Protein 7ZN3 (pdb70)

Solvent-accessible surface area: 27377 Å² total

Sequence (657 aa):
ISILHYGYSFIMLLGALYFYLLSKDPKGVPASEYLIAMMVIPLWSGAAYLSIALGQGLFQYDDTTIYYARYIDWVISTPLLLLAALALTAMFGGKKNLTLLFSSLVALDVFMIITGFVADLSIGTTKYIWYSLGVIALLIIILVITFGPLRRIALSNGTRLARHYTRVAIYLSALWWVCYPTAWLLGPSGLGLAQELTEEVLVFIILPIFFSSVVGGFFSIVDLHGLRKLHISILHYGYSFIMLLGALYFYLLSKDPKGVPASEYLIAMMVIPLWSGAAYLSIALGQGLFQTTIYYARYIDWVISTPLLLLAALALTAMFGGKKNLTLLLFSSLVALDVFMIITGFVADLSIGTTKYIWYSLGVIALLIIILVITFGPLRRIALSNGTRLARHYTRVAIYLSALWWVCYPTAWLLGPSGLGLAQELTEEVLVFIILPIFFSSVVGGFFSIVDLHGLRKLHISILHYGYSFIMLLGALYFYLLSKDPKGVPASEYLIAMMVIPLWSGAAYLSIALGQGLFQYTTIYYARYIDWVISTPLLLLAALALTAMFGGKKNLTLLLFSSLVALDVFMIITGFVADLSIGTTKYIWYSLGVIALLIIILVITFGPLRRIALSNGTRLARHYTRVVAIYLSALWWVCYPTAWLLGPSGLGLAQELTEEVLVFIILPIFFSSVVGGFFSIVDLHGLRKLHQS

InterPro domains:
  IPR001425 Archaeal/bacterial/fungal rhodopsins [PF01036] (3-220)
  IPR001425 Archaeal/bacterial/fungal rhodopsins [PR00251] (34-54)
  IPR001425 Archaeal/bacterial/fungal rhodopsins [PR00251] (68-89)
  IPR001425 Archaeal/bacterial/fungal rhodopsins [PR00251] (124-145)
  IPR001425 Archaeal/bacterial/fungal rhodopsins [PR00251] (165-183)
  IPR001425 Archaeal/bacterial/fungal rhodopsins [PR00251] (197-215)
  IPR001425 Archaeal/bacterial/fungal rhodopsins [PTHR28286] (12-212)
  IPR001425 Archaeal/bacterial/fungal rhodopsins [SM01021] (2-229)
  IPR018229 Rhodopsin, retinal binding site [PS00950] (70-82)

Secondary structure (DSSP, 8-state):
-HHHHHHHHHHHHHHHHHHHHHHTS-TT--HHHHHHHHHHHHHHHHHHHHHHTT-S-EEETTEEE-THHHHHHHHHHHHHHHHHHHHHTTTS---HHHHHHHHHHHHHHHHHHHHHHH--THHHHHHHHHHHHHHHHHHHHHHTHHHHHHHTT-HHHHHHHHHHHHHHHHHHHHHHHHHHHSTTTT--S-HHHHHHHHHHHHHH--HHHHHHHHHHHHT-/-HHHHHHHHHHHHHHHHHHHHHHTS-TT--HHHHHHHHHHHHHHHHHHHHHHTT-S-B---B-THHHHHHHHHHHHHHHHHHHHHHTTS---HHHHHHHHHHHHHHHHHHHHHHH--THHHHHHHHHHHHHHHHHHHHHHTHHHHHHHHT-HHHHHHHHHHHHHHHHHHHHHHHHHHHSTTTT--S-HHHHHHHHHHHHHH--HHHHHHHHHHHHT-/-HHHHHHHHHHHHHHHHHHHHHHTS-TT--HHHHHHHHHHHHHHHHHHHHHHTT-S-EE--EE-THHHHHHHHHHHHHHHHHHHHHHTTS---HHHHHHHHHHHHHHHHHHHHHHH--THHHHHHHHHHHHHHHHHHHHHHTHHHHHHHHT-HHHHHHHHHHHHHHHHHHHHHHHHHHHSTTTT--S-HHHHHHHHHHHHHH--HHHHHHHHHHHTT---

B-factor: mean 32.28, std 10.67, range [16.7, 94.41]

Organism: NCBI:txid408580

Structure (mmCIF, N/CA/C/O backbone):
data_7ZN3
#
_entry.id   7ZN3
#
_cell.length_a   68.390
_cell.length_b   109.490
_cell.length_c   119.390
_cell.angle_alpha   90.000
_cell.angle_beta   90.000
_cell.angle_gamma   90.000
#
_symmetry.space_group_name_H-M   'P 21 21 21'
#
loop_
_entity.id
_entity.type
_entity.pdbx_description
1 polymer xenorhodopsin
2 non-polymer EICOSANE
3 non-polymer 'OLEIC ACID'
4 non-polymer 'SODIUM ION'
5 non-polymer 'PHOSPHATE ION'
6 water water
#
loop_
_atom_site.group_PDB
_atom_site.id
_atom_site.type_symbol
_atom_site.label_atom_id
_atom_site.label_alt_id
_atom_site.label_comp_id
_atom_site.label_asym_id
_atom_site.label_entity_id
_atom_site.label_seq_id
_atom_site.pdbx_PDB_ins_code
_atom_site.Cartn_x
_atom_site.Cartn_y
_atom_site.Cartn_z
_atom_site.occupancy
_atom_site.B_iso_or_equiv
_atom_site.auth_seq_id
_atom_site.auth_comp_id
_atom_site.auth_asym_id
_atom_site.auth_atom_id
_atom_site.pdbx_PDB_model_num
ATOM 9 N N . ILE A 1 2 ? 9.388 24.802 -45.525 1.00 36.45 2 ILE A N 1
ATOM 10 C CA . ILE A 1 2 ? 8.182 24.795 -44.721 1.00 38.10 2 ILE A CA 1
ATOM 11 C C . ILE A 1 2 ? 8.058 23.416 -44.043 1.00 37.81 2 ILE A C 1
ATOM 12 O O . ILE A 1 2 ? 7.908 23.369 -42.796 1.00 33.04 2 ILE A O 1
ATOM 17 N N . SER A 1 3 ? 8.227 22.333 -44.800 1.00 30.35 3 SER A N 1
ATOM 18 C CA . SER A 1 3 ? 8.187 20.956 -44.272 1.00 30.62 3 SER A CA 1
ATOM 19 C C . SER A 1 3 ? 9.209 20.770 -43.139 1.00 34.84 3 SER A C 1
ATOM 20 O O . SER A 1 3 ? 8.816 20.300 -42.040 1.00 32.92 3 SER A O 1
ATOM 23 N N . ILE A 1 4 ? 10.469 21.131 -43.368 1.00 32.07 4 ILE A N 1
ATOM 24 C CA . ILE A 1 4 ? 11.581 20.953 -42.384 1.00 35.32 4 ILE A CA 1
ATOM 25 C C . ILE A 1 4 ? 11.323 21.758 -41.108 1.00 26.97 4 ILE A C 1
ATOM 26 O O . ILE A 1 4 ? 11.691 21.244 -40.026 1.00 30.35 4 ILE A O 1
ATOM 31 N N . LEU A 1 5 ? 10.792 22.982 -41.234 1.00 29.97 5 LEU A N 1
ATOM 32 C CA . LEU A 1 5 ? 10.422 23.848 -40.088 1.00 25.79 5 LEU A CA 1
ATOM 33 C C . LEU A 1 5 ? 9.410 23.116 -39.189 1.00 24.83 5 LEU A C 1
ATOM 34 O O . LEU A 1 5 ? 9.569 23.148 -37.951 1.00 29.33 5 LEU A O 1
ATOM 39 N N . HIS A 1 6 ? 8.443 22.442 -39.797 1.00 29.25 6 HIS A N 1
ATOM 40 C CA . HIS A 1 6 ? 7.380 21.695 -39.080 1.00 27.89 6 HIS A CA 1
ATOM 41 C C . HIS A 1 6 ? 7.982 20.470 -38.392 1.00 25.88 6 HIS A C 1
ATOM 42 O O . HIS A 1 6 ? 7.619 20.254 -37.194 1.00 30.31 6 HIS A O 1
ATOM 49 N N . TYR A 1 7 ? 8.897 19.739 -39.046 1.00 26.32 7 TYR A N 1
ATOM 50 C CA . TYR A 1 7 ? 9.605 18.589 -38.423 1.00 34.10 7 TYR A CA 1
ATOM 51 C C . TYR A 1 7 ? 10.366 19.081 -37.195 1.00 31.63 7 TYR A C 1
ATOM 52 O O . TYR A 1 7 ? 10.244 18.442 -36.124 1.00 30.12 7 TYR A O 1
ATOM 61 N N . GLY A 1 8 ? 11.081 20.207 -37.329 1.00 30.51 8 GLY A N 1
ATOM 62 C CA . GLY A 1 8 ? 11.874 20.771 -36.232 1.00 28.02 8 GLY A CA 1
ATOM 63 C C . GLY A 1 8 ? 10.966 21.163 -35.072 1.00 31.19 8 GLY A C 1
ATOM 64 O O . GLY A 1 8 ? 11.367 20.938 -33.916 1.00 29.86 8 GLY A O 1
ATOM 65 N N . TYR A 1 9 ? 9.801 21.762 -35.365 1.00 26.71 9 TYR A N 1
ATOM 66 C CA . TYR A 1 9 ? 8.794 22.157 -34.347 1.00 24.63 9 TYR A CA 1
ATOM 67 C C . TYR A 1 9 ? 8.323 20.926 -33.547 1.00 21.94 9 TYR A C 1
ATOM 68 O O . TYR A 1 9 ? 8.355 20.923 -32.300 1.00 26.04 9 TYR A O 1
ATOM 77 N N . SER A 1 10 ? 7.901 19.892 -34.249 1.00 26.79 10 SER A N 1
ATOM 78 C CA . SER A 1 10 ? 7.410 18.619 -33.646 1.00 27.59 10 SER A CA 1
ATOM 79 C C . SER A 1 10 ? 8.461 18.024 -32.695 1.00 30.90 10 SER A C 1
ATOM 80 O O . SER A 1 10 ? 8.101 17.579 -31.558 1.00 28.41 10 SER A O 1
ATOM 83 N N . PHE A 1 11 ? 9.730 18.078 -33.105 1.00 28.97 11 PHE A N 1
ATOM 84 C CA . PHE A 1 11 ? 10.885 17.582 -32.316 1.00 34.49 11 PHE A CA 1
ATOM 85 C C . PHE A 1 11 ? 11.004 18.391 -31.025 1.00 30.19 11 PHE A C 1
ATOM 86 O O . PHE A 1 11 ? 11.246 17.820 -29.950 1.00 28.57 11 PHE A O 1
ATOM 94 N N . ILE A 1 12 ? 10.822 19.699 -31.131 1.00 27.58 12 ILE A N 1
ATOM 95 C CA . ILE A 1 12 ? 10.935 20.612 -29.968 1.00 28.14 12 ILE A CA 1
ATOM 96 C C . ILE A 1 12 ? 9.762 20.330 -29.024 1.00 27.77 12 ILE A C 1
ATOM 97 O O . ILE A 1 12 ? 9.994 20.301 -27.792 1.00 29.50 12 ILE A O 1
ATOM 102 N N . MET A 1 13 ? 8.565 20.126 -29.558 1.00 25.07 13 MET A N 1
ATOM 103 C CA . MET A 1 13 ? 7.378 19.743 -28.737 1.00 26.27 13 MET A CA 1
ATOM 104 C C . MET A 1 13 ? 7.639 18.436 -27.964 1.00 32.60 13 MET A C 1
ATOM 105 O O . MET A 1 13 ? 7.331 18.354 -26.746 1.00 26.85 13 MET A O 1
ATOM 110 N N . LEU A 1 14 ? 8.223 17.438 -28.622 1.00 32.42 14 LEU A N 1
ATOM 111 C CA . LEU A 1 14 ? 8.538 16.128 -27.999 1.00 28.24 14 LEU A CA 1
ATOM 112 C C . LEU A 1 14 ? 9.571 16.296 -26.871 1.00 29.78 14 LEU A C 1
ATOM 113 O O . LEU A 1 14 ? 9.317 15.725 -25.759 1.00 30.03 14 LEU A O 1
ATOM 118 N N . LEU A 1 15 ? 10.646 17.083 -27.094 1.00 25.88 15 LEU A N 1
ATOM 119 C CA . LEU A 1 15 ? 11.644 17.427 -26.041 1.00 30.26 15 LEU A CA 1
ATOM 120 C C . LEU A 1 15 ? 10.956 18.148 -24.876 1.00 28.56 15 LEU A C 1
ATOM 121 O O . LEU A 1 15 ? 11.232 17.818 -23.705 1.00 28.14 15 LEU A O 1
ATOM 126 N N . GLY A 1 16 ? 10.088 19.113 -25.162 1.00 28.78 16 GLY A N 1
ATOM 127 C CA . GLY A 1 16 ? 9.362 19.807 -24.085 1.00 24.98 16 GLY A CA 1
ATOM 128 C C . GLY A 1 16 ? 8.534 18.812 -23.272 1.00 27.63 16 GLY A C 1
ATOM 129 O O . GLY A 1 16 ? 8.658 18.809 -22.033 1.00 28.57 16 GLY A O 1
ATOM 130 N N . ALA A 1 17 ? 7.738 17.974 -23.947 1.00 27.87 17 ALA A N 1
ATOM 131 C CA . ALA A 1 17 ? 6.877 16.948 -23.310 1.00 30.08 17 ALA A CA 1
ATOM 132 C C . ALA A 1 17 ? 7.737 16.083 -22.376 1.00 28.00 17 ALA A C 1
ATOM 133 O O . ALA A 1 17 ? 7.307 15.833 -21.227 1.00 24.91 17 ALA A O 1
ATOM 135 N N . LEU A 1 18 ? 8.895 15.629 -22.863 1.00 26.83 18 LEU A N 1
ATOM 136 C CA . LEU A 1 18 ? 9.815 14.755 -22.067 1.00 29.74 18 LEU A CA 1
ATOM 137 C C . LEU A 1 18 ? 10.328 15.503 -20.832 1.00 26.55 18 LEU A C 1
ATOM 138 O O . LEU A 1 18 ? 10.360 14.897 -19.754 1.00 32.12 18 LEU A O 1
ATOM 143 N N . TYR A 1 19 ? 10.664 16.793 -20.961 1.00 26.01 19 TYR A N 1
ATOM 144 C CA . TYR A 1 19 ? 11.117 17.631 -19.823 1.00 30.05 19 TYR A CA 1
ATOM 145 C C . TYR A 1 19 ? 10.001 17.699 -18.763 1.00 33.76 19 TYR A C 1
ATOM 146 O O . TYR A 1 19 ? 10.276 17.467 -17.584 1.00 26.57 19 TYR A O 1
ATOM 155 N N . PHE A 1 20 ? 8.747 17.936 -19.166 1.00 25.04 20 PHE A N 1
ATOM 156 C CA . PHE A 1 20 ? 7.616 18.055 -18.212 1.00 31.61 20 PHE A CA 1
ATOM 157 C C . PHE A 1 20 ? 7.368 16.689 -17.573 1.00 28.24 20 PHE A C 1
ATOM 158 O O . PHE A 1 20 ? 7.045 16.674 -16.385 1.00 27.49 20 PHE A O 1
ATOM 166 N N . TYR A 1 21 ? 7.508 15.604 -18.325 1.00 26.28 21 TYR A N 1
ATOM 167 C CA . TYR A 1 21 ? 7.384 14.231 -17.768 1.00 28.12 21 TYR A CA 1
ATOM 168 C C . TYR A 1 21 ? 8.449 14.033 -16.677 1.00 27.87 21 TYR A C 1
ATOM 169 O O . TYR A 1 21 ? 8.137 13.522 -15.601 1.00 29.92 21 TYR A O 1
ATOM 178 N N . LEU A 1 22 ? 9.687 14.424 -16.962 1.00 31.68 22 LEU A N 1
ATOM 179 C CA . LEU A 1 22 ? 10.797 14.279 -15.992 1.00 30.99 22 LEU A CA 1
ATOM 180 C C . LEU A 1 22 ? 10.496 15.142 -14.759 1.00 34.95 22 LEU A C 1
ATOM 181 O O . LEU A 1 22 ? 10.612 14.618 -13.665 1.00 29.99 22 LEU A O 1
ATOM 186 N N . LEU A 1 23 ? 10.024 16.384 -14.911 1.00 28.66 23 LEU A N 1
ATOM 187 C CA . LEU A 1 23 ? 9.668 17.232 -13.751 1.00 30.16 23 LEU A CA 1
ATOM 188 C C . LEU A 1 23 ? 8.567 16.536 -12.944 1.00 32.59 23 LEU A C 1
ATOM 189 O O . LEU A 1 23 ? 8.591 16.616 -11.692 1.00 31.45 23 LEU A O 1
ATOM 194 N N . SER A 1 24 ? 7.608 15.903 -13.620 1.00 25.36 24 SER A N 1
ATOM 195 C CA . SER A 1 24 ? 6.431 15.274 -12.962 1.00 29.20 24 SER A CA 1
ATOM 196 C C . SER A 1 24 ? 6.894 14.190 -11.978 1.00 30.26 24 SER A C 1
ATOM 197 O O . SER A 1 24 ? 6.149 13.901 -11.042 1.00 31.81 24 SER A O 1
ATOM 200 N N . LYS A 1 25 ? 8.042 13.564 -12.237 1.00 31.18 25 LYS A N 1
ATOM 201 C CA . LYS A 1 25 ? 8.584 12.447 -11.413 1.00 37.95 25 LYS A CA 1
ATOM 202 C C . LYS A 1 25 ? 9.069 12.984 -10.056 1.00 38.05 25 LYS A C 1
ATOM 203 O O . LYS A 1 25 ? 9.141 12.189 -9.108 1.00 45.71 25 LYS A O 1
ATOM 207 N N . ASP A 1 26 ? 9.351 14.278 -9.941 1.00 37.86 26 ASP A N 1
ATOM 208 C CA . ASP A 1 26 ? 9.708 14.911 -8.646 1.00 35.33 26 ASP A CA 1
ATOM 209 C C . ASP A 1 26 ? 8.893 16.195 -8.480 1.00 34.56 26 ASP A C 1
ATOM 210 O O . ASP A 1 26 ? 9.429 17.254 -8.713 1.00 33.13 26 ASP A O 1
ATOM 215 N N . PRO A 1 27 ? 7.579 16.142 -8.145 1.00 30.38 27 PRO A N 1
ATOM 216 C CA . PRO A 1 27 ? 6.651 17.208 -8.532 1.00 34.37 27 PRO A CA 1
ATOM 217 C C . PRO A 1 27 ? 6.671 18.497 -7.699 1.00 36.14 27 PRO A C 1
ATOM 218 O O . PRO A 1 27 ? 6.131 19.479 -8.199 1.00 28.14 27 PRO A O 1
ATOM 222 N N . LYS A 1 28 ? 7.266 18.470 -6.494 1.00 31.21 28 LYS A N 1
ATOM 223 C CA . LYS A 1 28 ? 7.440 19.661 -5.611 1.00 27.20 28 LYS A CA 1
ATOM 224 C C . LYS A 1 28 ? 6.109 20.404 -5.392 1.00 27.04 28 LYS A C 1
ATOM 225 O O . LYS A 1 28 ? 6.086 21.645 -5.567 1.00 28.76 28 LYS A O 1
ATOM 231 N N . GLY A 1 29 ? 5.044 19.686 -5.010 1.00 28.07 29 GLY A N 1
ATOM 232 C CA . GLY A 1 29 ? 3.796 20.299 -4.513 1.00 32.51 29 GLY A CA 1
ATOM 233 C C . GLY A 1 29 ? 2.810 20.614 -5.633 1.00 30.78 29 GLY A C 1
ATOM 234 O O . GLY A 1 29 ? 1.667 21.047 -5.323 1.00 29.81 29 GLY A O 1
ATOM 235 N N . VAL A 1 30 ? 3.244 20.520 -6.893 1.00 24.74 30 VAL A N 1
ATOM 236 C CA . VAL A 1 30 ? 2.367 20.833 -8.067 1.00 27.08 30 VAL A CA 1
ATOM 237 C C . VAL A 1 30 ? 1.548 19.577 -8.366 1.00 25.52 30 VAL A C 1
ATOM 238 O O . VAL A 1 30 ? 2.121 18.505 -8.545 1.00 27.47 30 VAL A O 1
ATOM 242 N N . PRO A 1 31 ? 0.211 19.655 -8.472 1.00 24.00 31 PRO A N 1
ATOM 243 C CA . PRO A 1 31 ? -0.584 18.451 -8.700 1.00 25.55 31 PRO A CA 1
ATOM 244 C C . PRO 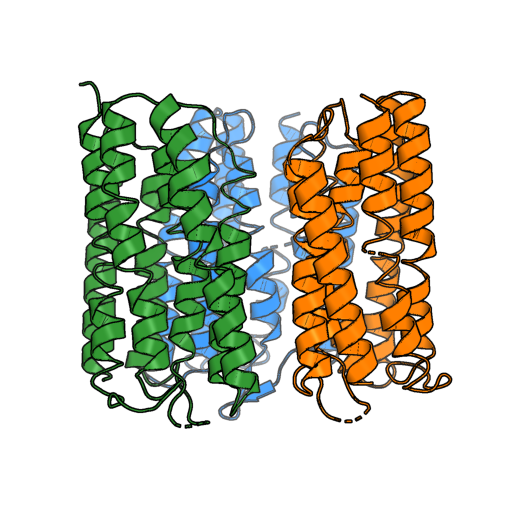A 1 31 ? -0.313 17.840 -10.088 1.00 28.75 31 PRO A C 1
ATOM 245 O O . PRO A 1 31 ? 0.148 18.506 -11.022 1.00 24.38 31 PRO A O 1
ATOM 249 N N . ALA A 1 32 ? -0.521 16.530 -10.191 1.00 26.50 32 ALA A N 1
ATOM 250 C CA . ALA A 1 32 ? -0.262 15.739 -11.400 1.00 28.11 32 ALA A CA 1
ATOM 251 C C . ALA A 1 32 ? -1.043 16.330 -12.594 1.00 22.85 32 ALA A C 1
ATOM 252 O O . ALA A 1 32 ? -0.565 16.232 -13.741 1.00 25.56 32 ALA A O 1
ATOM 254 N N . SER A 1 33 ? -2.214 16.909 -12.364 1.00 24.69 33 SER A N 1
ATOM 255 C CA . SER A 1 33 ? -3.050 17.498 -13.445 1.00 29.49 33 SER A CA 1
ATOM 256 C C . SER A 1 33 ? -2.255 18.571 -14.207 1.00 24.13 33 SER A C 1
ATOM 257 O O . SER A 1 33 ? -2.400 18.656 -15.441 1.00 24.66 33 SER A O 1
ATOM 260 N N . GLU A 1 34 ? -1.465 19.393 -13.507 1.00 23.50 34 GLU A N 1
ATOM 261 C CA . GLU A 1 34 ? -0.674 20.454 -14.171 1.00 24.46 34 GLU A CA 1
ATOM 262 C C . GLU A 1 34 ? 0.376 19.813 -15.077 1.00 24.97 34 GLU A C 1
ATOM 263 O O . GLU A 1 34 ? 0.576 20.293 -16.228 1.00 24.24 34 GLU A O 1
ATOM 269 N N . TYR A 1 35 ? 1.047 18.758 -14.611 1.00 22.56 35 TYR A N 1
ATOM 270 C CA . TYR A 1 35 ? 2.043 18.060 -15.447 1.00 23.96 35 TYR A CA 1
ATOM 271 C C . TYR A 1 35 ? 1.346 17.415 -16.642 1.00 26.34 35 TYR A C 1
ATOM 272 O O . TYR A 1 35 ? 1.916 17.475 -17.735 1.00 24.80 35 TYR A O 1
ATOM 281 N N . LEU A 1 36 ? 0.178 16.802 -16.456 1.00 22.91 36 LEU A N 1
ATOM 282 C CA . LEU A 1 36 ? -0.543 16.163 -17.579 1.00 22.50 36 LEU A CA 1
ATOM 283 C C . LEU A 1 36 ? -0.874 17.224 -18.629 1.00 23.46 36 LEU A C 1
ATOM 284 O O . LEU A 1 36 ? -0.619 17.002 -19.814 1.00 23.76 36 LEU A O 1
ATOM 289 N N . ILE A 1 37 ? -1.477 18.328 -18.219 1.00 22.25 37 ILE A N 1
ATOM 290 C CA . ILE A 1 37 ? -1.853 19.409 -19.179 1.00 22.11 37 ILE A CA 1
ATOM 291 C C . ILE A 1 37 ? -0.583 19.862 -19.909 1.00 23.61 37 ILE A C 1
ATOM 292 O O . ILE A 1 37 ? -0.614 19.974 -21.149 1.00 20.02 37 ILE A O 1
ATOM 297 N N . ALA A 1 38 ? 0.534 20.023 -19.196 1.00 21.20 38 ALA A N 1
ATOM 298 C CA . ALA A 1 38 ? 1.781 20.549 -19.787 1.00 25.13 38 ALA A CA 1
ATOM 299 C C . ALA A 1 38 ? 2.345 19.570 -20.811 1.00 26.52 38 ALA A C 1
ATOM 300 O O . ALA A 1 38 ? 3.051 19.996 -21.697 1.00 25.60 38 ALA A O 1
ATOM 302 N N A MET A 1 39 ? 2.054 18.276 -20.685 0.50 24.11 39 MET A N 1
ATOM 303 N N B MET A 1 39 ? 2.050 18.277 -20.692 0.50 24.12 39 MET A N 1
ATOM 304 C CA A MET A 1 39 ? 2.528 17.248 -21.646 0.50 23.39 39 MET A CA 1
ATOM 305 C CA B MET A 1 39 ? 2.534 17.258 -21.656 0.50 23.38 39 MET A CA 1
ATOM 306 C C A MET A 1 39 ? 1.570 17.171 -22.832 0.50 24.80 39 MET A C 1
ATOM 307 C C B MET A 1 39 ? 1.570 17.165 -22.835 0.50 24.80 39 MET A C 1
ATOM 308 O O A MET A 1 39 ? 2.065 17.031 -23.953 0.50 25.58 39 MET A O 1
ATOM 309 O O B MET A 1 39 ? 2.060 17.013 -23.956 0.50 25.58 39 MET A O 1
ATOM 318 N N . VAL A 1 40 ? 0.258 17.254 -22.596 1.00 23.65 40 VAL A N 1
ATOM 319 C CA . VAL A 1 40 ? -0.754 17.058 -23.669 1.00 22.12 40 VAL A CA 1
ATOM 320 C C . VAL A 1 40 ? -0.602 18.177 -24.707 1.00 22.37 40 VAL A C 1
ATOM 321 O O . VAL A 1 40 ? -0.647 17.877 -25.897 1.00 27.22 40 VAL A O 1
ATOM 325 N N . ILE A 1 41 ? -0.428 19.408 -24.248 1.00 22.21 41 ILE A N 1
ATOM 326 C CA . ILE A 1 41 ? -0.361 20.616 -25.106 1.00 23.37 41 ILE A CA 1
ATOM 327 C C . ILE A 1 41 ? 0.695 20.386 -26.192 1.00 24.35 41 ILE A C 1
ATOM 328 O O . ILE A 1 41 ? 0.360 20.414 -27.378 1.00 25.31 41 ILE A O 1
ATOM 333 N N . PRO A 1 42 ? 1.984 20.150 -25.862 1.00 23.12 42 PRO A N 1
ATOM 334 C CA . PRO A 1 42 ? 3.017 19.962 -26.887 1.00 26.93 42 PRO A CA 1
ATOM 335 C C . PRO A 1 42 ? 2.897 18.650 -27.675 1.00 25.33 42 PRO A C 1
ATOM 336 O O . PRO A 1 42 ? 3.185 18.679 -28.891 1.00 27.09 42 PRO A O 1
ATOM 340 N N . LEU A 1 43 ? 2.455 17.550 -27.053 1.00 22.48 43 LEU A N 1
ATOM 341 C CA . LEU A 1 43 ? 2.329 16.304 -27.830 1.00 25.27 43 LEU A CA 1
ATOM 342 C C . LEU A 1 43 ? 1.277 16.507 -28.913 1.00 21.74 43 LEU A C 1
ATOM 343 O O . LEU A 1 43 ? 1.503 16.067 -30.070 1.00 27.47 43 LEU A O 1
ATOM 348 N N . TRP A 1 44 ? 0.167 17.146 -28.563 1.00 20.13 44 TRP A N 1
ATOM 349 C CA . TRP A 1 44 ? -0.966 17.298 -29.489 1.00 27.62 44 TRP A CA 1
ATOM 350 C C . TRP A 1 44 ? -0.494 18.231 -30.603 1.00 22.76 44 TRP A C 1
ATOM 351 O O . TRP A 1 44 ? -0.703 17.956 -31.816 1.00 22.80 44 TRP A O 1
ATOM 362 N N . SER A 1 45 ? 0.123 19.322 -30.207 1.00 21.60 45 SER A N 1
ATOM 363 C CA . SER A 1 45 ? 0.579 20.340 -31.169 1.00 20.39 45 SER A CA 1
ATOM 364 C C . SER A 1 45 ? 1.628 19.701 -32.087 1.00 20.13 45 SER A C 1
ATOM 365 O O . SER A 1 45 ? 1.573 19.908 -33.310 1.00 23.33 45 SER A O 1
ATOM 368 N N . GLY A 1 46 ? 2.584 18.989 -31.506 1.00 23.05 46 GLY A N 1
ATOM 369 C CA . GLY A 1 46 ? 3.627 18.253 -32.244 1.00 23.63 46 GLY A CA 1
ATOM 370 C C . GLY A 1 46 ? 3.036 17.308 -33.283 1.00 27.98 46 GLY A C 1
ATOM 371 O O . GLY A 1 46 ? 3.507 17.301 -34.454 1.00 24.93 46 GLY A O 1
ATOM 372 N N . ALA A 1 47 ? 1.994 16.565 -32.916 1.00 25.65 47 ALA A N 1
ATOM 373 C CA . ALA A 1 47 ? 1.288 15.681 -33.865 1.00 22.89 47 ALA A CA 1
ATOM 374 C C . ALA A 1 47 ? 0.655 16.494 -34.994 1.00 24.51 47 ALA A C 1
ATOM 375 O O . ALA A 1 47 ? 0.804 16.093 -36.165 1.00 24.68 47 ALA A O 1
ATOM 377 N N . ALA A 1 48 ? -0.121 17.533 -34.665 1.00 25.02 48 ALA A N 1
ATOM 378 C CA . ALA A 1 48 ? -0.798 18.372 -35.675 1.00 24.38 48 ALA A CA 1
ATOM 379 C C . ALA A 1 48 ? 0.247 18.959 -36.648 1.00 22.18 48 ALA A C 1
ATOM 380 O O . ALA A 1 48 ? 0.060 18.931 -37.878 1.00 24.22 48 ALA A O 1
ATOM 382 N N . TYR A 1 49 ? 1.340 19.489 -36.131 1.00 24.52 49 TYR A N 1
ATOM 383 C CA . TYR A 1 49 ? 2.409 20.084 -36.976 1.00 22.22 49 TYR A CA 1
ATOM 384 C C . TYR A 1 49 ? 3.184 18.995 -37.726 1.00 26.79 49 TYR A C 1
ATOM 385 O O . TYR A 1 49 ? 3.624 19.290 -38.862 1.00 29.61 49 TYR A O 1
ATOM 394 N N . LEU A 1 50 ? 3.291 17.774 -37.186 1.00 25.87 50 LEU A N 1
ATOM 395 C CA . LEU A 1 50 ? 3.841 16.630 -37.957 1.00 28.41 50 LEU A CA 1
ATOM 396 C C . LEU A 1 50 ? 2.999 16.420 -39.220 1.00 25.06 50 LEU A C 1
ATOM 397 O O . LEU A 1 50 ? 3.616 16.212 -40.273 1.00 30.62 50 LEU A O 1
ATOM 402 N N . SER A 1 51 ? 1.668 16.456 -39.119 1.00 25.84 51 SER A N 1
ATOM 403 C CA . SER A 1 51 ? 0.763 16.308 -40.282 1.00 24.29 51 SER A CA 1
ATOM 404 C C . SER A 1 51 ? 1.078 17.387 -41.334 1.00 31.98 51 SER A C 1
ATOM 405 O O . SER A 1 51 ? 0.990 17.071 -42.527 1.00 28.90 51 SER A O 1
ATOM 408 N N . ILE A 1 52 ? 1.488 18.607 -40.936 1.00 26.20 52 ILE A N 1
ATOM 409 C CA . ILE A 1 52 ? 1.848 19.657 -41.938 1.00 28.70 52 ILE A CA 1
ATOM 410 C C . ILE A 1 52 ? 3.199 19.305 -42.587 1.00 30.95 52 ILE A C 1
ATOM 411 O O . ILE A 1 52 ? 3.325 19.390 -43.848 1.00 31.78 52 ILE A O 1
ATOM 416 N N . ALA A 1 53 ? 4.169 18.909 -41.785 1.00 25.89 53 ALA A N 1
ATOM 417 C CA . ALA A 1 53 ? 5.500 18.480 -42.240 1.00 28.57 53 ALA A CA 1
ATOM 418 C C . ALA A 1 53 ? 5.402 17.357 -43.283 1.00 39.33 53 ALA A C 1
ATOM 419 O O . ALA A 1 53 ? 6.231 17.388 -44.212 1.00 33.81 53 ALA A O 1
ATOM 421 N N . LEU A 1 54 ? 4.459 16.412 -43.105 1.00 32.37 54 LEU A N 1
ATOM 422 C CA . LEU A 1 54 ? 4.193 15.258 -44.012 1.00 31.25 54 LEU A CA 1
ATOM 423 C C . LEU A 1 54 ? 3.349 15.669 -45.210 1.00 34.85 54 LEU A C 1
ATOM 424 O O . LEU A 1 54 ? 3.109 14.804 -46.047 1.00 33.20 54 LEU A O 1
ATOM 429 N N . GLY A 1 55 ? 2.871 16.916 -45.272 1.00 34.75 55 GLY A N 1
ATOM 430 C CA . GLY A 1 55 ? 2.144 17.438 -46.437 1.00 34.98 55 GLY A CA 1
ATOM 431 C C . GLY A 1 55 ? 0.668 17.152 -46.358 1.00 42.04 55 GLY A C 1
ATOM 432 O O . GLY A 1 55 ? 0.000 17.374 -47.349 1.00 37.50 55 GLY A O 1
ATOM 433 N N . GLN A 1 56 ? 0.136 16.765 -45.196 1.00 27.42 56 GLN A N 1
ATOM 434 C CA . GLN A 1 56 ? -1.276 16.325 -45.097 1.00 34.76 56 GLN A CA 1
ATOM 435 C C . GLN A 1 56 ? -2.188 17.408 -44.487 1.00 33.40 56 GLN A C 1
ATOM 436 O O . GLN A 1 56 ? -3.387 17.465 -44.855 1.00 37.33 56 GLN A O 1
ATOM 442 N N . GLY A 1 57 ? -1.712 18.171 -43.514 1.00 33.81 57 GLY A N 1
ATOM 443 C CA . GLY A 1 57 ? -2.631 18.967 -42.667 1.00 31.13 57 GLY A CA 1
ATOM 444 C C . GLY A 1 57 ? -2.882 20.349 -43.253 1.00 37.36 57 GLY A C 1
ATOM 445 O O . GLY A 1 57 ? -3.058 21.317 -42.443 1.00 30.91 57 GLY A O 1
ATOM 446 N N . LEU A 1 58 ? -2.917 20.440 -44.594 1.00 29.05 58 LEU A N 1
ATOM 447 C CA . LEU A 1 58 ? -3.131 21.696 -45.370 1.00 31.94 58 LEU A CA 1
ATOM 448 C C . LEU A 1 58 ? -3.834 21.376 -46.690 1.00 43.21 58 LEU A C 1
ATOM 449 O O . LEU A 1 58 ? -3.706 20.250 -47.137 1.00 37.28 58 LEU A O 1
ATOM 454 N N . PHE A 1 59 ? -4.601 22.310 -47.254 1.00 40.65 59 PHE A N 1
ATOM 455 C CA . PHE A 1 59 ? -5.175 22.181 -48.619 1.00 55.35 59 PHE A CA 1
ATOM 456 C C . PHE A 1 59 ? -5.191 23.569 -49.264 1.00 64.21 59 PHE A C 1
ATOM 457 O O . PHE A 1 59 ? -4.975 24.557 -48.534 1.00 43.55 59 PHE A O 1
ATOM 465 N N . GLN A 1 60 ? -5.352 23.604 -50.592 1.00 69.88 60 GLN A N 1
ATOM 466 C CA . GLN A 1 60 ? -5.505 24.831 -51.426 1.00 74.76 60 GLN A CA 1
ATOM 467 C C . GLN A 1 60 ? -6.992 25.210 -51.452 1.00 78.25 60 GLN A C 1
ATOM 468 O O . GLN A 1 60 ? -7.815 24.284 -51.533 1.00 80.70 60 GLN A O 1
ATOM 474 N N . TYR A 1 61 ? -7.316 26.510 -51.363 1.00 83.64 61 TYR A N 1
ATOM 475 C CA . TYR A 1 61 ? -8.692 27.045 -51.153 1.00 76.84 61 TYR A CA 1
ATOM 476 C C . TYR A 1 61 ? -8.714 28.571 -51.359 1.00 91.19 61 TYR A C 1
ATOM 477 O O . TYR A 1 61 ? -8.212 29.307 -50.476 1.00 91.02 61 TYR A O 1
ATOM 486 N N . ASP A 1 62 ? -9.303 29.040 -52.467 1.00 94.41 62 ASP A N 1
ATOM 487 C CA . ASP A 1 62 ? -9.260 30.464 -52.909 1.00 92.68 62 ASP A CA 1
ATOM 488 C C . ASP A 1 62 ? -7.869 30.778 -53.490 1.00 93.77 62 ASP A C 1
ATOM 489 O O . ASP A 1 62 ? -7.443 31.948 -53.413 1.00 94.19 62 ASP A O 1
ATOM 491 N N . ASP A 1 63 ? -7.183 29.764 -54.037 1.00 92.11 63 ASP A N 1
ATOM 492 C CA . ASP A 1 63 ? -5.816 29.858 -54.620 1.00 90.39 63 ASP A CA 1
ATOM 493 C C . ASP A 1 63 ? -4.772 30.074 -53.505 1.00 90.12 63 ASP A C 1
ATOM 494 O O . ASP A 1 63 ? -3.589 30.251 -53.857 1.00 91.68 63 ASP A O 1
ATOM 496 N N . THR A 1 64 ? -5.179 30.044 -52.224 1.00 82.94 64 THR A N 1
ATOM 497 C CA . THR A 1 64 ? -4.308 30.174 -51.012 1.00 78.21 64 THR A CA 1
ATOM 498 C C . THR A 1 64 ? -4.284 28.825 -50.269 1.00 69.25 64 THR A C 1
ATOM 499 O O . THR A 1 64 ? -5.235 28.052 -50.438 1.00 68.32 64 THR A O 1
ATOM 503 N N . THR A 1 65 ? -3.265 28.553 -49.447 1.00 53.82 65 THR A N 1
ATOM 504 C CA . THR A 1 65 ? -3.183 27.290 -48.661 1.00 50.42 65 THR A CA 1
ATOM 505 C C . THR A 1 65 ? -3.7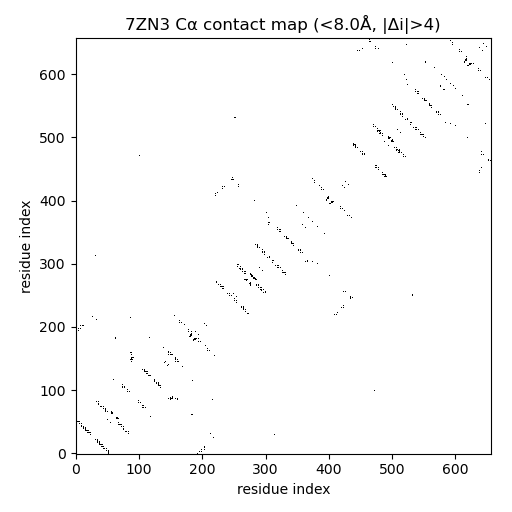00 27.529 -47.228 1.00 46.79 65 THR A C 1
ATOM 506 O O . THR A 1 65 ? -3.162 28.430 -46.521 1.00 45.87 65 THR A O 1
ATOM 510 N N . ILE A 1 66 ? -4.726 26.762 -46.830 1.00 36.99 66 ILE A N 1
ATOM 511 C CA . ILE A 1 66 ? -5.312 26.757 -45.461 1.00 31.77 66 ILE A CA 1
ATOM 512 C C . ILE A 1 66 ? -4.547 25.696 -44.680 1.00 36.92 66 ILE A C 1
ATOM 513 O O . ILE A 1 66 ? -4.623 24.518 -45.059 1.00 30.25 66 ILE A O 1
ATOM 518 N N . TYR A 1 67 ? -3.819 26.098 -43.644 1.00 28.00 67 TYR A N 1
ATOM 519 C CA . TYR A 1 67 ? -3.083 25.162 -42.765 1.00 30.87 67 TYR A CA 1
ATOM 520 C C . TYR A 1 67 ? -4.083 24.668 -41.728 1.00 27.04 67 TYR A C 1
ATOM 521 O O . TYR A 1 67 ? -3.963 25.054 -40.579 1.00 23.39 67 TYR A O 1
ATOM 530 N N . TYR A 1 68 ? -5.077 23.864 -42.147 1.00 29.11 68 TYR A N 1
ATOM 531 C CA . TYR A 1 68 ? -6.216 23.472 -41.278 1.00 31.70 68 TYR A CA 1
ATOM 532 C C . TYR A 1 68 ? -5.708 22.765 -40.015 1.00 25.95 68 TYR A C 1
ATOM 533 O O . TYR A 1 68 ? -6.344 22.895 -38.953 1.00 29.50 68 TYR A O 1
ATOM 542 N N . ALA A 1 69 ? -4.583 22.067 -40.070 1.00 20.45 69 ALA A N 1
ATOM 543 C CA . ALA A 1 69 ? -4.071 21.334 -38.887 1.00 26.73 69 ALA A CA 1
ATOM 544 C C . ALA A 1 69 ? -3.707 22.309 -37.750 1.00 22.46 69 ALA A C 1
ATOM 545 O O . ALA A 1 69 ? -3.697 21.874 -36.594 1.00 26.77 69 ALA A O 1
ATOM 547 N N . ARG A 1 70 ? -3.463 23.587 -38.042 1.00 24.62 70 ARG A N 1
ATOM 548 C CA . ARG A 1 70 ? -3.285 24.605 -36.969 1.00 23.43 70 ARG A CA 1
ATOM 549 C C . ARG A 1 70 ? -4.541 24.688 -36.096 1.00 26.27 70 ARG A C 1
ATOM 550 O O . ARG A 1 70 ? -4.402 24.832 -34.887 1.00 23.47 70 ARG A O 1
ATOM 558 N N . TYR A 1 71 ? -5.730 24.630 -36.689 1.00 22.90 71 TYR A N 1
ATOM 559 C CA . TYR A 1 71 ? -6.998 24.792 -35.945 1.00 25.22 71 TYR A CA 1
ATOM 560 C C . TYR A 1 71 ? -7.302 23.513 -35.168 1.00 24.33 71 TYR A C 1
ATOM 561 O O . TYR A 1 71 ? -7.801 23.571 -34.012 1.00 25.59 71 TYR A O 1
ATOM 570 N N . ILE A 1 72 ? -6.945 22.378 -35.752 1.00 22.28 72 ILE A N 1
ATOM 571 C CA . ILE A 1 72 ? -6.998 21.085 -35.025 1.00 23.02 72 ILE A CA 1
ATOM 572 C C . ILE A 1 72 ? -6.084 21.132 -33.798 1.00 22.43 72 ILE A C 1
ATOM 573 O O . ILE A 1 72 ? -6.512 20.712 -32.694 1.00 25.66 72 ILE A O 1
ATOM 578 N N . ASP A 1 73 ? -4.854 21.593 -33.966 1.00 22.57 73 ASP A N 1
ATOM 579 C CA . ASP A 1 73 ? -3.942 21.873 -32.835 1.00 25.75 73 ASP A CA 1
ATOM 580 C C . ASP A 1 73 ? -4.669 22.768 -31.814 1.00 25.83 73 ASP A C 1
ATOM 581 O O . ASP A 1 73 ? -4.943 22.336 -30.679 1.00 23.18 73 ASP A O 1
ATOM 586 N N . TRP A 1 74 ? -4.950 24.008 -32.203 1.00 24.96 74 TRP A N 1
ATOM 587 C CA . TRP A 1 74 ? -5.358 25.084 -31.267 1.00 25.70 74 TRP A CA 1
ATOM 588 C C . TRP A 1 74 ? -6.671 24.794 -30.554 1.00 22.14 74 TRP A C 1
ATOM 589 O O . TRP A 1 74 ? -6.839 25.229 -29.397 1.00 23.45 74 TRP A O 1
ATOM 600 N N . VAL A 1 75 ? -7.581 24.059 -31.168 1.00 21.52 75 VAL A N 1
ATOM 601 C CA . VAL A 1 75 ? -8.900 23.839 -30.526 1.00 24.41 75 VAL A CA 1
ATOM 602 C C . VAL A 1 75 ? -8.755 22.975 -29.262 1.00 22.74 75 VAL A C 1
ATOM 603 O O . VAL A 1 75 ? -9.635 23.084 -28.411 1.00 24.97 75 VAL A O 1
ATOM 607 N N . ILE A 1 76 ? -7.672 22.209 -29.123 1.00 23.12 76 ILE A N 1
ATOM 608 C CA . ILE A 1 76 ? -7.328 21.407 -27.923 1.00 23.12 76 ILE A CA 1
ATOM 609 C C . ILE A 1 76 ? -6.240 22.095 -27.099 1.00 23.69 76 ILE A C 1
ATOM 610 O O . ILE A 1 76 ? -6.419 22.216 -25.863 1.00 21.12 76 ILE A O 1
ATOM 615 N N . SER A 1 77 ? -5.138 22.532 -27.704 1.00 21.44 77 SER A N 1
ATOM 616 C CA . SER A 1 77 ? -3.988 23.086 -26.946 1.00 20.44 77 SER A CA 1
ATOM 617 C C . SER A 1 77 ? -4.341 24.427 -26.282 1.00 24.96 77 SER A C 1
ATOM 618 O O . SER A 1 77 ? -3.871 24.657 -25.126 1.00 20.95 77 SER A O 1
ATOM 621 N N . THR A 1 78 ? -5.138 25.296 -26.925 1.00 16.70 78 THR A N 1
ATOM 622 C CA . THR A 1 78 ? -5.429 26.636 -26.350 1.00 21.76 78 THR A CA 1
ATOM 623 C C . THR A 1 78 ? -6.364 26.568 -25.148 1.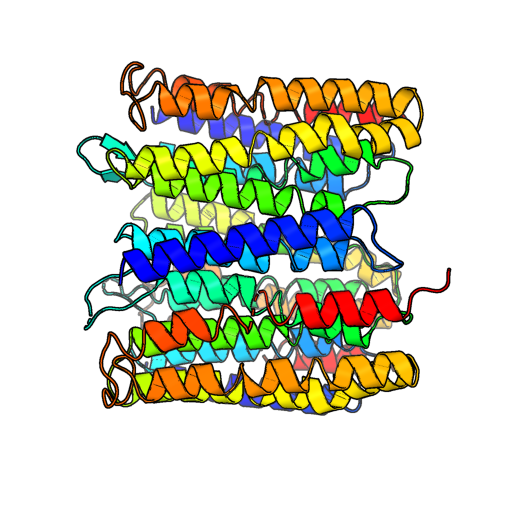00 21.87 78 THR A C 1
ATOM 624 O O . THR A 1 78 ? -6.081 27.215 -24.133 1.00 19.51 78 THR A O 1
ATOM 628 N N . PRO A 1 79 ? -7.453 25.778 -25.137 1.00 24.46 79 PRO A N 1
ATOM 629 C CA . PRO A 1 79 ? -8.241 25.692 -23.908 1.00 20.72 79 PRO A CA 1
ATOM 630 C C . PRO A 1 79 ? -7.435 25.056 -22.772 1.00 23.08 79 PRO A C 1
ATOM 631 O O . PRO A 1 79 ? -7.631 25.454 -21.631 1.00 21.57 79 PRO A O 1
ATOM 635 N N . LEU A 1 80 ? -6.558 24.092 -23.083 1.00 21.08 80 LEU A N 1
ATOM 636 C CA . LEU A 1 80 ? -5.686 23.484 -22.050 1.00 24.87 80 LEU A CA 1
ATOM 637 C C . LEU A 1 80 ? -4.741 24.551 -21.479 1.00 21.73 80 LEU A C 1
ATOM 638 O O . LEU A 1 80 ? -4.519 24.571 -20.272 1.00 20.04 80 LEU A O 1
ATOM 643 N N A LEU A 1 81 ? -4.226 25.428 -22.323 0.65 19.70 81 LEU A N 1
ATOM 644 N N C LEU A 1 81 ? -4.235 25.431 -22.340 0.35 20.01 81 LEU A N 1
ATOM 645 C CA A LEU A 1 81 ? -3.341 26.532 -21.835 0.65 21.76 81 LEU A CA 1
ATOM 646 C CA C LEU A 1 81 ? -3.364 26.532 -21.857 0.35 21.77 81 LEU A CA 1
ATOM 647 C C A LEU A 1 81 ? -4.117 27.440 -20.877 0.65 20.64 81 LEU A C 1
ATOM 648 C C C LEU A 1 81 ? -4.143 27.369 -20.831 0.35 20.61 81 LEU A C 1
ATOM 649 O O A LEU A 1 81 ? -3.587 27.795 -19.806 0.65 21.34 81 LEU A O 1
ATOM 650 O O C LEU A 1 81 ? -3.525 27.784 -19.842 0.35 21.50 81 LEU A O 1
ATOM 659 N N . LEU A 1 82 ? -5.336 27.834 -21.213 1.00 23.45 82 LEU A N 1
ATOM 660 C CA . LEU A 1 82 ? -6.151 28.659 -20.281 1.00 22.99 82 LEU A CA 1
ATOM 661 C C . LEU A 1 82 ? -6.495 27.885 -19.001 1.00 22.37 82 LEU A C 1
ATOM 662 O O . LEU A 1 82 ? -6.510 28.525 -17.948 1.00 22.22 82 LEU A O 1
ATOM 667 N N . ALA A 1 83 ? -6.763 26.572 -19.084 1.00 21.25 83 ALA A N 1
ATOM 668 C CA . ALA A 1 83 ? -6.978 25.743 -17.883 1.00 23.88 83 ALA A CA 1
ATOM 669 C C . ALA A 1 83 ? -5.712 25.820 -17.009 1.00 20.33 83 ALA A C 1
ATOM 670 O O . ALA A 1 83 ? -5.838 25.989 -15.801 1.00 23.06 83 ALA A O 1
ATOM 672 N N . ALA A 1 84 ? -4.533 25.683 -17.596 1.00 20.93 84 ALA A N 1
ATOM 673 C CA . ALA A 1 84 ? -3.242 25.764 -16.861 1.00 25.35 84 ALA A CA 1
ATOM 674 C C . ALA A 1 84 ? -3.129 27.127 -16.182 1.00 22.46 84 ALA A C 1
ATOM 675 O O . ALA A 1 84 ? -2.740 27.188 -14.990 1.00 26.85 84 ALA A O 1
ATOM 677 N N . LEU A 1 85 ? -3.491 28.194 -16.886 1.00 22.87 85 LEU A N 1
ATOM 678 C CA . LEU A 1 85 ? -3.423 29.574 -16.313 1.00 23.24 85 LEU A CA 1
ATOM 679 C C . LEU A 1 85 ? -4.399 29.688 -15.124 1.00 26.95 85 LEU A C 1
ATOM 680 O O . LEU A 1 85 ? -4.022 30.253 -14.055 1.00 21.91 85 LEU A O 1
ATOM 685 N N . ALA A 1 86 ? -5.638 29.194 -15.301 1.00 21.29 86 ALA A N 1
ATOM 686 C CA . ALA A 1 86 ? -6.690 29.249 -14.274 1.00 24.34 86 ALA A CA 1
ATOM 687 C C . ALA A 1 86 ? -6.246 28.452 -13.041 1.00 21.12 86 ALA A C 1
ATOM 688 O O . ALA A 1 86 ? -6.445 28.966 -11.930 1.00 23.43 86 ALA A O 1
ATOM 690 N N . LEU A 1 87 ? -5.682 27.247 -13.237 1.00 22.06 87 LEU A N 1
ATOM 691 C CA . LEU A 1 87 ? -5.232 26.391 -12.126 1.00 23.54 87 LEU A CA 1
ATOM 692 C C . LEU A 1 87 ? -4.105 27.108 -11.373 1.00 20.37 87 LEU A C 1
ATOM 693 O O . LEU A 1 87 ? -4.083 27.023 -10.103 1.00 26.02 87 LEU A O 1
ATOM 698 N N . THR A 1 88 ? -3.275 27.882 -12.065 1.00 19.49 88 THR A N 1
ATOM 699 C CA . THR A 1 88 ? -2.216 28.685 -11.375 1.00 22.73 88 THR A CA 1
ATOM 700 C C . THR A 1 88 ? -2.857 29.728 -10.457 1.00 22.37 88 THR A C 1
ATOM 701 O O . THR A 1 88 ? -2.488 29.795 -9.282 1.00 23.78 88 THR A O 1
ATOM 705 N N . ALA A 1 89 ? -3.828 30.487 -10.945 1.00 22.64 89 ALA A N 1
ATOM 706 C CA . ALA A 1 89 ? -4.552 31.491 -10.156 1.00 21.43 89 ALA A CA 1
ATOM 707 C C . ALA A 1 89 ? -5.169 30.835 -8.917 1.00 22.68 89 ALA A C 1
ATOM 708 O O . ALA A 1 89 ? -5.172 31.490 -7.875 1.00 24.90 89 ALA A O 1
ATOM 710 N N . MET A 1 90 ? -5.647 29.581 -9.017 1.00 17.73 90 MET A N 1
ATOM 711 C CA . MET A 1 90 ? -6.404 28.899 -7.941 1.00 24.07 90 MET A CA 1
ATOM 712 C C . MET A 1 90 ? -5.484 28.092 -7.003 1.00 23.66 90 MET A C 1
ATOM 713 O O . MET A 1 90 ? -6.006 27.451 -6.055 1.00 26.94 90 MET A O 1
ATOM 718 N N . PHE A 1 91 ? -4.196 28.083 -7.294 1.00 22.67 91 PHE A N 1
ATOM 719 C CA . PHE A 1 91 ? -3.191 27.262 -6.565 1.00 26.46 91 PHE A CA 1
ATOM 720 C C . PHE A 1 91 ? -3.165 27.681 -5.077 1.00 19.48 91 PHE A C 1
ATOM 721 O O . PHE A 1 91 ? -2.897 28.839 -4.725 1.00 24.59 91 PHE A O 1
ATOM 729 N N . GLY A 1 92 ? -3.474 26.740 -4.208 1.00 25.93 92 GLY A N 1
ATOM 730 C CA . GLY A 1 92 ? -3.511 26.944 -2.745 1.00 36.16 92 GLY A CA 1
ATOM 731 C C . GLY A 1 92 ? -4.884 27.374 -2.288 1.00 38.39 92 GLY A C 1
ATOM 732 O O . GLY A 1 92 ? -5.044 27.647 -1.092 1.00 31.70 92 GLY A O 1
ATOM 733 N N . GLY A 1 93 ? -5.857 27.444 -3.194 1.00 27.12 93 GLY A N 1
ATOM 734 C CA . GLY A 1 93 ? -7.223 27.841 -2.819 1.00 28.76 93 GLY A CA 1
ATOM 735 C C . GLY A 1 93 ? -8.292 26.926 -3.421 1.00 27.92 93 GLY A C 1
ATOM 736 O O . GLY A 1 93 ? -7.950 25.976 -4.113 1.00 29.22 93 GLY A O 1
ATOM 737 N N . LYS A 1 94 ? -9.546 27.226 -3.119 1.00 29.08 94 LYS A N 1
ATOM 738 C CA . LYS A 1 94 ? -10.756 26.629 -3.741 1.00 34.06 94 LYS A CA 1
ATOM 739 C C . LYS A 1 94 ? -10.699 26.882 -5.252 1.00 34.15 94 LYS A C 1
ATOM 740 O O . LYS A 1 94 ? -10.439 28.022 -5.663 1.00 35.36 94 LYS A O 1
ATOM 745 N N . LYS A 1 95 ? -10.921 25.851 -6.049 1.00 28.71 95 LYS A N 1
ATOM 746 C CA . LYS A 1 95 ? -11.087 25.957 -7.531 1.00 31.48 95 LYS A CA 1
ATOM 747 C C . LYS A 1 95 ? -12.405 26.650 -7.894 1.00 37.66 95 LYS A C 1
ATOM 748 O O . LYS A 1 95 ? -13.412 26.488 -7.174 1.00 30.48 95 LYS A O 1
ATOM 754 N N . ASN A 1 96 ? -12.367 27.442 -8.966 1.00 27.64 96 ASN A N 1
ATOM 755 C CA . ASN A 1 96 ? -13.575 27.999 -9.612 1.00 30.10 96 ASN A CA 1
ATOM 756 C C . ASN A 1 96 ? -13.636 27.357 -10.992 1.00 27.72 96 ASN A C 1
ATOM 757 O O . ASN A 1 96 ? -13.087 27.952 -11.936 1.00 27.32 96 ASN A O 1
ATOM 762 N N . LEU A 1 97 ? -14.217 26.157 -11.099 1.00 23.57 97 LEU A N 1
ATOM 763 C CA . LEU A 1 97 ? -14.284 25.446 -12.402 1.00 29.95 97 LEU A CA 1
ATOM 764 C C . LEU A 1 97 ? -15.293 26.162 -13.301 1.00 25.14 97 LEU A C 1
ATOM 765 O O . LEU A 1 97 ? -15.172 26.080 -14.543 1.00 23.00 97 LEU A O 1
ATOM 770 N N . THR A 1 98 ? -16.227 26.910 -12.749 1.00 22.15 98 THR A N 1
ATOM 771 C CA . THR A 1 98 ? -17.129 27.712 -13.599 1.00 26.25 98 THR A CA 1
ATOM 772 C C . THR A 1 98 ? -16.314 28.716 -14.417 1.00 24.88 98 THR A C 1
ATOM 773 O O . THR A 1 98 ? -16.540 28.830 -15.651 1.00 22.97 98 THR A O 1
ATOM 777 N N . LEU A 1 99 ? -15.422 29.463 -13.761 1.00 22.39 99 LEU A N 1
ATOM 778 C CA . LEU A 1 99 ? -14.626 30.475 -14.477 1.00 24.58 99 LEU A CA 1
ATOM 779 C C . LEU A 1 99 ? -13.703 29.745 -15.461 1.00 20.88 99 LEU A C 1
ATOM 780 O O . LEU A 1 99 ? -13.545 30.206 -16.610 1.00 24.26 99 LEU A O 1
ATOM 785 N N . LEU A 1 100 ? -13.086 28.637 -15.036 1.00 23.08 100 LEU A N 1
ATOM 786 C CA . LEU A 1 100 ? -12.187 27.850 -15.914 1.00 20.78 100 LEU A CA 1
ATOM 787 C C . LEU A 1 100 ? -12.950 27.430 -17.180 1.00 21.43 100 LEU A C 1
ATOM 788 O O . LEU A 1 100 ? -12.398 27.595 -18.280 1.00 22.27 100 LEU A O 1
ATOM 793 N N . PHE A 1 101 ? -14.157 26.870 -17.046 1.00 24.55 101 PHE A N 1
ATOM 794 C CA . PHE A 1 101 ? -14.941 26.395 -18.226 1.00 25.54 101 PHE A CA 1
ATOM 795 C C . PHE A 1 101 ? -15.493 27.554 -19.057 1.00 23.86 101 PHE A C 1
ATOM 796 O O . PHE A 1 101 ? -15.703 27.338 -20.269 1.00 25.56 101 PHE A O 1
ATOM 804 N N A SER A 1 102 ? -15.689 28.736 -18.467 0.50 22.37 102 SER A N 1
ATOM 805 N N B SER A 1 102 ? -15.692 28.736 -18.470 0.50 22.37 102 SER A N 1
ATOM 806 C CA A SER A 1 102 ? -16.018 29.987 -19.202 0.50 24.25 102 SER A CA 1
ATOM 807 C CA B SER A 1 102 ? -16.030 29.976 -19.218 0.50 24.24 102 SER A CA 1
ATOM 808 C C A SER A 1 102 ? -14.915 30.294 -20.217 0.50 23.92 102 SER A C 1
ATOM 809 C C B SER A 1 102 ? -14.915 30.290 -20.222 0.50 23.92 102 SER A C 1
ATOM 810 O O A SER A 1 102 ? -15.247 30.572 -21.387 0.50 24.36 102 SER A O 1
ATOM 811 O O B SER A 1 102 ? -15.240 30.558 -21.396 0.50 24.36 102 SER A O 1
ATOM 816 N N . LEU A 1 103 ? -13.657 30.258 -19.768 1.00 23.71 103 LEU A N 1
ATOM 817 C CA . LEU A 1 103 ? -12.446 30.474 -20.615 1.00 22.45 103 LEU A CA 1
ATOM 818 C C . LEU A 1 103 ? -12.340 29.392 -21.700 1.00 20.39 103 LEU A C 1
ATOM 819 O O . LEU A 1 103 ? -12.037 29.713 -22.862 1.00 20.68 103 LEU A O 1
ATOM 824 N N . VAL A 1 104 ? -12.586 28.132 -21.338 1.00 20.79 104 VAL A N 1
ATOM 825 C CA . VAL A 1 104 ? -12.581 27.011 -22.312 1.00 25.00 104 VAL A CA 1
ATOM 826 C C . VAL A 1 104 ? -13.627 27.277 -23.402 1.00 21.25 104 VAL A C 1
ATOM 827 O O . VAL A 1 104 ? -13.269 27.181 -24.585 1.00 23.04 104 VAL A O 1
ATOM 831 N N . ALA A 1 105 ? -14.842 27.688 -23.042 1.00 21.15 105 ALA A N 1
ATOM 832 C CA . ALA A 1 105 ? -15.943 27.927 -24.012 1.00 20.43 105 ALA A CA 1
ATOM 833 C C . ALA A 1 105 ? -15.573 29.091 -24.929 1.00 20.49 105 ALA A C 1
ATOM 834 O O . ALA A 1 105 ? -15.692 28.947 -26.155 1.00 20.88 105 ALA A O 1
ATOM 836 N N . LEU A 1 106 ? -15.141 30.219 -24.343 1.00 23.93 106 LEU A N 1
ATOM 837 C CA . LEU A 1 106 ? -14.673 31.407 -25.120 1.00 22.23 106 LEU A CA 1
ATOM 838 C C . LEU A 1 106 ? -13.590 30.990 -26.101 1.00 19.54 106 LEU A C 1
ATOM 839 O O . LEU A 1 106 ? -13.637 31.407 -27.278 1.00 23.71 106 LEU A O 1
ATOM 844 N N . ASP A 1 107 ? -12.616 30.232 -25.610 1.00 22.27 107 ASP A N 1
ATOM 845 C CA . ASP A 1 107 ? -11.422 29.851 -26.383 1.00 21.99 107 ASP A CA 1
ATOM 846 C C . ASP A 1 107 ? -11.794 28.923 -27.557 1.00 22.57 107 ASP A C 1
ATOM 847 O O . ASP A 1 107 ? -11.366 29.161 -28.694 1.00 24.00 107 ASP A O 1
ATOM 852 N N . VAL A 1 108 ? -12.557 27.867 -27.301 1.00 17.75 108 VAL A N 1
ATOM 853 C CA . VAL A 1 108 ? -12.965 26.932 -28.365 1.00 19.94 108 VAL A CA 1
ATOM 854 C C . VAL A 1 108 ? -13.736 27.734 -29.422 1.00 18.62 108 VAL A C 1
ATOM 855 O O . VAL A 1 108 ? -13.439 27.600 -30.651 1.00 21.20 108 VAL A O 1
ATOM 859 N N . PHE A 1 109 ? -14.660 28.581 -28.991 1.00 21.64 109 PHE A N 1
ATOM 860 C CA . PHE A 1 109 ? -15.395 29.489 -29.912 1.00 21.67 109 PHE A CA 1
ATOM 861 C C . PHE A 1 109 ? -14.421 30.327 -30.767 1.00 20.56 109 PHE A C 1
ATOM 862 O O . PHE A 1 109 ? -14.576 30.385 -32.008 1.00 22.45 109 PHE A O 1
ATOM 870 N N . MET A 1 110 ? -13.445 30.979 -30.137 1.00 20.09 110 MET A N 1
ATOM 871 C CA . MET A 1 110 ? -12.414 31.813 -30.802 1.00 22.88 110 MET A CA 1
ATOM 872 C C . MET A 1 110 ? -11.729 31.023 -31.925 1.00 21.75 110 MET A C 1
ATOM 873 O O . MET A 1 110 ? -11.619 31.573 -33.033 1.00 24.36 110 MET A O 1
ATOM 878 N N . ILE A 1 111 ? -11.242 29.799 -31.653 1.00 20.66 111 ILE A N 1
ATOM 879 C CA . ILE A 1 111 ? -10.507 28.983 -32.663 1.00 21.55 111 ILE A CA 1
ATOM 880 C C . ILE A 1 111 ? -11.480 28.626 -33.801 1.00 20.94 111 ILE A C 1
ATOM 881 O O . ILE A 1 111 ? -11.087 28.658 -34.980 1.00 24.08 111 ILE A O 1
ATOM 886 N N . ILE A 1 112 ? -12.699 28.226 -33.465 1.00 21.53 112 ILE A N 1
ATOM 887 C CA . ILE A 1 112 ? -13.689 27.821 -34.497 1.00 24.44 112 ILE A CA 1
ATOM 888 C C . ILE A 1 112 ? -13.971 29.021 -35.414 1.00 21.69 112 ILE A C 1
ATOM 889 O O . ILE A 1 112 ? -13.892 28.819 -36.629 1.00 25.41 112 ILE A O 1
ATOM 894 N N . THR A 1 113 ? -14.150 30.240 -34.869 1.00 21.79 113 THR A N 1
ATOM 895 C CA . THR A 1 113 ? -14.379 31.470 -35.692 1.00 27.82 113 THR A CA 1
ATOM 896 C C . THR A 1 113 ? -13.177 31.711 -36.600 1.00 26.70 113 THR A C 1
ATOM 897 O O . THR A 1 113 ? -13.405 32.097 -37.755 1.00 32.12 113 THR A O 1
ATOM 901 N N . GLY A 1 114 ? -11.960 31.457 -36.127 1.00 23.27 114 GLY A N 1
ATOM 902 C CA . GLY A 1 114 ? -10.754 31.555 -36.976 1.00 27.69 114 GLY A CA 1
ATOM 903 C C . GLY A 1 114 ? -10.805 30.593 -38.142 1.00 26.84 114 GLY A C 1
ATOM 904 O O . GLY A 1 114 ? -10.463 30.995 -39.259 1.00 27.44 114 GLY A O 1
ATOM 905 N N . PHE A 1 115 ? -11.147 29.323 -37.883 1.00 26.82 115 PHE A N 1
ATOM 906 C CA . PHE A 1 115 ? -11.244 28.283 -38.929 1.00 25.69 115 PHE A CA 1
ATOM 907 C C . PHE A 1 115 ? -12.289 28.715 -39.968 1.00 23.82 115 PHE A C 1
ATOM 908 O O . PHE A 1 115 ? -12.001 28.730 -41.193 1.00 30.63 115 PHE A O 1
ATOM 916 N N . VAL A 1 116 ? -13.468 29.115 -39.497 1.00 23.51 116 VAL A N 1
ATOM 917 C CA . VAL A 1 116 ? -14.573 29.604 -40.382 1.00 29.78 116 VAL A CA 1
ATOM 918 C C . VAL A 1 116 ? -14.155 30.886 -41.120 1.00 26.57 116 VAL A C 1
ATOM 919 O O . VAL A 1 116 ? -14.456 30.994 -42.337 1.00 26.28 116 VAL A O 1
ATOM 923 N N . ALA A 1 117 ? -13.516 31.843 -40.454 1.00 23.81 117 ALA A N 1
ATOM 924 C CA . ALA A 1 117 ? -12.957 33.036 -41.140 1.00 26.77 117 ALA A CA 1
ATOM 925 C C . ALA A 1 117 ? -12.006 32.591 -42.276 1.00 33.91 117 ALA A C 1
ATOM 926 O O . ALA A 1 117 ? -11.991 33.256 -43.315 1.00 30.48 117 ALA A O 1
ATOM 928 N N . ASP A 1 118 ? -11.173 31.567 -42.052 1.00 31.27 118 ASP A N 1
ATOM 929 C CA . ASP A 1 118 ? -10.158 31.115 -43.028 1.00 31.59 118 ASP A CA 1
ATOM 930 C C . ASP A 1 118 ? -10.864 30.545 -44.274 1.00 39.81 118 ASP A C 1
ATOM 931 O O . ASP A 1 118 ? -10.358 30.764 -45.357 1.00 37.19 118 ASP A O 1
ATOM 936 N N . LEU A 1 119 ? -12.008 29.868 -44.103 1.00 34.97 119 LEU A N 1
ATOM 937 C CA . LEU A 1 119 ? -12.789 29.223 -45.189 1.00 40.23 119 LEU A CA 1
ATOM 938 C C . LEU A 1 119 ? -13.654 30.244 -45.928 1.00 40.21 119 LEU A C 1
ATOM 939 O O . LEU A 1 119 ? -14.140 29.906 -46.976 1.00 42.88 119 LEU A O 1
ATOM 944 N N . SER A 1 120 ? -13.869 31.418 -45.344 1.00 31.68 120 SER A N 1
ATOM 945 C CA . SER A 1 120 ? -14.748 32.499 -45.832 1.00 34.27 120 SER A CA 1
ATOM 946 C C . SER A 1 120 ? -14.002 33.460 -46.765 1.00 38.56 120 SER A C 1
ATOM 947 O O . SER A 1 120 ? -12.735 33.521 -46.706 1.00 34.25 120 SER A O 1
ATOM 950 N N . ILE A 1 121 ? -14.777 34.366 -47.363 1.00 37.57 121 ILE A N 1
ATOM 951 C CA . ILE A 1 121 ? -14.165 35.423 -48.217 1.00 45.36 121 ILE A CA 1
ATOM 952 C C . ILE A 1 121 ? -14.889 36.766 -48.037 1.00 45.64 121 ILE A C 1
ATOM 953 O O . ILE A 1 121 ? -16.098 36.743 -47.788 1.00 49.09 121 ILE A O 1
ATOM 958 N N . GLY A 1 122 ? -14.168 37.886 -48.082 1.00 35.47 122 GLY A N 1
ATOM 959 C CA . GLY A 1 122 ? -14.735 39.240 -48.078 1.00 37.01 122 GLY A CA 1
ATOM 960 C C . GLY A 1 122 ? -15.268 39.643 -46.720 1.00 46.76 122 GLY A C 1
ATOM 961 O O . GLY A 1 122 ? -14.661 39.265 -45.684 1.00 35.96 122 GLY A O 1
ATOM 962 N N . THR A 1 123 ? -16.382 40.373 -46.696 1.00 39.97 123 THR A N 1
ATOM 963 C CA . THR A 1 123 ? -16.995 40.840 -45.428 1.00 38.90 123 THR A CA 1
ATOM 964 C C . THR A 1 123 ? -17.168 39.636 -44.496 1.00 36.89 123 THR A C 1
ATOM 965 O O . THR A 1 123 ? -16.986 39.801 -43.286 1.00 38.86 123 THR A O 1
ATOM 969 N N . THR A 1 124 ? -17.593 38.489 -45.023 1.00 35.03 124 THR A N 1
ATOM 970 C CA . THR A 1 124 ? -17.951 37.318 -44.183 1.00 31.40 124 THR A CA 1
ATOM 971 C C . THR A 1 124 ? -16.740 36.934 -43.335 1.00 31.18 124 THR A C 1
ATOM 972 O O . THR A 1 124 ? -16.934 36.664 -42.151 1.00 29.56 124 THR A O 1
ATOM 976 N N . LYS A 1 125 ? -15.560 36.858 -43.957 1.00 29.37 125 LYS A N 1
ATOM 977 C CA . LYS A 1 125 ? -14.293 36.519 -43.271 1.00 32.29 125 LYS A CA 1
ATOM 978 C C . LYS A 1 125 ? -14.094 37.455 -42.062 1.00 33.19 125 LYS A C 1
ATOM 979 O O . LYS A 1 125 ? -13.748 36.943 -40.995 1.00 28.26 125 LYS A O 1
ATOM 985 N N . TYR A 1 126 ? -14.333 38.766 -42.188 1.00 27.33 126 TYR A N 1
ATOM 986 C CA . TYR A 1 126 ? -13.989 39.757 -41.140 1.00 27.28 126 TYR A CA 1
ATOM 987 C C . TYR A 1 126 ? -15.067 39.730 -40.053 1.00 25.99 126 TYR A C 1
ATOM 988 O O . TYR A 1 126 ? -14.813 40.111 -38.896 1.00 27.51 126 TYR A O 1
ATOM 997 N N . ILE A 1 127 ? -16.259 39.262 -40.393 1.00 24.46 127 ILE A N 1
ATOM 998 C CA . ILE A 1 127 ? -17.338 39.041 -39.379 1.00 23.18 127 ILE A CA 1
ATOM 999 C C . ILE A 1 127 ? -16.881 37.936 -38.418 1.00 21.84 127 ILE A C 1
ATOM 1000 O O . ILE A 1 127 ? -16.909 38.162 -37.179 1.00 26.89 127 ILE A O 1
ATOM 1005 N N . TRP A 1 128 ? -16.439 36.802 -38.959 1.00 23.32 128 TRP A N 1
ATOM 1006 C CA . TRP A 1 128 ? -15.966 35.663 -38.141 1.00 24.59 128 TRP A CA 1
ATOM 1007 C C . TRP A 1 128 ? -14.732 36.073 -37.336 1.00 22.20 128 TRP A C 1
ATOM 1008 O O . TRP A 1 128 ? -14.675 35.750 -36.101 1.00 24.05 128 TRP A O 1
ATOM 1019 N N . TYR A 1 129 ? -13.779 36.722 -37.991 1.00 27.02 129 TYR A N 1
ATOM 1020 C CA . TYR A 1 129 ? -12.518 37.192 -37.369 1.00 28.45 129 TYR A CA 1
ATOM 1021 C C . TYR A 1 129 ? -12.863 38.063 -36.174 1.00 23.13 129 TYR A C 1
ATOM 1022 O O . TYR A 1 129 ? -12.245 37.914 -35.113 1.00 23.46 129 TYR A O 1
ATOM 1031 N N . SER A 1 130 ? -13.777 39.013 -36.376 1.00 23.18 130 SER A N 1
ATOM 1032 C CA . SER A 1 130 ? -14.173 40.019 -35.375 1.00 24.57 130 SER A CA 1
ATOM 1033 C C . SER A 1 130 ? -14.780 39.315 -34.175 1.00 24.84 130 SER A C 1
ATOM 1034 O O . SER A 1 130 ? -14.448 39.693 -33.033 1.00 28.66 130 SER A O 1
ATOM 1037 N N . LEU A 1 131 ? -15.642 38.319 -34.415 1.00 21.73 131 LEU A N 1
ATOM 1038 C CA . LEU A 1 131 ? -16.228 37.521 -33.304 1.00 24.01 131 LEU A CA 1
ATOM 1039 C C . LEU A 1 131 ? -15.122 36.829 -32.501 1.00 23.34 131 LEU A C 1
ATOM 1040 O O . LEU A 1 131 ? -15.202 36.833 -31.236 1.00 23.23 131 LEU A O 1
ATOM 1045 N N . GLY A 1 132 ? -14.126 36.237 -33.154 1.00 24.92 132 GLY A N 1
ATOM 1046 C CA . GLY A 1 132 ? -13.014 35.624 -32.403 1.00 23.94 132 GLY A CA 1
ATOM 1047 C C . GLY A 1 132 ? -12.184 36.644 -31.608 1.00 23.22 132 GLY A C 1
ATOM 1048 O O . GLY A 1 132 ? -11.778 36.337 -30.473 1.00 23.88 132 GLY A O 1
ATOM 1049 N N . VAL A 1 133 ? -11.904 37.818 -32.172 1.00 25.17 133 VAL A N 1
ATOM 1050 C CA . VAL A 1 133 ? -11.169 38.899 -31.450 1.00 24.72 133 VAL A CA 1
ATOM 1051 C C . VAL A 1 133 ? -11.986 39.350 -30.221 1.00 24.33 133 VAL A C 1
ATOM 1052 O O . VAL A 1 133 ? -11.409 39.567 -29.126 1.00 26.02 133 VAL A O 1
ATOM 1056 N N . ILE A 1 134 ? -13.294 39.506 -30.369 1.00 21.26 134 ILE A N 1
ATOM 1057 C CA . ILE A 1 134 ? -14.215 39.787 -29.223 1.00 20.85 134 ILE A CA 1
ATOM 1058 C C . ILE A 1 134 ? -14.043 38.712 -28.144 1.00 26.81 134 ILE A C 1
ATOM 1059 O O . ILE A 1 134 ? -13.847 39.056 -26.975 1.00 23.26 134 ILE A O 1
ATOM 1064 N N . ALA A 1 135 ? -14.065 37.433 -28.517 1.00 26.34 135 ALA A N 1
ATOM 1065 C CA . ALA A 1 135 ? -13.810 36.331 -27.559 1.00 23.50 135 ALA A CA 1
ATOM 1066 C C . ALA A 1 135 ? -12.420 36.498 -26.908 1.00 22.74 135 ALA A C 1
ATOM 1067 O O . ALA A 1 135 ? -12.339 36.343 -25.666 1.00 20.74 135 ALA A O 1
ATOM 1069 N N A LEU A 1 136 ? -11.372 36.845 -27.668 0.65 21.72 136 LEU A N 1
ATOM 1070 N N C LEU A 1 136 ? -11.394 36.836 -27.685 0.35 21.83 136 LEU A N 1
ATOM 1071 C CA A LEU A 1 136 ? -10.014 37.025 -27.081 0.65 26.57 136 LEU A CA 1
ATOM 1072 C CA C LEU A 1 136 ? -10.043 37.047 -27.111 0.35 26.44 136 LEU A CA 1
ATOM 1073 C C A LEU A 1 136 ? -10.081 38.168 -26.067 0.65 23.07 136 LEU A C 1
ATOM 1074 C C C LEU A 1 136 ? -10.125 38.152 -26.056 0.35 23.07 136 LEU A C 1
ATOM 1075 O O A LEU A 1 136 ? -9.480 38.042 -24.976 0.65 22.63 136 LEU A O 1
ATOM 1076 O O C LEU A 1 136 ? -9.554 37.975 -24.971 0.35 22.76 136 LEU A O 1
ATOM 1085 N N . ILE A 1 137 ? -10.746 39.276 -26.410 1.00 20.86 137 ILE A N 1
ATOM 1086 C CA . ILE A 1 137 ? -10.785 40.456 -25.505 1.00 22.07 137 ILE A CA 1
ATOM 1087 C C . ILE A 1 137 ? -11.418 40.025 -24.186 1.00 22.82 137 ILE A C 1
ATOM 1088 O O . ILE A 1 137 ? -10.881 40.355 -23.131 1.00 24.61 137 ILE A O 1
ATOM 1093 N N . ILE A 1 138 ? -12.518 39.276 -24.253 1.00 22.11 138 ILE A N 1
ATOM 1094 C CA . ILE A 1 138 ? -13.205 38.748 -23.039 1.00 21.37 138 ILE A CA 1
ATOM 1095 C C . ILE A 1 138 ? -12.272 37.822 -22.256 1.00 24.33 138 ILE A C 1
ATOM 1096 O O . ILE A 1 138 ? -12.223 37.970 -21.037 1.00 22.89 138 ILE A O 1
ATOM 1101 N N . ILE A 1 139 ? -11.540 36.917 -22.923 1.00 21.32 139 ILE A N 1
ATOM 1102 C CA . ILE A 1 139 ? -10.513 36.071 -22.241 1.00 24.44 139 ILE A CA 1
ATOM 1103 C C . ILE A 1 139 ? -9.543 36.985 -21.482 1.00 22.07 139 ILE A C 1
ATOM 1104 O O . ILE A 1 139 ? -9.228 36.664 -20.324 1.00 24.20 139 ILE A O 1
ATOM 1109 N N . LEU A 1 140 ? -9.040 38.053 -22.115 1.00 22.15 140 LEU A N 1
ATOM 1110 C CA . LEU A 1 140 ? -8.018 38.941 -21.485 1.00 25.09 140 LEU A CA 1
ATOM 1111 C C . LEU A 1 140 ? -8.659 39.712 -20.317 1.00 24.68 140 LEU A C 1
ATOM 1112 O O . LEU A 1 140 ? -7.968 39.853 -19.273 1.00 26.01 140 LEU A O 1
ATOM 1117 N N . VAL A 1 141 ? -9.921 40.136 -20.435 1.00 24.56 141 VAL A N 1
ATOM 1118 C CA . VAL A 1 141 ? -10.663 40.820 -19.320 1.00 29.82 141 VAL A CA 1
ATOM 1119 C C . VAL A 1 141 ? -10.714 39.876 -18.125 1.00 28.26 141 VAL A C 1
ATOM 1120 O O . VAL A 1 141 ? -10.412 40.297 -16.953 1.00 24.31 141 VAL A O 1
ATOM 1124 N N . ILE A 1 142 ? -11.076 38.615 -18.399 1.00 24.92 142 ILE A N 1
ATOM 1125 C CA . ILE A 1 142 ? -11.130 37.581 -17.339 1.00 23.14 142 ILE A CA 1
ATOM 1126 C C . ILE A 1 142 ? -9.754 37.425 -16.705 1.00 21.22 142 ILE A C 1
ATOM 1127 O O . ILE A 1 142 ? -9.684 37.464 -15.473 1.00 25.15 142 ILE A O 1
ATOM 1132 N N . THR A 1 143 ? -8.716 37.305 -17.524 1.00 23.69 143 THR A N 1
ATOM 1133 C CA . THR A 1 143 ? -7.322 37.043 -17.099 1.00 21.20 143 THR A CA 1
ATOM 1134 C C . THR A 1 143 ? -6.845 38.166 -16.168 1.00 24.21 143 THR A C 1
ATOM 1135 O O . THR A 1 143 ? -6.202 37.855 -15.156 1.00 25.75 143 THR A O 1
ATOM 1139 N N . PHE A 1 144 ? -7.147 39.424 -16.500 1.00 22.98 144 PHE A N 1
ATOM 1140 C CA . PHE A 1 144 ? -6.581 40.549 -15.716 1.00 27.86 144 PHE A CA 1
ATOM 1141 C C . PHE A 1 144 ? -7.571 41.045 -14.671 1.00 27.19 144 PHE A C 1
ATOM 1142 O O . PHE A 1 144 ? -7.155 41.888 -13.881 1.00 27.73 144 PHE A O 1
ATOM 1150 N N . GLY A 1 145 ? -8.822 40.588 -14.707 1.00 24.01 145 GLY A N 1
ATOM 1151 C CA . GLY A 1 145 ? -9.847 40.989 -13.733 1.00 26.09 145 GLY A CA 1
ATOM 1152 C C . GLY A 1 145 ? -10.135 39.867 -12.741 1.00 30.66 145 GLY A C 1
ATOM 1153 O O . GLY A 1 145 ? -9.332 39.618 -11.837 1.00 23.93 145 GLY A O 1
ATOM 1154 N N . PRO A 1 146 ? -11.282 39.160 -12.890 1.00 27.71 146 PRO A N 1
ATOM 1155 C CA . PRO A 1 146 ? -11.721 38.166 -11.901 1.00 27.39 146 PRO A CA 1
ATOM 1156 C C . PRO A 1 146 ? -10.694 37.053 -11.660 1.00 28.20 146 PRO A C 1
ATOM 1157 O O . PRO A 1 146 ? -10.552 36.667 -10.496 1.00 24.54 146 PRO A O 1
ATOM 1161 N N . LEU A 1 147 ? -9.989 36.572 -12.709 1.00 24.76 147 LEU A N 1
ATOM 1162 C CA . LEU A 1 147 ? -8.998 35.477 -12.518 1.00 27.71 147 LEU A CA 1
ATOM 1163 C C . LEU A 1 147 ? -7.793 36.001 -11.708 1.00 23.43 147 LEU A C 1
ATOM 1164 O O . LEU A 1 147 ? -7.304 35.265 -10.822 1.00 21.48 147 LEU A O 1
ATOM 1169 N N . ARG A 1 148 ? -7.353 37.243 -11.974 1.00 21.87 148 ARG A N 1
ATOM 1170 C CA . ARG A 1 148 ? -6.256 37.861 -11.193 1.00 23.20 148 ARG A CA 1
ATOM 1171 C C . ARG A 1 148 ? -6.718 38.069 -9.737 1.00 28.54 148 ARG A C 1
ATOM 1172 O O . ARG A 1 148 ? -5.895 37.854 -8.819 1.00 26.65 148 ARG A O 1
ATOM 1180 N N . ARG A 1 149 ? -7.987 38.442 -9.511 1.00 27.46 149 ARG A N 1
ATOM 1181 C CA . ARG A 1 149 ? -8.506 38.630 -8.132 1.00 27.88 149 ARG A CA 1
ATOM 1182 C C . ARG A 1 149 ? -8.484 37.291 -7.386 1.00 27.28 149 ARG A C 1
ATOM 1183 O O . ARG A 1 149 ? -8.173 37.281 -6.186 1.00 26.36 149 ARG A O 1
ATOM 1191 N N . ILE A 1 150 ? -8.773 36.183 -8.063 1.00 24.72 150 ILE A N 1
ATOM 1192 C CA . ILE A 1 150 ? -8.606 34.833 -7.455 1.00 23.99 150 ILE A CA 1
ATOM 1193 C C . ILE A 1 150 ? -7.141 34.621 -7.074 1.00 28.59 150 ILE A C 1
ATOM 1194 O O . ILE A 1 150 ? -6.882 34.174 -5.917 1.00 23.08 150 ILE A O 1
ATOM 1199 N N . ALA A 1 151 ? -6.202 34.902 -7.988 1.00 23.02 151 ALA A N 1
ATOM 1200 C CA . ALA A 1 151 ? -4.763 34.740 -7.702 1.00 20.75 151 ALA A CA 1
ATOM 1201 C C . ALA A 1 151 ? -4.403 35.585 -6.464 1.00 23.87 151 ALA A C 1
ATOM 1202 O O . ALA A 1 151 ? -3.723 35.032 -5.594 1.00 25.65 151 ALA A O 1
ATOM 1204 N N . LEU A 1 152 ? -4.893 36.836 -6.382 1.00 24.10 152 LEU A N 1
ATOM 1205 C CA . LEU A 1 152 ? -4.596 37.778 -5.258 1.00 29.19 152 LEU A CA 1
ATOM 1206 C C . LEU A 1 152 ? -5.140 37.196 -3.944 1.00 29.76 152 LEU A C 1
ATOM 1207 O O . LEU A 1 152 ? -4.476 37.384 -2.914 1.00 34.91 152 LEU A O 1
ATOM 1212 N N . SER A 1 153 ? -6.242 36.440 -3.990 1.00 28.56 153 SER A N 1
ATOM 1213 C CA . SER A 1 153 ? -6.896 35.817 -2.805 1.00 31.18 153 SER A CA 1
ATOM 1214 C C . SER A 1 153 ? -6.079 34.632 -2.309 1.00 27.78 153 SER A C 1
ATOM 1215 O O . SER A 1 153 ? -6.450 34.087 -1.266 1.00 31.02 153 SER A O 1
ATOM 1218 N N . ASN A 1 154 ? -5.121 34.133 -3.110 1.00 23.15 154 ASN A N 1
ATOM 1219 C CA . ASN A 1 154 ? -4.205 33.031 -2.744 1.00 22.92 154 ASN A CA 1
ATOM 1220 C C . ASN A 1 154 ? -2.845 33.598 -2.326 1.00 23.30 154 ASN A C 1
ATOM 1221 O O . ASN A 1 154 ? -1.890 32.824 -2.193 1.00 25.09 154 ASN A O 1
ATOM 1226 N N . GLY A 1 155 ? -2.735 34.897 -2.122 1.00 26.37 155 GLY A N 1
ATOM 1227 C CA . GLY A 1 155 ? -1.584 35.474 -1.395 1.00 25.32 155 GLY A CA 1
ATOM 1228 C C . GLY A 1 155 ? -0.577 36.120 -2.320 1.00 27.84 155 GLY A C 1
ATOM 1229 O O . GLY A 1 155 ? -0.587 35.830 -3.540 1.00 28.52 155 GLY A O 1
ATOM 1230 N N . THR A 1 156 ? 0.297 36.967 -1.761 1.00 23.37 156 THR A N 1
ATOM 1231 C CA . THR A 1 156 ? 1.234 37.835 -2.530 1.00 27.66 156 THR A CA 1
ATOM 1232 C C . THR A 1 156 ? 2.068 36.995 -3.489 1.00 17.65 156 THR A C 1
ATOM 1233 O O . THR A 1 156 ? 2.255 37.383 -4.663 1.00 24.06 156 THR A O 1
ATOM 1237 N N . ARG A 1 157 ? 2.679 35.950 -2.953 1.00 21.42 157 ARG A N 1
ATOM 1238 C CA . ARG A 1 157 ? 3.712 35.175 -3.665 1.00 27.77 157 ARG A CA 1
ATOM 1239 C C . ARG A 1 157 ? 3.092 34.453 -4.873 1.00 24.78 157 ARG A C 1
ATOM 1240 O O . ARG A 1 157 ? 3.675 34.466 -6.007 1.00 23.32 157 ARG A O 1
ATOM 1248 N N . LEU A 1 158 ? 1.958 33.802 -4.643 1.00 24.66 158 LEU A N 1
ATOM 1249 C CA . LEU A 1 158 ? 1.244 33.108 -5.731 1.00 26.58 158 LEU A CA 1
ATOM 1250 C C . LEU A 1 158 ? 0.806 34.168 -6.768 1.00 25.79 158 LEU A C 1
ATOM 1251 O O . LEU A 1 158 ? 1.094 33.974 -7.967 1.00 27.18 158 LEU A O 1
ATOM 1256 N N . ALA A 1 159 ? 0.219 35.291 -6.336 1.00 22.36 159 ALA A N 1
ATOM 1257 C CA . ALA A 1 159 ? -0.285 36.356 -7.243 1.00 27.55 159 ALA A CA 1
ATOM 1258 C C . ALA A 1 159 ? 0.843 36.947 -8.093 1.00 26.49 159 ALA A C 1
ATOM 1259 O O . ALA A 1 159 ? 0.584 37.231 -9.257 1.00 24.68 159 ALA A O 1
ATOM 1261 N N . ARG A 1 160 ? 2.056 37.066 -7.554 1.00 22.62 160 ARG A N 1
ATOM 1262 C CA . ARG A 1 160 ? 3.214 37.570 -8.352 1.00 23.92 160 ARG A CA 1
ATOM 1263 C C . ARG A 1 160 ? 3.545 36.579 -9.475 1.00 23.08 160 ARG A C 1
ATOM 1264 O O . ARG A 1 160 ? 3.790 37.025 -10.589 1.00 26.32 160 ARG A O 1
ATOM 1272 N N . HIS A 1 161 ? 3.577 35.293 -9.155 1.00 23.20 161 HIS A N 1
ATOM 1273 C CA . HIS A 1 161 ? 3.783 34.256 -10.188 1.00 23.34 161 HIS A CA 1
ATOM 1274 C C . HIS A 1 161 ? 2.654 34.317 -11.237 1.00 20.93 161 HIS A C 1
ATOM 1275 O O . HIS A 1 161 ? 2.942 34.291 -12.479 1.00 26.30 161 HIS A O 1
ATOM 1282 N N . TYR A 1 162 ? 1.409 34.325 -10.790 1.00 23.37 162 TYR A N 1
ATOM 1283 C CA . TYR A 1 162 ? 0.230 34.390 -11.704 1.00 25.74 162 TYR A CA 1
ATOM 1284 C C . TYR A 1 162 ? 0.354 35.582 -12.667 1.00 24.33 162 TYR A C 1
ATOM 1285 O O . TYR A 1 162 ? 0.127 35.476 -13.916 1.00 24.16 162 TYR A O 1
ATOM 1294 N N . THR A 1 163 ? 0.670 36.753 -12.123 1.00 25.25 163 THR A N 1
ATOM 1295 C CA . THR A 1 163 ? 0.713 37.994 -12.930 1.00 20.73 163 THR A CA 1
ATOM 1296 C C . THR A 1 163 ? 1.770 37.825 -14.024 1.00 24.09 163 THR A C 1
ATOM 1297 O O . THR A 1 163 ? 1.512 38.224 -15.189 1.00 24.76 163 THR A O 1
ATOM 1301 N N . ARG A 1 164 ? 2.924 37.272 -13.671 1.00 24.28 164 ARG A N 1
ATOM 1302 C CA . ARG A 1 164 ? 4.015 37.002 -14.637 1.00 26.94 164 ARG A CA 1
ATOM 1303 C C . ARG A 1 164 ? 3.506 36.108 -15.786 1.00 25.14 164 ARG A C 1
ATOM 1304 O O . ARG A 1 164 ? 3.744 36.424 -16.989 1.00 24.65 164 ARG A O 1
ATOM 1312 N N . VAL A 1 165 ? 2.840 34.991 -15.470 1.00 23.10 165 VAL A N 1
ATOM 1313 C CA . VAL A 1 165 ? 2.439 34.013 -16.526 1.00 24.39 165 VAL A CA 1
ATOM 1314 C C . VAL A 1 165 ? 1.259 34.579 -17.312 1.00 18.10 165 VAL A C 1
ATOM 1315 O O . VAL A 1 165 ? 1.181 34.312 -18.525 1.00 24.80 165 VAL A O 1
ATOM 1319 N N . ALA A 1 166 ? 0.397 35.363 -16.672 1.00 20.43 166 ALA A N 1
ATOM 1320 C CA . ALA A 1 166 ? -0.734 36.032 -17.350 1.00 23.64 166 ALA A CA 1
ATOM 1321 C C . ALA A 1 166 ? -0.204 37.026 -18.394 1.00 22.95 166 ALA A C 1
ATOM 1322 O O . ALA A 1 166 ? -0.768 37.106 -19.511 1.00 25.50 166 ALA A O 1
ATOM 1324 N N . ILE A 1 167 ? 0.789 37.823 -18.024 1.00 22.17 167 ILE A N 1
ATOM 1325 C CA . ILE A 1 167 ? 1.433 38.768 -18.985 1.00 21.20 167 ILE A CA 1
ATOM 1326 C C . ILE A 1 167 ? 2.119 37.989 -20.116 1.00 19.45 167 ILE A C 1
ATOM 1327 O O . ILE A 1 167 ? 1.934 38.356 -21.284 1.00 27.08 167 ILE A O 1
ATOM 1332 N N . TYR A 1 168 ? 2.900 36.970 -19.783 1.00 19.70 168 TYR A N 1
ATOM 1333 C CA . TYR A 1 168 ? 3.612 36.129 -20.769 1.00 23.02 168 TYR A CA 1
ATOM 1334 C C . TYR A 1 168 ? 2.607 35.593 -21.801 1.00 23.83 168 TYR A C 1
ATOM 1335 O O . TYR A 1 168 ? 2.782 35.753 -23.015 1.00 22.03 168 TYR A O 1
ATOM 1344 N N . LEU A 1 169 ? 1.541 34.968 -21.311 1.00 24.84 169 LEU A N 1
ATOM 1345 C CA . LEU A 1 169 ? 0.524 34.315 -22.163 1.00 25.56 169 LEU A CA 1
ATOM 1346 C C . LEU A 1 169 ? -0.147 35.374 -23.029 1.00 23.83 169 LEU A C 1
ATOM 1347 O O . LEU A 1 169 ? -0.265 35.150 -24.232 1.00 26.03 169 LEU A O 1
ATOM 1352 N N . SER A 1 170 ? -0.549 36.508 -22.438 1.00 22.87 170 SER A N 1
ATOM 1353 C CA . SER A 1 170 ? -1.369 37.528 -23.117 1.00 23.76 170 SER A CA 1
ATOM 1354 C C . SER A 1 170 ? -0.561 38.191 -24.232 1.00 23.78 170 SER A C 1
ATOM 1355 O O . SER A 1 170 ? -1.132 38.446 -25.299 1.00 25.37 170 SER A O 1
ATOM 1358 N N . ALA A 1 171 ? 0.709 38.485 -23.978 1.00 23.39 171 ALA A N 1
ATOM 1359 C CA . ALA A 1 171 ? 1.603 39.168 -24.945 1.00 24.25 171 ALA A CA 1
ATOM 1360 C C . ALA A 1 171 ? 1.716 38.299 -26.197 1.00 23.77 171 ALA A C 1
ATOM 1361 O O . ALA A 1 171 ? 1.541 38.819 -27.289 1.00 28.02 171 ALA A O 1
ATOM 1363 N N . LEU A 1 172 ? 1.922 36.983 -26.029 1.00 26.60 172 LEU A N 1
ATOM 1364 C CA . LEU A 1 172 ? 1.988 36.036 -27.177 1.00 22.08 172 LEU A CA 1
ATOM 1365 C C . LEU A 1 172 ? 0.608 35.909 -27.818 1.00 26.50 172 LEU A C 1
ATOM 1366 O O . LEU A 1 172 ? 0.508 35.933 -29.078 1.00 24.80 172 LEU A O 1
ATOM 1371 N N A TRP A 1 173 ? -0.447 35.806 -27.018 0.65 25.00 173 TRP A N 1
ATOM 1372 N N C TRP A 1 173 ? -0.438 35.809 -26.985 0.35 25.02 173 TRP A N 1
ATOM 1373 C CA A TRP A 1 173 ? -1.798 35.558 -27.569 0.65 26.47 173 TRP A CA 1
ATOM 1374 C CA C TRP A 1 173 ? -1.843 35.621 -27.444 0.35 26.52 173 TRP A CA 1
ATOM 1375 C C A TRP A 1 173 ? -2.255 36.661 -28.522 0.65 27.50 173 TRP A C 1
ATOM 1376 C C C TRP A 1 173 ? -2.260 36.667 -28.482 0.35 27.46 173 TRP A C 1
ATOM 1377 O O A TRP A 1 173 ? -2.867 36.324 -29.553 0.65 28.04 173 TRP A O 1
ATOM 1378 O O C TRP A 1 173 ? -2.864 36.281 -29.492 0.35 28.01 173 TRP A O 1
ATOM 1399 N N . VAL A 1 174 ? -1.938 37.935 -28.244 1.00 27.19 174 VAL A N 1
ATOM 1400 C CA . VAL A 1 174 ? -2.390 39.048 -29.138 1.00 25.98 174 VAL A CA 1
ATOM 1401 C C . VAL A 1 174 ? -1.627 39.005 -30.481 1.00 24.75 174 VAL A C 1
ATOM 1402 O O . VAL A 1 174 ? -2.172 39.494 -31.471 1.00 27.10 174 VAL A O 1
ATOM 1406 N N . CYS A 1 175 ? -0.491 38.319 -30.568 1.00 25.58 175 CYS A N 1
ATOM 1407 C CA . CYS A 1 175 ? 0.293 38.208 -31.820 1.00 25.68 175 CYS A CA 1
ATOM 1408 C C . CYS A 1 175 ? -0.460 37.357 -32.833 1.00 27.97 175 CYS A C 1
ATOM 1409 O O . CYS A 1 175 ? -0.214 37.548 -34.029 1.00 25.21 175 CYS A O 1
ATOM 1412 N N . TYR A 1 176 ? -1.256 36.371 -32.384 1.00 24.75 176 TYR A N 1
ATOM 1413 C CA . TYR A 1 176 ? -1.816 35.358 -33.298 1.00 26.27 176 TYR A CA 1
ATOM 1414 C C . TYR A 1 176 ? -2.814 36.015 -34.229 1.00 21.79 176 TYR A C 1
ATOM 1415 O O . TYR A 1 176 ? -2.756 35.816 -35.442 1.00 27.24 176 TYR A O 1
ATOM 1424 N N . PRO A 1 177 ? -3.845 36.713 -33.726 1.00 23.59 177 PRO A N 1
ATOM 1425 C CA . PRO A 1 177 ? -4.801 37.317 -34.644 1.00 26.30 177 PRO A CA 1
ATOM 1426 C C . PRO A 1 177 ? -4.144 38.445 -35.460 1.00 22.70 177 PRO A C 1
ATOM 1427 O O . PRO A 1 177 ? -4.629 38.761 -36.548 1.00 24.96 177 PRO A O 1
ATOM 1431 N N . THR A 1 178 ? -3.094 39.050 -34.929 1.00 24.16 178 THR A N 1
ATOM 1432 C CA . THR A 1 178 ? -2.380 40.158 -35.630 1.00 25.49 178 THR A CA 1
ATOM 1433 C C . THR A 1 178 ? -1.720 39.564 -36.866 1.00 21.62 178 THR A C 1
ATOM 1434 O O . THR A 1 178 ? -1.973 40.089 -37.986 1.00 27.37 178 THR A O 1
ATOM 1438 N N . ALA A 1 179 ? -0.970 38.474 -36.689 1.00 20.98 179 ALA A N 1
ATOM 1439 C CA . ALA A 1 179 ? -0.289 37.748 -37.783 1.00 24.71 179 ALA A CA 1
ATOM 1440 C C . ALA A 1 179 ? -1.332 37.233 -38.768 1.00 28.11 179 ALA A C 1
ATOM 1441 O O . ALA A 1 179 ? -1.154 37.356 -40.007 1.00 30.65 179 ALA A O 1
ATOM 1443 N N . TRP A 1 180 ? -2.404 36.649 -38.237 1.00 26.33 180 TRP A N 1
ATOM 1444 C CA . TRP A 1 180 ? -3.477 36.079 -39.079 1.00 24.77 180 TRP A CA 1
ATOM 1445 C C . TRP A 1 180 ? -3.980 37.162 -40.045 1.00 26.00 180 TRP A C 1
ATOM 1446 O O . TRP A 1 180 ? -4.054 36.891 -41.265 1.00 28.30 180 TRP A O 1
ATOM 1457 N N . LEU A 1 181 ? -4.305 38.336 -39.509 1.00 25.40 181 LEU A N 1
ATOM 1458 C CA . LEU A 1 181 ? -4.896 39.443 -40.301 1.00 29.32 181 LEU A CA 1
ATOM 1459 C C . LEU A 1 181 ? -3.910 39.969 -41.365 1.00 27.58 181 LEU A C 1
ATOM 1460 O O . LEU A 1 181 ? -4.339 40.342 -42.463 1.00 29.62 181 LEU A O 1
ATOM 1465 N N . LEU A 1 182 ? -2.646 40.052 -41.018 1.00 27.02 182 LEU A N 1
ATOM 1466 C CA . LEU A 1 182 ? -1.601 40.599 -41.905 1.00 31.12 182 LEU A CA 1
ATOM 1467 C C . LEU A 1 182 ? -1.291 39.602 -43.012 1.00 28.75 182 LEU A C 1
ATOM 1468 O O . LEU A 1 182 ? -0.878 40.083 -44.094 1.00 26.44 182 LEU A O 1
ATOM 1473 N N . GLY A 1 183 ? -1.478 38.288 -42.754 1.00 22.21 183 GLY A N 1
ATOM 1474 C CA . GLY A 1 183 ? -0.914 37.232 -43.617 1.00 23.17 183 GLY A CA 1
ATOM 1475 C C . GLY A 1 183 ? -1.913 36.812 -44.687 1.00 24.17 183 GLY A C 1
ATOM 1476 O O . GLY A 1 183 ? -2.929 37.475 -44.831 1.00 26.07 183 GLY A O 1
ATOM 1477 N N . PRO A 1 184 ? -1.667 35.696 -45.418 1.00 25.37 184 PRO A N 1
ATOM 1478 C CA . PRO A 1 184 ? -2.515 35.281 -46.547 1.00 25.93 184 PRO A CA 1
ATOM 1479 C C . PRO A 1 184 ? -3.988 34.989 -46.211 1.00 34.14 184 PRO A C 1
ATOM 1480 O O . PRO A 1 184 ? -4.845 35.139 -47.082 1.00 30.97 184 PRO A O 1
ATOM 1484 N N . SER A 1 185 ? -4.303 34.651 -44.961 1.00 26.31 185 SER A N 1
ATOM 1485 C CA . SER A 1 185 ? -5.702 34.366 -44.559 1.00 29.08 185 SER A CA 1
ATOM 1486 C C . SER A 1 185 ? -6.473 35.661 -44.456 1.00 30.94 185 SER A C 1
ATOM 1487 O O . SER A 1 185 ? -7.715 35.614 -44.483 1.00 29.76 185 SER A O 1
ATOM 1490 N N . GLY A 1 186 ? -5.771 36.788 -44.322 1.00 26.50 186 GLY A N 1
ATOM 1491 C CA . GLY A 1 186 ? -6.444 38.079 -44.120 1.00 28.24 186 GLY A CA 1
ATOM 1492 C C . GLY A 1 186 ? -6.130 39.065 -45.228 1.00 31.60 186 GLY A C 1
ATOM 1493 O O . GLY A 1 186 ? -6.586 38.862 -46.350 1.00 31.74 186 GLY A O 1
ATOM 1494 N N . LEU A 1 187 ? -5.381 40.116 -44.901 1.00 29.87 187 LEU A N 1
ATOM 1495 C CA . LEU A 1 187 ? -5.122 41.245 -45.819 1.00 28.66 187 LEU A CA 1
ATOM 1496 C C . LEU A 1 187 ? -4.108 40.840 -46.885 1.00 32.57 187 LEU A C 1
ATOM 1497 O O . LEU A 1 187 ? -4.088 41.514 -47.883 1.00 34.86 187 LEU A O 1
ATOM 1502 N N . GLY A 1 188 ? -3.266 39.827 -46.652 1.00 28.95 188 GLY A N 1
ATOM 1503 C CA . GLY A 1 188 ? -2.249 39.370 -47.622 1.00 30.39 188 GLY A CA 1
ATOM 1504 C C . GLY A 1 188 ? -1.062 40.324 -47.705 1.00 36.40 188 GLY A C 1
ATOM 1505 O O . GLY A 1 188 ? -0.359 40.302 -48.704 1.00 32.54 188 GLY A O 1
ATOM 1506 N N . LEU A 1 189 ? -0.800 41.106 -46.667 1.00 32.24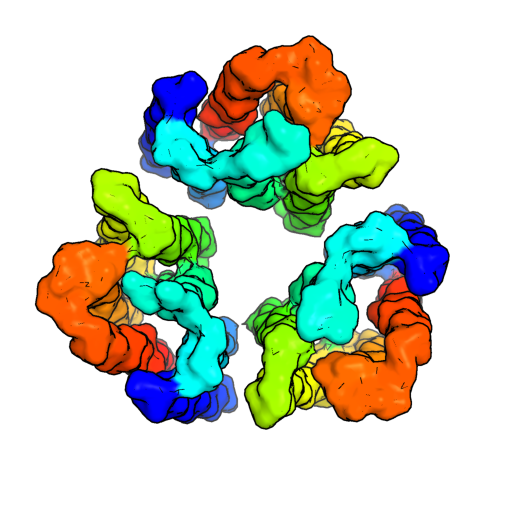 189 LEU A N 1
ATOM 1507 C CA . LEU A 1 189 ? 0.389 42.004 -46.649 1.00 33.62 189 LEU A CA 1
ATOM 1508 C C . LEU A 1 189 ? 1.659 41.217 -46.348 1.00 33.27 189 LEU A C 1
ATOM 1509 O O . LEU A 1 189 ? 2.667 41.566 -46.925 1.00 33.90 189 LEU A O 1
ATOM 1514 N N . ALA A 1 190 ? 1.644 40.282 -45.388 1.00 33.10 190 ALA A N 1
ATOM 1515 C CA . ALA A 1 190 ? 2.819 39.459 -45.017 1.00 31.78 190 ALA A CA 1
ATOM 1516 C C . ALA A 1 190 ? 2.811 38.214 -45.904 1.00 34.36 190 ALA A C 1
ATOM 1517 O O . ALA A 1 190 ? 1.724 37.751 -46.220 1.00 33.41 190 ALA A O 1
ATOM 1519 N N . GLN A 1 191 ? 3.973 37.713 -46.289 1.00 34.76 191 GLN A N 1
ATOM 1520 C CA . GLN A 1 191 ? 4.136 36.538 -47.188 1.00 41.12 191 GLN A CA 1
ATOM 1521 C C . GLN A 1 191 ? 3.881 35.247 -46.414 1.00 34.41 191 GLN A C 1
ATOM 1522 O O . GLN A 1 191 ? 4.094 35.244 -45.174 1.00 37.97 191 GLN A O 1
ATOM 1528 N N . GLU A 1 192 ? 3.478 34.204 -47.137 1.00 33.38 192 GLU A N 1
ATOM 1529 C CA . GLU A 1 192 ? 3.207 32.843 -46.589 1.00 41.32 192 GLU A CA 1
ATOM 1530 C C . GLU A 1 192 ? 4.377 32.430 -45.694 1.00 37.70 192 GLU A C 1
ATOM 1531 O O . GLU A 1 192 ? 4.094 31.992 -44.565 1.00 36.13 192 GLU A O 1
ATOM 1537 N N . LEU A 1 193 ? 5.631 32.582 -46.154 1.00 33.64 193 LEU A N 1
ATOM 1538 C CA . LEU A 1 193 ? 6.801 32.027 -45.422 1.00 34.11 193 LEU A CA 1
ATOM 1539 C C . LEU A 1 193 ? 6.971 32.762 -44.088 1.00 29.19 193 LEU A C 1
ATOM 1540 O O . LEU A 1 193 ? 7.298 32.120 -43.087 1.00 35.14 193 LEU A O 1
ATOM 1545 N N . THR A 1 194 ? 6.713 34.062 -44.078 1.00 28.00 194 THR A N 1
ATOM 1546 C CA . THR A 1 194 ? 6.799 34.855 -42.830 1.00 30.01 194 THR A CA 1
ATOM 1547 C C . THR A 1 194 ? 5.758 34.357 -41.823 1.00 27.59 194 THR A C 1
ATOM 1548 O O . THR A 1 194 ? 6.124 34.136 -40.672 1.00 30.04 194 THR A O 1
ATOM 1552 N N A GLU A 1 195 ? 4.515 34.187 -42.329 0.50 28.37 195 GLU A N 1
ATOM 1553 N N B GLU A 1 195 ? 4.520 34.162 -42.277 0.50 28.38 195 GLU A N 1
ATOM 1554 C CA A GLU A 1 195 ? 3.422 33.697 -41.456 0.50 31.23 195 GLU A CA 1
ATOM 1555 C CA B GLU A 1 195 ? 3.438 33.687 -41.380 0.50 31.20 195 GLU A CA 1
ATOM 1556 C C A GLU A 1 195 ? 3.777 32.298 -40.944 0.50 30.06 195 GLU A C 1
ATOM 1557 C C B GLU A 1 195 ? 3.794 32.293 -40.863 0.50 30.05 195 GLU A C 1
ATOM 1558 O O A GLU A 1 195 ? 3.572 32.030 -39.730 0.50 30.45 195 GLU A O 1
ATOM 1559 O O B GLU A 1 195 ? 3.618 32.047 -39.663 0.50 30.46 195 GLU A O 1
ATOM 1570 N N . VAL A 1 196 ? 4.336 31.446 -41.737 1.00 28.13 196 VAL A N 1
ATOM 1571 C CA . VAL A 1 196 ? 4.765 30.081 -41.312 1.00 32.01 196 VAL A CA 1
ATOM 1572 C C . VAL A 1 196 ? 5.785 30.233 -40.180 1.00 28.05 196 VAL A C 1
ATOM 1573 O O . VAL A 1 196 ? 5.648 29.532 -39.180 1.00 29.63 196 VAL A O 1
ATOM 1577 N N . LEU A 1 197 ? 6.775 31.112 -40.366 1.00 27.27 197 LEU A N 1
ATOM 1578 C CA . LEU A 1 197 ? 7.824 31.264 -39.319 1.00 28.54 197 LEU A CA 1
ATOM 1579 C C . LEU A 1 197 ? 7.196 31.788 -38.026 1.00 27.17 197 LEU A C 1
ATOM 1580 O O . LEU A 1 197 ? 7.556 31.307 -36.968 1.00 28.90 197 LEU A O 1
ATOM 1585 N N . VAL A 1 198 ? 6.260 32.722 -38.124 1.00 24.14 198 VAL A N 1
ATOM 1586 C CA . VAL A 1 198 ? 5.593 33.308 -36.937 1.00 26.48 198 VAL A CA 1
ATOM 1587 C C . VAL A 1 198 ? 4.828 32.180 -36.220 1.00 28.67 198 VAL A C 1
ATOM 1588 O O . VAL A 1 198 ? 4.890 32.115 -34.960 1.00 26.27 198 VAL A O 1
ATOM 1592 N N . PHE A 1 199 ? 4.139 31.325 -36.989 1.00 24.16 199 PHE A N 1
ATOM 1593 C CA . PHE A 1 199 ? 3.256 30.262 -36.421 1.00 29.88 199 PHE A CA 1
ATOM 1594 C C . PHE A 1 199 ? 4.072 29.002 -36.129 1.00 29.79 199 PHE A C 1
ATOM 1595 O O . PHE A 1 199 ? 3.447 27.997 -35.724 1.00 29.57 199 PHE A O 1
ATOM 1603 N N . ILE A 1 200 ? 5.397 29.081 -36.236 1.00 23.41 200 ILE A N 1
ATOM 1604 C CA . ILE A 1 200 ? 6.364 28.111 -35.657 1.00 29.30 200 ILE A CA 1
ATOM 1605 C C . ILE A 1 200 ? 6.943 28.698 -34.381 1.00 30.58 200 ILE A C 1
ATOM 1606 O O . ILE A 1 200 ? 6.960 28.014 -33.362 1.00 27.28 200 ILE A O 1
ATOM 1611 N N . ILE A 1 201 ? 7.440 29.942 -34.429 1.00 28.31 201 ILE A N 1
ATOM 1612 C CA . ILE A 1 201 ? 8.222 30.496 -33.286 1.00 27.11 201 ILE A CA 1
ATOM 1613 C C . ILE A 1 201 ? 7.265 30.808 -32.131 1.00 28.04 201 ILE A C 1
ATOM 1614 O O . ILE A 1 201 ? 7.635 30.507 -30.962 1.00 25.60 201 ILE A O 1
ATOM 1619 N N . LEU A 1 202 ? 6.151 31.490 -32.421 1.00 25.39 202 LEU A N 1
ATOM 1620 C CA . LEU A 1 202 ? 5.187 31.927 -31.376 1.00 26.15 202 LEU A CA 1
ATOM 1621 C C . LEU A 1 202 ? 4.769 30.711 -30.545 1.00 27.96 202 LEU A C 1
ATOM 1622 O O . LEU A 1 202 ? 4.815 30.760 -29.313 1.00 28.37 202 LEU A O 1
ATOM 1627 N N . PRO A 1 203 ? 4.282 29.610 -31.162 1.00 25.14 203 PRO A N 1
ATOM 1628 C CA . PRO A 1 203 ? 3.835 28.460 -30.370 1.00 23.86 203 PRO A CA 1
ATOM 1629 C C . PRO A 1 203 ? 4.915 27.736 -29.547 1.00 26.10 203 PRO A C 1
ATOM 1630 O O . PRO A 1 203 ? 4.604 27.154 -28.510 1.00 25.83 203 PRO A O 1
ATOM 1634 N N . ILE A 1 204 ? 6.171 27.768 -29.985 1.00 28.41 204 ILE A N 1
ATOM 1635 C CA . ILE A 1 204 ? 7.283 27.251 -29.145 1.00 23.84 204 ILE A CA 1
ATOM 1636 C C . ILE A 1 204 ? 7.267 28.014 -27.827 1.00 28.09 204 ILE A C 1
ATOM 1637 O O . ILE A 1 204 ? 7.364 27.361 -26.767 1.00 26.39 204 ILE A O 1
ATOM 1642 N N A PHE A 1 205 ? 7.134 29.345 -27.872 0.65 23.68 205 PHE A N 1
ATOM 1643 N N C PHE A 1 205 ? 6.988 29.315 -27.859 0.35 24.08 205 PHE A N 1
ATOM 1644 C CA A PHE A 1 205 ? 7.055 30.144 -26.627 0.65 24.71 205 PHE A CA 1
ATOM 1645 C CA C PHE A 1 205 ? 7.009 30.124 -26.611 0.35 24.81 205 PHE A CA 1
ATOM 1646 C C A PHE A 1 205 ? 5.715 29.891 -25.894 0.65 26.99 205 PHE A C 1
ATOM 1647 C C C PHE A 1 205 ? 5.728 29.884 -25.796 0.35 26.98 205 PHE A C 1
ATOM 1648 O O A PHE A 1 205 ? 5.709 29.834 -24.640 0.65 26.12 205 PHE A O 1
ATOM 1649 O O C PHE A 1 205 ? 5.814 29.852 -24.557 0.35 26.16 205 PHE A O 1
ATOM 1664 N N A SER A 1 206 ? 4.593 29.799 -26.617 0.65 23.84 206 SER A N 1
ATOM 1665 N N C SER A 1 206 ? 4.588 29.691 -26.467 0.35 24.62 206 SER A N 1
ATOM 1666 C CA A SER A 1 206 ? 3.221 29.703 -26.036 0.65 26.67 206 SER A CA 1
ATOM 1667 C CA C SER A 1 206 ? 3.293 29.535 -25.749 0.35 25.86 206 SER A CA 1
ATOM 1668 C C A SER A 1 206 ? 3.017 28.347 -25.361 0.65 25.57 206 SER A C 1
ATOM 1669 C C C SER A 1 206 ? 3.085 28.096 -25.262 0.35 26.07 206 SER A C 1
ATOM 1670 O O A SER A 1 206 ? 2.239 28.224 -24.429 0.65 27.50 206 SER A O 1
ATOM 1671 O O C SER A 1 206 ? 2.371 27.933 -24.261 0.35 27.47 206 SER A O 1
ATOM 1734 N N A VAL A 1 208 ? 5.714 25.393 -24.968 0.65 26.37 208 VAL A N 1
ATOM 1735 N N C VAL A 1 208 ? 5.757 25.553 -24.863 0.35 26.98 208 VAL A N 1
ATOM 1736 C CA A VAL A 1 208 ? 6.800 24.897 -24.151 0.65 29.03 208 VAL A CA 1
ATOM 1737 C CA C VAL A 1 208 ? 6.871 24.963 -24.065 0.35 28.95 208 VAL A CA 1
ATOM 1738 C C A VAL A 1 208 ? 7.300 25.997 -23.213 0.65 26.10 208 VAL A C 1
ATOM 1739 C C C VAL A 1 208 ? 7.355 26.029 -23.078 0.35 26.18 208 VAL A C 1
ATOM 1740 O O A VAL A 1 208 ? 7.395 25.736 -21.987 0.65 27.94 208 VAL A O 1
ATOM 1741 O O C VAL A 1 208 ? 7.395 25.739 -21.872 0.35 28.02 208 VAL A O 1
ATOM 1748 N N A GLY A 1 209 ? 7.572 27.194 -23.738 0.65 26.42 209 GLY A N 1
ATOM 1749 N N C GLY A 1 209 ? 7.679 27.220 -23.584 0.35 26.72 209 GLY A N 1
ATOM 1750 C CA A GLY A 1 209 ? 8.026 28.343 -22.940 0.65 28.84 209 GLY A CA 1
ATOM 1751 C CA C GLY A 1 209 ? 8.160 28.308 -22.714 0.35 28.61 209 GLY A CA 1
ATOM 1752 C C A GLY A 1 209 ? 7.082 28.636 -21.789 0.65 25.78 209 GLY A C 1
ATOM 1753 C C C GLY A 1 209 ? 7.195 28.593 -21.576 0.35 26.30 209 GLY A C 1
ATOM 1754 O O A GLY A 1 209 ? 7.544 28.704 -20.628 0.65 27.74 209 GLY A O 1
ATOM 1755 O O C GLY A 1 209 ? 7.650 28.627 -20.420 0.35 27.58 209 GLY A O 1
ATOM 1756 N N A PHE A 1 210 ? 5.782 28.671 -22.049 0.65 23.67 210 PHE A N 1
ATOM 1757 N N C PHE A 1 210 ? 5.910 28.771 -21.889 0.35 24.39 210 PHE A N 1
ATOM 1758 C CA A PHE A 1 210 ? 4.778 29.020 -21.012 0.65 25.25 210 PHE A CA 1
ATOM 1759 C CA C PHE A 1 210 ? 4.900 29.072 -20.843 0.35 25.34 210 PHE A CA 1
ATOM 1760 C C A PHE A 1 210 ? 4.817 28.010 -19.869 0.65 26.25 210 PHE A C 1
ATOM 1761 C C C PHE A 1 210 ? 4.959 27.984 -19.768 0.35 26.35 210 PHE A C 1
ATOM 1762 O O A PHE A 1 210 ? 4.827 28.427 -18.736 0.65 25.73 210 PHE A O 1
ATOM 1763 O O C PHE A 1 210 ? 5.005 28.340 -18.585 0.35 26.32 210 PHE A O 1
ATOM 1778 N N . SER A 1 211 ? 4.844 26.711 -20.169 1.00 25.20 211 SER A N 1
ATOM 1779 C CA . SER A 1 211 ? 4.791 25.653 -19.124 1.00 25.30 211 SER A CA 1
ATOM 1780 C C . SER A 1 211 ? 6.117 25.575 -18.353 1.00 26.36 211 SER A C 1
ATOM 1781 O O . SER A 1 211 ? 6.097 25.368 -17.111 1.00 25.81 211 SER A O 1
ATOM 1784 N N . ILE A 1 212 ? 7.245 25.862 -19.001 1.00 27.08 212 ILE A N 1
ATOM 1785 C CA . ILE A 1 212 ? 8.518 26.037 -18.240 1.00 25.58 212 ILE A CA 1
ATOM 1786 C C . ILE A 1 212 ? 8.358 27.152 -17.206 1.00 23.85 212 ILE A C 1
ATOM 1787 O O . ILE A 1 212 ? 8.675 26.932 -16.004 1.00 24.49 212 ILE A O 1
ATOM 1792 N N . VAL A 1 213 ? 7.922 28.330 -17.647 1.00 23.68 213 VAL A N 1
ATOM 1793 C CA . VAL A 1 213 ? 7.753 29.505 -16.749 1.00 25.28 213 VAL A CA 1
ATOM 1794 C C . VAL A 1 213 ? 6.745 29.135 -15.651 1.00 26.74 213 VAL A C 1
ATOM 1795 O O . VAL A 1 213 ? 7.006 29.418 -14.451 1.00 24.24 213 VAL A O 1
ATOM 1799 N N . ASP A 1 214 ? 5.617 28.540 -16.031 1.00 26.76 214 ASP A N 1
ATOM 1800 C CA . ASP A 1 214 ? 4.497 28.255 -15.089 1.00 26.51 214 ASP A CA 1
ATOM 1801 C C . ASP A 1 214 ? 4.956 27.209 -14.076 1.00 23.60 214 ASP A C 1
ATOM 1802 O O . ASP A 1 214 ? 4.830 27.448 -12.866 1.00 27.13 214 ASP A O 1
ATOM 1807 N N . LEU A 1 215 ? 5.448 26.061 -14.553 1.00 26.11 215 LEU A N 1
ATOM 1808 C CA . LEU A 1 215 ? 5.813 24.942 -13.660 1.00 26.32 215 LEU A CA 1
ATOM 1809 C C . LEU A 1 215 ? 7.024 25.325 -12.778 1.00 27.16 215 LEU A C 1
ATOM 1810 O O . LEU A 1 215 ? 6.981 25.016 -11.577 1.00 30.42 215 LEU A O 1
ATOM 1815 N N . HIS A 1 216 ? 8.046 25.995 -13.307 1.00 27.66 216 HIS A N 1
ATOM 1816 C CA . HIS A 1 216 ? 9.195 26.455 -12.479 1.00 28.96 216 HIS A CA 1
ATOM 1817 C C . HIS A 1 216 ? 8.677 27.346 -11.355 1.00 27.49 216 HIS A C 1
ATOM 1818 O O . HIS A 1 216 ? 9.110 27.173 -10.214 1.00 25.34 216 HIS A O 1
ATOM 1825 N N . GLY A 1 217 ? 7.808 28.297 -11.670 1.00 24.87 217 GLY A N 1
ATOM 1826 C CA . GLY A 1 217 ? 7.335 29.257 -10.672 1.00 24.05 217 GLY A CA 1
ATOM 1827 C C . GLY A 1 217 ? 6.478 28.563 -9.632 1.00 32.87 217 GLY A C 1
ATOM 1828 O O . GLY A 1 217 ? 6.550 28.939 -8.446 1.00 26.75 217 GLY A O 1
ATOM 1829 N N . LEU A 1 218 ? 5.631 27.616 -10.034 1.00 25.87 218 LEU A N 1
ATOM 1830 C CA . LEU A 1 218 ? 4.798 26.865 -9.048 1.00 24.75 218 LEU A CA 1
ATOM 1831 C C . LEU A 1 218 ? 5.706 26.004 -8.166 1.00 26.16 218 LEU A C 1
ATOM 1832 O O . LEU A 1 218 ? 5.521 25.999 -6.934 1.00 29.30 218 LEU A O 1
ATOM 1837 N N . ARG A 1 219 ? 6.682 25.341 -8.770 1.00 28.42 219 ARG A N 1
ATOM 1838 C CA . ARG A 1 219 ? 7.585 24.437 -8.020 1.00 27.97 219 ARG A CA 1
ATOM 1839 C C . ARG A 1 219 ? 8.384 25.240 -6.981 1.00 34.04 219 ARG A C 1
ATOM 1840 O O . ARG A 1 219 ? 8.689 24.677 -5.928 1.00 32.75 219 ARG A O 1
ATOM 1848 N N . LYS A 1 220 ? 8.680 26.505 -7.267 1.00 29.17 220 LYS A N 1
ATOM 1849 C CA . LYS A 1 220 ? 9.479 27.359 -6.351 1.00 35.05 220 LYS A CA 1
ATOM 1850 C C . LYS A 1 220 ? 8.681 27.711 -5.088 1.00 38.91 220 LYS A C 1
ATOM 1851 O O . LYS A 1 220 ? 9.313 28.059 -4.093 1.00 39.89 220 LYS A O 1
ATOM 1855 N N . LEU A 1 221 ? 7.354 27.621 -5.136 1.00 32.84 221 LEU A N 1
ATOM 1856 C CA . LEU A 1 221 ? 6.507 27.897 -3.948 1.00 36.53 221 LEU A CA 1
ATOM 1857 C C . LEU A 1 221 ? 6.763 26.790 -2.927 1.00 34.07 221 LEU A C 1
ATOM 1858 O O . LEU A 1 221 ? 6.490 27.008 -1.750 1.00 39.06 221 LEU A O 1
ATOM 1863 N N . HIS A 1 222 ? 7.235 25.641 -3.386 1.00 38.20 222 HIS A N 1
ATOM 1864 C CA . HIS A 1 222 ? 7.694 24.541 -2.509 1.00 42.82 222 HIS A CA 1
ATOM 1865 C C . HIS A 1 222 ? 9.009 24.968 -1.836 1.00 36.87 222 HIS A C 1
ATOM 1866 O O . HIS A 1 222 ? 9.048 24.471 -0.735 1.00 49.52 222 HIS A O 1
ATOM 1880 N N . ILE B 1 2 ? -21.502 -9.044 -45.257 1.00 29.23 2 ILE B N 1
ATOM 1881 C CA . ILE B 1 2 ? -20.863 -8.039 -44.421 1.00 40.16 2 ILE B CA 1
ATOM 1882 C C . ILE B 1 2 ? -21.968 -7.259 -43.697 1.00 42.27 2 ILE B C 1
ATOM 1883 O O . ILE B 1 2 ? -21.879 -7.083 -42.446 1.00 36.04 2 ILE B O 1
ATOM 1888 N N . SER B 1 3 ? -23.013 -6.912 -44.438 1.00 34.33 3 SER B N 1
ATOM 1889 C CA . SER B 1 3 ? -24.214 -6.213 -43.921 1.00 38.45 3 SER B CA 1
ATOM 1890 C C . SER B 1 3 ? -24.856 -7.028 -42.787 1.00 37.48 3 SER B C 1
ATOM 1891 O O . SER B 1 3 ? -25.036 -6.463 -41.680 1.00 32.42 3 SER B O 1
ATOM 1894 N N . ILE B 1 4 ? -25.150 -8.325 -42.971 1.00 34.98 4 ILE B N 1
ATOM 1895 C CA . ILE B 1 4 ? -25.927 -9.033 -41.917 1.00 34.48 4 ILE B CA 1
ATOM 1896 C C . ILE B 1 4 ? -25.013 -9.277 -40.712 1.00 30.20 4 ILE B C 1
ATOM 1897 O O . ILE B 1 4 ? -25.554 -9.411 -39.611 1.00 33.94 4 ILE B O 1
ATOM 1902 N N . LEU B 1 5 ? -23.690 -9.400 -40.891 1.00 29.74 5 LEU B N 1
ATOM 1903 C CA . LEU B 1 5 ? -22.764 -9.546 -39.735 1.00 28.04 5 LEU B CA 1
ATOM 1904 C C . LEU B 1 5 ? -22.867 -8.273 -38.855 1.00 23.92 5 LEU B C 1
ATOM 1905 O O . LEU B 1 5 ? -22.880 -8.393 -37.618 1.00 30.85 5 LEU B O 1
ATOM 1910 N N . HIS B 1 6 ? -22.966 -7.115 -39.478 1.00 29.45 6 HIS B N 1
ATOM 1911 C CA . HIS B 1 6 ? -23.055 -5.808 -38.764 1.00 34.05 6 HIS B CA 1
ATOM 1912 C C . HIS B 1 6 ? -24.402 -5.679 -38.053 1.00 29.82 6 HIS B C 1
ATOM 1913 O O . HIS B 1 6 ? -24.368 -5.267 -36.878 1.00 30.93 6 HIS B O 1
ATOM 1920 N N . TYR B 1 7 ? -25.516 -6.101 -38.669 1.00 30.00 7 TYR B N 1
ATOM 1921 C CA . TYR B 1 7 ? -26.855 -6.119 -38.015 1.00 30.75 7 TYR B CA 1
ATOM 1922 C C . TYR B 1 7 ? -26.796 -7.044 -36.814 1.00 31.60 7 TYR B C 1
ATOM 1923 O O . TYR B 1 7 ? -27.311 -6.650 -35.744 1.00 33.78 7 TYR B O 1
ATOM 1932 N N . GLY B 1 8 ? -26.258 -8.261 -36.983 1.00 28.90 8 GLY B N 1
ATOM 1933 C CA . GLY B 1 8 ? -26.102 -9.184 -35.852 1.00 31.35 8 GLY B CA 1
ATOM 1934 C C . GLY B 1 8 ? -25.323 -8.571 -34.686 1.00 29.51 8 GLY B C 1
ATOM 1935 O O . GLY B 1 8 ? -25.736 -8.717 -33.498 1.00 25.50 8 GLY B O 1
ATOM 1936 N N . TYR B 1 9 ? -24.178 -7.982 -34.986 1.00 28.48 9 TYR B N 1
ATOM 1937 C CA . TYR B 1 9 ? -23.325 -7.290 -33.993 1.00 29.57 9 TYR B CA 1
ATOM 1938 C C . TYR B 1 9 ? -24.148 -6.230 -33.225 1.00 25.14 9 TYR B C 1
ATOM 1939 O O . TYR B 1 9 ? -24.140 -6.243 -31.985 1.00 28.53 9 TYR B O 1
ATOM 1948 N N . SER B 1 10 ? -24.868 -5.373 -33.937 1.00 27.21 10 SER B N 1
ATOM 1949 C CA . SER B 1 10 ? -25.697 -4.289 -33.337 1.00 28.62 10 SER B CA 1
ATOM 1950 C C . SER B 1 10 ? -26.750 -4.892 -32.396 1.00 27.88 10 SER B C 1
ATOM 1951 O O . SER B 1 10 ? -27.005 -4.309 -31.311 1.00 30.20 10 SER B O 1
ATOM 1954 N N . PHE B 1 11 ? -27.352 -6.030 -32.760 1.00 29.16 11 PHE B N 1
ATOM 1955 C CA . PHE B 1 11 ? -28.364 -6.710 -31.917 1.00 24.59 11 PHE B CA 1
ATOM 1956 C C . PHE B 1 11 ? -27.724 -7.185 -30.612 1.00 27.58 11 PHE B C 1
ATOM 1957 O O . PHE B 1 11 ? -28.345 -7.059 -29.546 1.00 29.14 11 PHE B O 1
ATOM 1965 N N . ILE B 1 12 ? -26.544 -7.811 -30.695 1.00 23.85 12 ILE B N 1
ATOM 1966 C CA . ILE B 1 12 ? -25.781 -8.315 -29.524 1.00 30.50 12 ILE B CA 1
ATOM 1967 C C . ILE B 1 12 ? -25.466 -7.127 -28.615 1.00 22.77 12 ILE B C 1
ATOM 1968 O O . ILE B 1 12 ? -25.617 -7.269 -27.384 1.00 26.75 12 ILE B O 1
ATOM 1973 N N . MET B 1 13 ? -25.010 -6.020 -29.196 1.00 22.88 13 MET B N 1
ATOM 1974 C CA . MET B 1 13 ? -24.714 -4.769 -28.428 1.00 27.19 13 MET B CA 1
ATOM 1975 C C . MET B 1 13 ? -25.963 -4.322 -27.649 1.00 25.94 13 MET B C 1
ATOM 1976 O O . MET B 1 13 ? -25.849 -4.013 -26.434 1.00 24.24 13 MET B O 1
ATOM 1981 N N . LEU B 1 14 ? -27.106 -4.254 -28.327 1.00 28.66 14 LEU B N 1
ATOM 1982 C CA . LEU B 1 14 ? -28.421 -3.897 -27.715 1.00 29.21 14 LEU B CA 1
ATOM 1983 C C . LEU B 1 14 ? -28.759 -4.865 -26.564 1.00 28.50 14 LEU B C 1
ATOM 1984 O O . LEU B 1 14 ? -29.081 -4.367 -25.458 1.00 31.01 14 LEU B O 1
ATOM 1989 N N . LEU B 1 15 ? -28.593 -6.193 -26.745 1.00 30.29 15 LEU B N 1
ATOM 1990 C CA . LEU B 1 15 ? -28.831 -7.171 -25.642 1.00 30.43 15 LEU B CA 1
ATOM 1991 C C . LEU B 1 15 ? -27.861 -6.951 -24.482 1.00 27.04 15 LEU B C 1
ATOM 1992 O O . LEU B 1 15 ? -28.300 -7.058 -23.312 1.00 29.88 15 LEU B O 1
ATOM 1997 N N . GLY B 1 16 ? -26.579 -6.721 -24.758 1.00 29.27 16 GLY B N 1
ATOM 1998 C CA . GLY B 1 16 ? -25.624 -6.422 -23.673 1.00 31.01 16 GLY B CA 1
ATOM 1999 C C . GLY B 1 16 ? -26.045 -5.195 -22.877 1.00 25.63 16 GLY B C 1
ATOM 2000 O O . GLY B 1 16 ? -26.038 -5.285 -21.649 1.00 27.63 16 GLY B O 1
ATOM 2001 N N . ALA B 1 17 ? -26.403 -4.103 -23.560 1.00 26.42 17 ALA B N 1
ATOM 2002 C CA . ALA B 1 17 ? -26.847 -2.811 -22.956 1.00 28.99 17 ALA B CA 1
ATOM 2003 C C . ALA B 1 17 ? -28.042 -3.045 -22.007 1.00 26.09 17 ALA B C 1
ATOM 2004 O O . ALA B 1 17 ? -28.053 -2.540 -20.856 1.00 31.37 17 ALA B O 1
ATOM 2006 N N . LEU B 1 18 ? -29.022 -3.818 -22.478 1.00 28.06 18 LEU B N 1
ATOM 2007 C CA . LEU B 1 18 ? -30.253 -4.152 -21.720 1.00 27.87 18 LEU B CA 1
ATOM 2008 C C . LEU B 1 18 ? -29.875 -4.995 -20.519 1.00 22.89 18 LEU B C 1
ATOM 2009 O O . LEU B 1 18 ? -30.354 -4.715 -19.435 1.00 27.84 18 LEU B O 1
ATOM 2014 N N . TYR B 1 19 ? -28.946 -5.931 -20.684 1.00 28.08 19 TYR B N 1
ATOM 2015 C CA . TYR B 1 19 ? -28.453 -6.753 -19.553 1.00 30.63 19 TYR B CA 1
ATOM 2016 C C . TYR B 1 19 ? -27.850 -5.825 -18.498 1.00 34.34 19 TYR B C 1
ATOM 2017 O O . TYR B 1 19 ? -28.171 -5.972 -17.316 1.00 29.45 19 TYR B O 1
ATOM 2026 N N . PHE B 1 20 ? -26.980 -4.883 -18.909 1.00 26.83 20 PHE B N 1
ATOM 2027 C CA . PHE B 1 20 ? -26.275 -3.998 -17.948 1.00 30.13 20 PHE B CA 1
ATOM 2028 C C . PHE B 1 20 ? -27.311 -3.092 -17.268 1.00 25.73 20 PHE B C 1
ATOM 2029 O O . PHE B 1 20 ? -27.173 -2.789 -16.077 1.00 26.47 20 PHE B O 1
ATOM 2037 N N . TYR B 1 21 ? -28.290 -2.619 -18.024 1.00 26.96 21 TYR B N 1
ATOM 2038 C CA . TYR B 1 21 ? -29.407 -1.809 -17.462 1.00 33.68 21 TYR B CA 1
ATOM 2039 C C . TYR B 1 21 ? -30.125 -2.610 -16.349 1.00 31.53 21 TYR B C 1
ATOM 2040 O O . TYR B 1 21 ? -30.339 -2.110 -15.241 1.00 30.17 21 TYR B O 1
ATOM 2049 N N . LEU B 1 22 ? -30.452 -3.875 -16.607 1.00 31.22 22 LEU B N 1
ATOM 2050 C CA . LEU B 1 22 ? -31.142 -4.719 -15.596 1.00 30.13 22 LEU B CA 1
ATOM 2051 C C . LEU B 1 22 ? -30.272 -4.842 -14.346 1.00 30.03 22 LEU B C 1
ATOM 2052 O O . LEU B 1 22 ? -30.817 -4.661 -13.230 1.00 29.22 22 LEU B O 1
ATOM 2057 N N . LEU B 1 23 ? -28.975 -5.116 -14.506 1.00 33.74 23 LEU B N 1
ATOM 2058 C CA . LEU B 1 23 ? -28.012 -5.211 -13.370 1.00 34.54 23 LEU B CA 1
ATOM 2059 C C . LEU B 1 23 ? -28.033 -3.915 -12.575 1.00 35.54 23 LEU B C 1
ATOM 2060 O O . LEU B 1 23 ? -27.944 -3.983 -11.315 1.00 30.95 23 LEU B O 1
ATOM 2065 N N . SER B 1 24 ? -28.072 -2.772 -13.274 1.00 28.25 24 SER B N 1
ATOM 2066 C CA . SER B 1 24 ? -27.984 -1.425 -12.648 1.00 28.91 24 SER B CA 1
ATOM 2067 C C . SER B 1 24 ? -29.101 -1.230 -11.602 1.00 37.42 24 SER B C 1
ATOM 2068 O O . SER B 1 24 ? -28.901 -0.400 -10.705 1.00 31.07 24 SER B O 1
ATOM 2071 N N . LYS B 1 25 ? -30.238 -1.908 -11.763 1.00 32.63 25 LYS B N 1
ATOM 2072 C CA . LYS B 1 25 ? -31.452 -1.699 -10.923 1.00 38.22 25 LYS B CA 1
ATOM 2073 C C . LYS B 1 25 ? -31.295 -2.386 -9.569 1.00 42.24 25 LYS B C 1
ATOM 2074 O O . LYS B 1 25 ? -32.060 -2.030 -8.678 1.00 40.52 25 LYS B O 1
ATOM 2080 N N . ASP B 1 26 ? -30.355 -3.334 -9.458 1.00 36.51 26 ASP B N 1
ATOM 2081 C CA . ASP B 1 26 ? -29.969 -4.036 -8.207 1.00 39.43 26 ASP B CA 1
ATOM 2082 C C . ASP B 1 26 ? -28.446 -4.034 -8.112 1.00 36.49 26 ASP B C 1
ATOM 2083 O O . ASP B 1 26 ? -27.804 -5.026 -8.428 1.00 33.72 26 ASP B O 1
ATOM 2088 N N . PRO B 1 27 ? -27.827 -2.881 -7.771 1.00 36.28 27 PRO B N 1
ATOM 2089 C CA . PRO B 1 27 ? -26.444 -2.613 -8.185 1.00 35.72 27 PRO B CA 1
ATOM 2090 C C . PRO B 1 27 ? -25.327 -3.275 -7.358 1.00 36.39 27 PRO B C 1
ATOM 2091 O O . PRO B 1 27 ? -24.185 -3.293 -7.831 1.00 31.13 27 PRO B O 1
ATOM 2095 N N . LYS B 1 28 ? -25.671 -3.762 -6.154 1.00 32.13 28 LYS B N 1
ATOM 2096 C CA . LYS B 1 28 ? -24.774 -4.548 -5.271 1.00 32.47 28 LYS B CA 1
ATOM 2097 C C . LYS B 1 28 ? -23.463 -3.789 -5.055 1.00 30.83 28 LYS B C 1
ATOM 2098 O O . LYS B 1 28 ? -22.368 -4.373 -5.285 1.00 40.04 28 LYS B O 1
ATOM 2104 N N . GLY B 1 29 ? -23.579 -2.520 -4.650 1.00 31.10 29 GLY B N 1
ATOM 2105 C CA . GLY B 1 29 ? -22.471 -1.642 -4.212 1.00 39.75 29 GLY B CA 1
ATOM 2106 C C . GLY B 1 29 ? -21.637 -1.061 -5.343 1.00 33.66 29 GLY B C 1
ATOM 2107 O O . GLY B 1 29 ? -20.630 -0.411 -5.048 1.00 33.56 29 GLY B O 1
ATOM 2108 N N . VAL B 1 30 ? -21.989 -1.313 -6.600 1.00 30.66 30 VAL B N 1
ATOM 2109 C CA . VAL B 1 30 ? -21.221 -0.769 -7.751 1.00 28.04 30 VAL B CA 1
ATOM 2110 C C . VAL B 1 30 ? -21.861 0.572 -8.085 1.00 28.11 30 VAL B C 1
ATOM 2111 O O . VAL B 1 30 ? -23.074 0.643 -8.189 1.00 26.64 30 VAL B O 1
ATOM 2115 N N . PRO B 1 31 ? -21.098 1.668 -8.213 1.00 25.13 31 PRO B N 1
ATOM 2116 C CA . PRO B 1 31 ? -21.715 2.959 -8.496 1.00 30.59 31 PRO B CA 1
ATOM 2117 C C . PRO B 1 31 ? -22.391 3.002 -9.881 1.00 31.99 31 PRO B C 1
ATOM 2118 O O . PRO B 1 31 ? -22.008 2.298 -10.842 1.00 26.00 31 PRO B O 1
ATOM 2122 N N . ALA B 1 32 ? -23.421 3.844 -9.972 1.00 28.71 32 ALA B N 1
ATOM 2123 C CA . ALA B 1 32 ? -24.240 3.992 -11.184 1.00 29.93 32 ALA B CA 1
ATOM 2124 C C . ALA B 1 32 ? -23.326 4.366 -12.377 1.00 24.57 32 ALA B C 1
ATOM 2125 O O . ALA B 1 32 ? -23.653 3.970 -13.488 1.00 27.21 32 ALA B O 1
ATOM 2127 N N . SER B 1 33 ? -22.254 5.121 -12.156 1.00 21.58 33 SER B N 1
ATOM 2128 C CA . SER B 1 33 ? -21.290 5.539 -13.199 1.00 30.26 33 SER B CA 1
ATOM 2129 C C . SER B 1 33 ? -20.763 4.305 -13.961 1.00 26.95 33 SER B C 1
ATOM 2130 O O . SER B 1 33 ? -20.611 4.366 -15.197 1.00 21.96 33 SER B O 1
ATOM 2133 N N . GLU B 1 34 ? -20.502 3.206 -13.258 1.00 26.24 34 GLU B N 1
ATOM 2134 C CA . GLU B 1 34 ? -19.988 1.963 -13.890 1.00 24.94 34 GLU B CA 1
ATOM 2135 C C . GLU B 1 34 ? -21.057 1.362 -14.786 1.00 22.65 34 GLU B C 1
ATOM 2136 O O . GLU B 1 34 ? -20.723 0.944 -15.931 1.00 24.70 34 GLU B O 1
ATOM 2142 N N . TYR B 1 35 ? -22.315 1.377 -14.347 1.00 24.90 35 TYR B N 1
ATOM 2143 C CA . TYR B 1 35 ? -23.419 0.859 -15.186 1.00 24.00 35 TYR B CA 1
ATOM 2144 C C . TYR B 1 35 ? -23.627 1.790 -16.379 1.00 26.76 35 TYR B C 1
ATOM 2145 O O . TYR B 1 35 ? -23.896 1.281 -17.527 1.00 26.36 35 TYR B O 1
ATOM 2154 N N . LEU B 1 36 ? -23.487 3.112 -16.174 1.00 23.06 36 LEU B N 1
ATOM 2155 C CA . LEU B 1 36 ? -23.719 4.047 -17.292 1.00 21.24 36 LEU B CA 1
ATOM 2156 C C . LEU B 1 36 ? -22.645 3.775 -18.362 1.00 22.27 36 LEU B C 1
ATOM 2157 O O . LEU B 1 36 ? -22.994 3.623 -19.515 1.00 20.70 36 LEU B O 1
ATOM 2162 N N . ILE B 1 37 ? -21.384 3.755 -17.980 1.00 21.00 37 ILE B N 1
ATOM 2163 C CA . ILE B 1 37 ? -20.257 3.477 -18.920 1.00 26.29 37 ILE B CA 1
ATOM 2164 C C . ILE B 1 37 ? -20.521 2.126 -19.614 1.00 28.85 37 ILE B C 1
ATOM 2165 O O . ILE B 1 37 ? -20.469 2.078 -20.843 1.00 23.96 37 ILE B O 1
ATOM 2170 N N . ALA B 1 38 ? -20.891 1.080 -18.871 1.00 27.65 38 ALA B N 1
ATOM 2171 C CA . ALA B 1 38 ? -21.143 -0.274 -19.451 1.00 27.42 38 ALA B CA 1
ATOM 2172 C C . ALA B 1 38 ? -22.273 -0.250 -20.494 1.00 23.02 38 ALA B C 1
ATOM 2173 O O . ALA B 1 38 ? -22.275 -1.098 -21.418 1.00 26.04 38 ALA B O 1
ATOM 2175 N N A MET B 1 39 ? -23.210 0.697 -20.392 0.50 24.15 39 MET B N 1
ATOM 2176 N N B MET B 1 39 ? -23.199 0.704 -20.398 0.50 24.15 39 MET B N 1
ATOM 2177 C CA A MET B 1 39 ? -24.334 0.825 -21.364 0.50 25.04 39 MET B CA 1
ATOM 2178 C CA B MET B 1 39 ? -24.332 0.816 -21.358 0.50 25.04 39 MET B CA 1
ATOM 2179 C C A MET B 1 39 ? -23.952 1.693 -22.564 0.50 26.24 39 MET B C 1
ATOM 2180 C C B MET B 1 39 ? -23.978 1.705 -22.554 0.50 26.24 39 MET B C 1
ATOM 2181 O O A MET B 1 39 ? -24.385 1.356 -23.684 0.50 26.56 39 MET B O 1
ATOM 2182 O O B MET B 1 39 ? -24.428 1.379 -23.670 0.50 26.55 39 MET B O 1
ATOM 2191 N N . VAL B 1 40 ? -23.241 2.807 -22.346 1.00 23.53 40 VAL B N 1
ATOM 2192 C CA . VAL B 1 40 ? -22.862 3.728 -23.444 1.00 25.09 40 VAL B CA 1
ATOM 2193 C C . VAL B 1 40 ? -21.988 2.995 -24.462 1.00 19.88 40 VAL B C 1
ATOM 2194 O O . VAL B 1 40 ? -22.260 3.101 -25.666 1.00 25.00 40 VAL B O 1
ATOM 2198 N N . ILE B 1 41 ? -21.019 2.235 -23.985 1.00 24.27 41 ILE B N 1
ATOM 2199 C CA . ILE B 1 41 ? -20.031 1.537 -24.865 1.00 22.53 41 ILE B CA 1
ATOM 2200 C C . ILE B 1 41 ? -20.748 0.729 -25.948 1.00 21.87 41 ILE B C 1
ATOM 2201 O O . ILE B 1 41 ? -20.594 1.023 -27.130 1.00 24.72 41 ILE B O 1
ATOM 2206 N N . PRO B 1 42 ? -21.606 -0.267 -25.597 1.00 23.83 42 PRO B N 1
ATOM 2207 C CA . PRO B 1 42 ? -22.312 -1.076 -26.602 1.00 25.84 42 PRO B CA 1
ATOM 2208 C C . PRO B 1 42 ? -23.369 -0.329 -27.412 1.00 21.89 42 PRO B C 1
ATOM 2209 O O . PRO B 1 42 ? -23.483 -0.578 -28.617 1.00 24.14 42 PRO B O 1
ATOM 2213 N N . LEU B 1 43 ? -24.105 0.609 -26.790 1.00 22.98 43 LEU B N 1
ATOM 2214 C CA . LEU B 1 43 ? -25.108 1.383 -27.565 1.00 21.54 43 LEU B CA 1
ATOM 2215 C C . LEU B 1 43 ? -24.397 2.188 -28.637 1.00 23.38 43 LEU B C 1
ATOM 2216 O O . LEU B 1 43 ? -24.877 2.213 -29.770 1.00 24.11 43 LEU B O 1
ATOM 2221 N N . TRP B 1 44 ? -23.333 2.910 -28.267 1.00 21.83 44 TRP B N 1
ATOM 2222 C CA . TRP B 1 44 ? -22.608 3.744 -29.247 1.00 22.80 44 TRP B CA 1
ATOM 2223 C C . TRP B 1 44 ? -22.039 2.843 -30.351 1.00 18.55 44 TRP B C 1
ATOM 2224 O O . TRP B 1 44 ? -22.185 3.157 -31.529 1.00 25.42 44 TRP B O 1
ATOM 2235 N N . SER B 1 45 ? -21.374 1.765 -29.960 1.00 21.37 45 SER B N 1
ATOM 2236 C CA . SER B 1 45 ? -20.754 0.817 -30.924 1.00 23.23 45 SER B CA 1
ATOM 2237 C C . SER B 1 45 ? -21.849 0.219 -31.820 1.00 23.29 45 SER B C 1
ATOM 2238 O O . SER B 1 45 ? -21.651 0.152 -33.049 1.00 28.33 45 SER B O 1
ATOM 2241 N N . GLY B 1 46 ? -22.950 -0.225 -31.212 1.00 24.58 46 GLY B N 1
ATOM 2242 C CA . GLY B 1 46 ? -24.118 -0.748 -31.934 1.00 26.25 46 GLY B CA 1
ATOM 2243 C C . GLY B 1 46 ? -24.588 0.236 -32.979 1.00 20.65 46 GLY B C 1
ATOM 2244 O O . GLY B 1 46 ? -24.817 -0.158 -34.163 1.00 27.45 46 GLY B O 1
ATOM 2245 N N . ALA B 1 47 ? -24.713 1.515 -32.624 1.00 19.91 47 ALA B N 1
ATOM 2246 C CA . ALA B 1 47 ? -25.180 2.514 -33.595 1.00 20.67 47 ALA B CA 1
ATOM 2247 C C . ALA B 1 47 ? -24.159 2.631 -34.727 1.00 24.47 47 ALA B C 1
ATOM 2248 O O . ALA B 1 47 ? -24.592 2.753 -35.921 1.00 24.76 47 ALA B O 1
ATOM 2250 N N . ALA B 1 48 ? -22.869 2.760 -34.393 1.00 27.23 48 ALA B N 1
ATOM 2251 C CA . ALA B 1 48 ? -21.821 2.941 -35.429 1.00 28.93 48 ALA B CA 1
ATOM 2252 C C . ALA B 1 48 ? -21.850 1.734 -36.390 1.00 27.43 48 ALA B C 1
ATOM 2253 O O . ALA B 1 48 ? -21.806 1.966 -37.630 1.00 24.91 48 ALA B O 1
ATOM 2255 N N . TYR B 1 49 ? -21.965 0.512 -35.851 1.00 25.41 49 TYR B N 1
ATOM 2256 C CA . TYR B 1 49 ? -21.935 -0.735 -36.664 1.00 22.47 49 TYR B CA 1
ATOM 2257 C C . TYR B 1 49 ? -23.243 -0.843 -37.457 1.00 27.10 49 TYR B C 1
ATOM 2258 O O . TYR B 1 49 ? -23.225 -1.347 -38.609 1.00 28.84 49 TYR B O 1
ATOM 2267 N N . LEU B 1 50 ? -24.344 -0.324 -36.911 1.00 24.62 50 LEU B N 1
ATOM 2268 C CA . LEU B 1 50 ? -25.616 -0.274 -37.679 1.00 29.35 50 LEU B CA 1
ATOM 2269 C C . LEU B 1 50 ? -25.400 0.564 -38.936 1.00 25.84 50 LEU B C 1
ATOM 2270 O O . LEU B 1 50 ? -25.982 0.200 -39.980 1.00 28.35 50 LEU B O 1
ATOM 2275 N N . SER B 1 51 ? -24.656 1.671 -38.844 1.00 25.98 51 SER B N 1
ATOM 2276 C CA . SER B 1 51 ? -24.383 2.555 -40.000 1.00 24.23 51 SER B CA 1
ATOM 2277 C C . SER B 1 51 ? -23.651 1.738 -41.086 1.00 31.12 51 SER B C 1
ATOM 2278 O O . SER B 1 51 ? -23.840 1.998 -42.275 1.00 32.20 51 SER B O 1
ATOM 2281 N N . ILE B 1 52 ? -22.795 0.800 -40.699 1.00 27.11 52 ILE B N 1
ATOM 2282 C CA . ILE B 1 52 ? -22.054 -0.034 -41.683 1.00 25.22 52 ILE B CA 1
ATOM 2283 C C . ILE B 1 52 ? -23.033 -1.032 -42.327 1.00 33.40 52 ILE B C 1
ATOM 2284 O O . ILE B 1 52 ? -23.017 -1.145 -43.575 1.00 32.07 52 ILE B O 1
ATOM 2289 N N . ALA B 1 53 ? -23.866 -1.666 -41.508 1.00 28.85 53 ALA B N 1
ATOM 2290 C CA . ALA B 1 53 ? -24.915 -2.627 -41.900 1.00 37.18 53 ALA B CA 1
ATOM 2291 C C . ALA B 1 53 ? -25.836 -1.971 -42.923 1.00 40.00 53 ALA B C 1
ATOM 2292 O O . ALA B 1 53 ? -26.343 -2.704 -43.784 1.00 32.13 53 ALA B O 1
ATOM 2294 N N . LEU B 1 54 ? -26.042 -0.647 -42.829 1.00 30.55 54 LEU B N 1
ATOM 2295 C CA . LEU B 1 54 ? -26.994 0.060 -43.711 1.00 29.45 54 LEU B CA 1
ATOM 2296 C C . LEU B 1 54 ? -26.281 0.511 -44.973 1.00 33.23 54 LEU B C 1
ATOM 2297 O O . LEU B 1 54 ? -26.952 1.091 -45.831 1.00 37.49 54 LEU B O 1
ATOM 2302 N N . GLY B 1 55 ? -24.958 0.393 -45.026 1.00 33.74 55 GLY B N 1
ATOM 2303 C CA . GLY B 1 55 ? -24.150 0.767 -46.203 1.00 38.22 55 GLY B CA 1
ATOM 2304 C C . GLY B 1 55 ? -23.643 2.193 -46.131 1.00 40.79 55 GLY B C 1
ATOM 2305 O O . GLY B 1 55 ? -23.210 2.705 -47.170 1.00 38.36 55 GLY B O 1
ATOM 2306 N N . GLN B 1 56 ? -23.658 2.824 -44.957 1.00 28.79 56 GLN B N 1
ATOM 2307 C CA . GLN B 1 56 ? -23.402 4.285 -44.830 1.00 31.21 56 GLN B CA 1
ATOM 2308 C C . GLN B 1 56 ? -22.024 4.633 -44.251 1.00 33.39 56 GLN B C 1
ATOM 2309 O O . GLN B 1 56 ? -21.438 5.639 -44.708 1.00 39.85 56 GLN B O 1
ATOM 2315 N N . GLY B 1 57 ? -21.559 3.908 -43.230 1.00 34.41 57 GLY B N 1
ATOM 2316 C CA . GLY B 1 57 ? -20.357 4.267 -42.447 1.00 35.76 57 GLY B CA 1
ATOM 2317 C C . GLY B 1 57 ? -19.056 3.769 -43.075 1.00 32.94 57 GLY B C 1
ATOM 2318 O O . GLY B 1 57 ? -18.165 3.400 -42.326 1.00 35.34 57 GLY B O 1
ATOM 2319 N N . LEU B 1 58 ? -18.938 3.809 -44.400 1.00 40.80 58 LEU B N 1
ATOM 2320 C CA . LEU B 1 58 ? -17.745 3.347 -45.165 1.00 43.13 58 LEU B CA 1
ATOM 2321 C C . LEU B 1 58 ? -17.643 4.215 -46.431 1.00 50.33 58 LEU B C 1
ATOM 2322 O O . LEU B 1 58 ? -18.675 4.775 -46.805 1.00 45.51 58 LEU B O 1
ATOM 2327 N N . PHE B 1 59 ? -16.448 4.427 -46.996 1.00 40.96 59 PHE B N 1
ATOM 2328 C CA . PHE B 1 59 ? -16.286 4.968 -48.375 1.00 50.96 59 PHE B CA 1
ATOM 2329 C C . PHE B 1 59 ? -15.197 4.188 -49.109 1.00 54.18 59 PHE B C 1
ATOM 2330 O O . PHE B 1 59 ? -14.353 3.544 -48.469 1.00 50.40 59 PHE B O 1
ATOM 2338 N N . GLN B 1 60 ? -15.310 4.207 -50.434 1.00 58.92 60 GLN B N 1
ATOM 2339 C CA . GLN B 1 60 ? -14.625 3.309 -51.394 1.00 70.99 60 GLN B CA 1
ATOM 2340 C C . GLN B 1 60 ? -14.107 4.145 -52.563 1.00 62.63 60 GLN B C 1
ATOM 2341 O O . GLN B 1 60 ? -13.375 3.552 -53.365 1.00 83.45 60 GLN B O 1
ATOM 2347 N N . THR B 1 64 ? -9.264 0.515 -51.655 1.00 52.00 64 THR B N 1
ATOM 2348 C CA . THR B 1 64 ? -9.610 0.057 -50.284 1.00 54.30 64 THR B CA 1
ATOM 2349 C C . THR B 1 64 ? -10.982 0.621 -49.864 1.00 50.48 64 THR B C 1
ATOM 2350 O O . THR B 1 64 ? -11.300 1.768 -50.235 1.00 56.16 64 THR B O 1
ATOM 2352 N N . THR B 1 65 ? -11.788 -0.173 -49.151 1.00 53.65 65 THR B N 1
ATOM 2353 C CA . THR B 1 65 ? -12.966 0.300 -48.371 1.00 46.13 65 THR B CA 1
ATOM 2354 C C . THR B 1 65 ? -12.485 0.792 -46.996 1.00 47.50 65 THR B C 1
ATOM 2355 O O . THR B 1 65 ? -11.884 -0.026 -46.248 1.00 48.57 65 THR B O 1
ATOM 2359 N N . ILE B 1 66 ? -12.726 2.069 -46.663 1.00 41.26 66 ILE B N 1
ATOM 2360 C CA . ILE B 1 66 ? -12.430 2.625 -45.308 1.00 35.33 66 ILE B CA 1
ATOM 2361 C C . ILE B 1 66 ? -13.725 2.541 -44.485 1.00 38.63 66 ILE B C 1
ATOM 2362 O O . ILE B 1 66 ? -14.691 3.264 -44.816 1.00 31.46 66 ILE B O 1
ATOM 2367 N N . TYR B 1 67 ? -13.728 1.684 -43.459 1.00 32.85 67 TYR B N 1
ATOM 2368 C CA . TYR B 1 67 ? -14.860 1.515 -42.520 1.00 32.92 67 TYR B CA 1
ATOM 2369 C C . TYR B 1 67 ? -14.743 2.637 -41.484 1.00 30.95 67 TYR B C 1
ATOM 2370 O O . TYR B 1 67 ? -14.461 2.388 -40.325 1.00 27.16 67 TYR B O 1
ATOM 2379 N N . TYR B 1 68 ? -14.978 3.880 -41.906 1.00 25.85 68 TYR B N 1
ATOM 2380 C CA . TYR B 1 68 ? -14.710 5.054 -41.047 1.00 28.20 68 TYR B CA 1
ATOM 2381 C C . TYR B 1 68 ? -15.596 4.997 -39.800 1.00 28.09 68 TYR B C 1
ATOM 2382 O O . TYR B 1 68 ? -15.147 5.512 -38.784 1.00 27.94 68 TYR B O 1
ATOM 2391 N N . ALA B 1 69 ? -16.793 4.407 -39.862 1.00 23.75 69 ALA B N 1
ATOM 2392 C CA . ALA B 1 69 ? -17.688 4.291 -38.680 1.00 31.84 69 ALA B CA 1
ATOM 2393 C C . ALA B 1 69 ? -16.981 3.527 -37.556 1.00 26.54 69 ALA B C 1
ATOM 2394 O O . ALA B 1 69 ? -17.320 3.757 -36.381 1.00 29.16 69 ALA B O 1
ATOM 2396 N N . ARG B 1 70 ? -15.986 2.680 -37.864 1.00 23.63 70 ARG B N 1
ATOM 2397 C CA . ARG B 1 70 ? -15.223 1.992 -36.793 1.00 25.08 70 ARG B CA 1
ATOM 2398 C C . ARG B 1 70 ? -14.508 3.030 -35.922 1.00 21.05 70 ARG B C 1
ATOM 2399 O O . ARG B 1 70 ? -14.437 2.823 -34.703 1.00 24.67 70 ARG B O 1
ATOM 2407 N N . TYR B 1 71 ? -13.978 4.089 -36.527 1.00 20.46 71 TYR B N 1
ATOM 2408 C CA 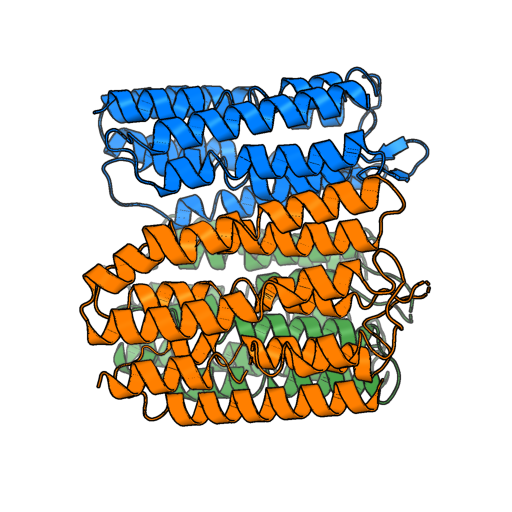. TYR B 1 71 ? -13.152 5.089 -35.807 1.00 27.79 71 TYR B CA 1
ATOM 2409 C C . TYR B 1 71 ? -14.101 5.975 -34.995 1.00 26.71 71 TYR B C 1
ATOM 2410 O O . TYR B 1 71 ? -13.806 6.258 -33.815 1.00 25.92 71 TYR B O 1
ATOM 2419 N N . ILE B 1 72 ? -15.271 6.260 -35.563 1.00 22.05 72 ILE B N 1
ATOM 2420 C CA . ILE B 1 72 ? -16.343 7.023 -34.856 1.00 25.04 72 ILE B CA 1
ATOM 2421 C C . ILE B 1 72 ? -16.777 6.251 -33.613 1.00 24.35 72 ILE B C 1
ATOM 2422 O O . ILE B 1 72 ? -16.912 6.861 -32.527 1.00 23.84 72 ILE B O 1
ATOM 2427 N N . ASP B 1 73 ? -16.927 4.935 -33.754 1.00 23.56 73 ASP B N 1
ATOM 2428 C CA . ASP B 1 73 ? -17.166 4.006 -32.627 1.00 22.60 73 ASP B CA 1
ATOM 2429 C C . ASP B 1 73 ? -16.048 4.153 -31.589 1.00 24.15 73 ASP B C 1
ATOM 2430 O O . ASP B 1 73 ? -16.309 4.617 -30.449 1.00 23.02 73 ASP B O 1
ATOM 2435 N N . TRP B 1 74 ? -14.845 3.712 -31.959 1.00 23.32 74 TRP B N 1
ATOM 2436 C CA . TRP B 1 74 ? -13.691 3.547 -31.050 1.00 24.54 74 TRP B CA 1
ATOM 2437 C C . TRP B 1 74 ? -13.308 4.862 -30.364 1.00 22.33 74 TRP B C 1
ATOM 2438 O O . TRP B 1 74 ? -12.864 4.845 -29.196 1.00 19.87 74 TRP B O 1
ATOM 2449 N N . VAL B 1 75 ? -13.442 5.988 -31.042 1.00 20.63 75 VAL B N 1
ATOM 2450 C CA . VAL B 1 75 ? -12.985 7.276 -30.434 1.00 20.43 75 VAL B CA 1
ATOM 2451 C C . VAL B 1 75 ? -13.818 7.593 -29.175 1.00 21.26 75 VAL B C 1
ATOM 2452 O O . VAL B 1 75 ? -13.304 8.305 -28.286 1.00 21.77 75 VAL B O 1
ATOM 2456 N N . ILE B 1 76 ? -15.008 7.012 -29.032 1.00 20.99 76 ILE B N 1
ATOM 2457 C CA . ILE B 1 76 ? -15.867 7.161 -27.819 1.00 28.53 76 ILE B CA 1
ATOM 2458 C C . ILE B 1 76 ? -15.785 5.888 -26.966 1.00 24.31 76 ILE B C 1
ATOM 2459 O O . ILE B 1 76 ? -15.619 6.005 -25.750 1.00 22.63 76 ILE B O 1
ATOM 2464 N N . SER B 1 77 ? -15.912 4.708 -27.575 1.00 21.55 77 SER B N 1
ATOM 2465 C CA . SER B 1 77 ? -16.076 3.462 -26.815 1.00 21.32 77 SER B CA 1
ATOM 2466 C C . SER B 1 77 ? -14.759 3.118 -26.110 1.00 23.43 77 SER B C 1
ATOM 2467 O O . SER B 1 77 ? -14.829 2.638 -24.948 1.00 23.13 77 SER B O 1
ATOM 2470 N N . THR B 1 78 ? -13.597 3.354 -26.744 1.00 20.34 78 THR B N 1
ATOM 2471 C CA . THR B 1 78 ? -12.307 2.875 -26.187 1.00 21.78 78 THR B CA 1
ATOM 2472 C C . THR B 1 78 ? -11.867 3.716 -25.003 1.00 22.14 78 THR B C 1
ATOM 2473 O O . THR B 1 78 ? -11.463 3.137 -24.004 1.00 20.87 78 THR B O 1
ATOM 2477 N N . PRO B 1 79 ? -11.990 5.071 -24.985 1.00 24.02 79 PRO B N 1
ATOM 2478 C CA . PRO B 1 79 ? -11.664 5.812 -23.771 1.00 22.92 79 PRO B CA 1
ATOM 2479 C C . PRO B 1 79 ? -12.589 5.431 -22.603 1.00 21.80 79 PRO B C 1
ATOM 2480 O O . PRO B 1 79 ? -12.141 5.381 -21.438 1.00 24.59 79 PRO B O 1
ATOM 2484 N N . LEU B 1 80 ? -13.846 5.148 -22.917 1.00 20.40 80 LEU B N 1
ATOM 2485 C CA . LEU B 1 80 ? -14.833 4.718 -21.892 1.00 20.25 80 LEU B CA 1
ATOM 2486 C C . LEU B 1 80 ? -14.415 3.368 -21.318 1.00 22.87 80 LEU B C 1
ATOM 2487 O O . LEU B 1 80 ? -14.546 3.199 -20.083 1.00 20.94 80 LEU B O 1
ATOM 2492 N N A LEU B 1 81 ? -13.883 2.463 -22.150 0.65 21.52 81 LEU B N 1
ATOM 2493 N N C LEU B 1 81 ? -13.910 2.460 -22.154 0.35 21.59 81 LEU B N 1
ATOM 2494 C CA A LEU B 1 81 ? -13.414 1.147 -21.635 0.65 21.21 81 LEU B CA 1
ATOM 2495 C CA C LEU B 1 81 ? -13.414 1.167 -21.622 0.35 21.29 81 LEU B CA 1
ATOM 2496 C C A LEU B 1 81 ? -12.235 1.351 -20.675 0.65 21.11 81 LEU B C 1
ATOM 2497 C C C LEU B 1 81 ? -12.291 1.444 -20.612 0.35 21.15 81 LEU B C 1
ATOM 2498 O O A LEU B 1 81 ? -12.232 0.751 -19.585 0.65 22.60 81 LEU B O 1
ATOM 2499 O O C LEU B 1 81 ? -12.297 0.801 -19.552 0.35 22.61 81 LEU B O 1
ATOM 2508 N N . LEU B 1 82 ? -11.284 2.231 -21.010 1.00 23.88 82 LEU B N 1
ATOM 2509 C CA . LEU B 1 82 ? -10.141 2.503 -20.101 1.00 24.03 82 LEU B CA 1
ATOM 2510 C C . LEU B 1 82 ? -10.620 3.206 -18.844 1.00 19.10 82 LEU B C 1
ATOM 2511 O O . LEU B 1 82 ? -10.031 2.937 -17.817 1.00 25.90 82 LEU B O 1
ATOM 2516 N N . ALA B 1 83 ? -11.638 4.064 -18.909 1.00 21.22 83 ALA B N 1
ATOM 2517 C CA . ALA B 1 83 ? -12.259 4.677 -17.721 1.00 23.05 83 ALA B CA 1
ATOM 2518 C C . ALA B 1 83 ? -12.835 3.570 -16.834 1.00 21.31 83 ALA B C 1
ATOM 2519 O O . ALA B 1 83 ? -12.624 3.616 -15.609 1.00 23.90 83 ALA B O 1
ATOM 2521 N N . ALA B 1 84 ? -13.584 2.635 -17.419 1.00 20.06 84 ALA B N 1
ATOM 2522 C CA . ALA B 1 84 ? -14.133 1.465 -16.687 1.00 18.94 84 ALA B CA 1
ATOM 2523 C C . ALA B 1 84 ? -13.008 0.705 -15.972 1.00 20.66 84 ALA B C 1
ATOM 2524 O O . ALA B 1 84 ? -13.157 0.356 -14.760 1.00 21.57 84 ALA B O 1
ATOM 2526 N N . LEU B 1 85 ? -11.897 0.482 -16.663 1.00 22.99 85 LEU B N 1
ATOM 2527 C CA . LEU B 1 85 ? -10.787 -0.324 -16.094 1.00 19.34 85 LEU B CA 1
ATOM 2528 C C . LEU B 1 85 ? -10.137 0.478 -14.972 1.00 20.93 85 LEU B C 1
ATOM 2529 O O . LEU B 1 85 ? -9.884 -0.110 -13.904 1.00 24.88 85 LEU B O 1
ATOM 2534 N N . ALA B 1 86 ? -9.947 1.804 -15.165 1.00 22.59 86 ALA B N 1
ATOM 2535 C CA . ALA B 1 86 ? -9.331 2.695 -14.156 1.00 27.51 86 ALA B CA 1
ATOM 2536 C C . ALA B 1 86 ? -10.232 2.717 -12.912 1.00 22.18 86 ALA B C 1
ATOM 2537 O O . ALA B 1 86 ? -9.701 2.678 -11.787 1.00 22.99 86 ALA B O 1
ATOM 2539 N N . LEU B 1 87 ? -11.548 2.819 -13.094 1.00 22.11 87 LEU B N 1
ATOM 2540 C CA . LEU B 1 87 ? -12.514 2.868 -11.958 1.00 24.58 87 LEU B CA 1
ATOM 2541 C C . LEU B 1 87 ? -12.520 1.527 -11.186 1.00 26.39 87 LEU B C 1
ATOM 2542 O O . LEU B 1 87 ? -12.642 1.518 -9.918 1.00 25.83 87 LEU B O 1
ATOM 2547 N N . THR B 1 88 ? -12.308 0.424 -11.896 1.00 24.92 88 THR B N 1
ATOM 2548 C CA . THR B 1 88 ? -12.135 -0.908 -11.264 1.00 24.96 88 THR B CA 1
ATOM 2549 C C . THR B 1 88 ? -10.892 -0.879 -10.355 1.00 21.23 88 THR B C 1
ATOM 2550 O O . THR B 1 88 ? -11.027 -1.230 -9.158 1.00 25.92 88 THR B O 1
ATOM 2554 N N . ALA B 1 89 ? -9.745 -0.411 -10.857 1.00 23.41 89 ALA B N 1
ATOM 2555 C CA . ALA B 1 89 ? -8.521 -0.288 -10.034 1.00 24.42 89 ALA B CA 1
ATOM 2556 C C . ALA B 1 89 ? -8.810 0.522 -8.770 1.00 27.03 89 ALA B C 1
ATOM 2557 O O . ALA B 1 89 ? -8.193 0.233 -7.735 1.00 23.84 89 ALA B O 1
ATOM 2559 N N . MET B 1 90 ? -9.667 1.548 -8.870 1.00 22.88 90 MET B N 1
ATOM 2560 C CA . MET B 1 90 ? -9.878 2.555 -7.794 1.00 22.91 90 MET B CA 1
ATOM 2561 C C . MET B 1 90 ? -11.072 2.204 -6.905 1.00 28.03 90 MET B C 1
ATOM 2562 O O . MET B 1 90 ? -11.311 2.951 -5.935 1.00 29.50 90 MET B O 1
ATOM 2567 N N . PHE B 1 91 ? -11.768 1.103 -7.181 1.00 25.15 91 PHE B N 1
ATOM 2568 C CA . PHE B 1 91 ? -12.969 0.644 -6.432 1.00 25.15 91 PHE B CA 1
ATOM 2569 C C . PHE B 1 91 ? -12.655 0.466 -4.934 1.00 28.14 91 PHE B C 1
ATOM 2570 O O . PHE B 1 91 ? -11.765 -0.337 -4.569 1.00 29.21 91 PHE B O 1
ATOM 2578 N N . GLY B 1 92 ? -13.359 1.235 -4.094 1.00 33.97 92 GLY B N 1
ATOM 2579 C CA . GLY B 1 92 ? -13.247 1.254 -2.614 1.00 40.40 92 GLY B CA 1
ATOM 2580 C C . GLY B 1 92 ? -12.164 2.197 -2.114 1.00 42.20 92 GLY B C 1
ATOM 2581 O O . GLY B 1 92 ? -11.930 2.236 -0.905 1.00 38.82 92 GLY B O 1
ATOM 2582 N N . GLY B 1 93 ? -11.505 2.950 -2.999 1.00 33.60 93 GLY B N 1
ATOM 2583 C CA . GLY B 1 93 ? -10.396 3.841 -2.602 1.00 27.67 93 GLY B CA 1
ATOM 2584 C C . GLY B 1 93 ? -10.550 5.217 -3.207 1.00 35.23 93 GLY B C 1
ATOM 2585 O O . GLY B 1 93 ? -11.590 5.462 -3.861 1.00 26.83 93 GLY B O 1
ATOM 2586 N N . LYS B 1 94 ? -9.577 6.100 -2.998 1.00 31.19 94 LYS B N 1
ATOM 2587 C CA . LYS B 1 94 ? -9.585 7.454 -3.625 1.00 35.72 94 LYS B CA 1
ATOM 2588 C C . LYS B 1 94 ? -9.459 7.330 -5.151 1.00 41.65 94 LYS B C 1
ATOM 2589 O O . LYS B 1 94 ? -8.769 6.427 -5.633 1.00 36.86 94 LYS B O 1
ATOM 2592 N N . LYS B 1 95 ? -10.113 8.200 -5.911 1.00 34.90 95 LYS B N 1
ATOM 2593 C CA . LYS B 1 95 ? -9.949 8.222 -7.388 1.00 33.87 95 LYS B CA 1
ATOM 2594 C C . LYS B 1 95 ? -8.706 9.033 -7.758 1.00 34.35 95 LYS B C 1
ATOM 2595 O O . LYS B 1 95 ? -8.367 10.003 -7.055 1.00 32.09 95 LYS B O 1
ATOM 2601 N N . ASN B 1 96 ? -8.018 8.589 -8.798 1.00 30.48 96 ASN B N 1
ATOM 2602 C CA . ASN B 1 96 ? -6.957 9.357 -9.468 1.00 30.32 96 ASN B CA 1
ATOM 2603 C C . ASN B 1 96 ? -7.495 9.709 -10.848 1.00 29.49 96 ASN B C 1
ATOM 2604 O O . ASN B 1 96 ? -7.179 8.982 -11.827 1.00 26.29 96 ASN B O 1
ATOM 2609 N N . LEU B 1 97 ? -8.219 10.832 -10.939 1.00 26.33 97 LEU B N 1
ATOM 2610 C CA . LEU B 1 97 ? -8.850 11.241 -12.206 1.00 29.53 97 LEU B CA 1
ATOM 2611 C C . LEU B 1 97 ? -7.754 11.705 -13.166 1.00 25.92 97 LEU B C 1
ATOM 2612 O O . LEU B 1 97 ? -7.985 11.672 -14.382 1.00 25.30 97 LEU B O 1
ATOM 2617 N N . THR B 1 98 ? -6.608 12.156 -12.661 1.00 24.96 98 THR B N 1
ATOM 2618 C CA . THR B 1 98 ? -5.478 12.575 -13.538 1.00 27.21 98 THR B CA 1
ATOM 2619 C C . THR B 1 98 ? -5.021 11.375 -14.352 1.00 22.34 98 THR B C 1
ATOM 2620 O O . THR B 1 98 ? -4.893 11.465 -15.581 1.00 22.19 98 THR B O 1
ATOM 2624 N N A LEU B 1 99 ? -4.784 10.260 -13.674 0.50 24.30 99 LEU B N 1
ATOM 2625 N N B LEU B 1 99 ? -4.773 10.248 -13.687 0.50 24.30 99 LEU B N 1
ATOM 2626 C CA A LEU B 1 99 ? -4.370 9.002 -14.342 0.50 24.12 99 LEU B CA 1
ATOM 2627 C CA B LEU B 1 99 ? -4.354 9.002 -14.386 0.50 24.12 99 LEU B CA 1
ATOM 2628 C C A LEU B 1 99 ? -5.461 8.555 -15.326 0.50 25.31 99 LEU B C 1
ATOM 2629 C C B LEU B 1 99 ? -5.466 8.553 -15.344 0.50 25.30 99 LEU B C 1
ATOM 2630 O O A LEU B 1 99 ? -5.136 8.209 -16.487 0.50 22.63 99 LEU B O 1
ATOM 2631 O O B LEU B 1 99 ? -5.159 8.198 -16.506 0.50 22.64 99 LEU B O 1
ATOM 2640 N N . LEU B 1 100 ? -6.719 8.587 -14.900 1.00 22.49 100 LEU B N 1
ATOM 2641 C CA . LEU B 1 100 ? -7.840 8.204 -15.787 1.00 25.26 100 LEU B CA 1
ATOM 2642 C C . LEU B 1 100 ? -7.821 9.052 -17.065 1.00 22.89 100 LEU B C 1
ATOM 2643 O O . LEU B 1 100 ? -7.904 8.471 -18.176 1.00 23.00 100 LEU B O 1
ATOM 2648 N N . PHE B 1 101 ? -7.719 10.379 -16.946 1.00 24.43 101 PHE B N 1
ATOM 2649 C CA . PHE B 1 101 ? -7.711 11.282 -18.129 1.00 22.75 101 PHE B CA 1
ATOM 2650 C C . PHE B 1 101 ? -6.431 11.148 -18.947 1.00 22.19 101 PHE B C 1
ATOM 2651 O O . PHE B 1 101 ? -6.480 11.434 -20.138 1.00 24.19 101 PHE B O 1
ATOM 2659 N N A SER B 1 102 ? -5.321 10.719 -18.339 0.50 23.71 102 SER B N 1
ATOM 2660 N N B SER B 1 102 ? -5.319 10.708 -18.354 0.50 23.72 102 SER B N 1
ATOM 2661 C CA A SER B 1 102 ? -4.080 10.346 -19.066 0.50 21.08 102 SER B CA 1
ATOM 2662 C CA B SER B 1 102 ? -4.089 10.382 -19.121 0.50 21.10 102 SER B CA 1
ATOM 2663 C C A SER B 1 102 ? -4.394 9.221 -20.063 0.50 22.42 102 SER B C 1
ATOM 2664 C C B SER B 1 102 ? -4.384 9.213 -20.075 0.50 22.43 102 SER B C 1
ATOM 2665 O O A SER B 1 102 ? -4.048 9.331 -21.272 0.50 21.70 102 SER B O 1
ATOM 2666 O O B SER B 1 102 ? -4.032 9.298 -21.284 0.50 21.72 102 SER B O 1
ATOM 2671 N N . LEU B 1 103 ? -5.046 8.168 -19.578 1.00 25.57 103 LEU B N 1
ATOM 2672 C CA . LEU B 1 103 ? -5.493 7.034 -20.440 1.00 21.54 103 LEU B CA 1
ATOM 2673 C C . LEU B 1 103 ? -6.455 7.518 -21.519 1.00 22.08 103 LEU B C 1
ATOM 2674 O O . LEU B 1 103 ? -6.272 7.123 -22.688 1.00 22.37 103 LEU B O 1
ATOM 2679 N N . VAL B 1 104 ? -7.437 8.351 -21.163 1.00 24.22 104 VAL B N 1
ATOM 2680 C CA . VAL B 1 104 ? -8.396 8.910 -22.164 1.00 24.21 104 VAL B CA 1
ATOM 2681 C C . VAL B 1 104 ? -7.640 9.624 -23.279 1.00 19.97 104 VAL B C 1
ATOM 2682 O O . VAL B 1 104 ? -7.936 9.367 -24.434 1.00 25.96 104 VAL B O 1
ATOM 2686 N N . ALA B 1 105 ? -6.714 10.532 -22.935 1.00 23.06 105 ALA B N 1
ATOM 2687 C CA . ALA B 1 105 ? -5.920 11.323 -23.890 1.00 25.81 105 ALA B CA 1
ATOM 2688 C C . ALA B 1 105 ? -5.097 10.391 -24.780 1.00 21.56 105 ALA B C 1
ATOM 2689 O O . ALA B 1 105 ? -5.141 10.554 -25.998 1.00 21.44 105 ALA B O 1
ATOM 2691 N N . LEU B 1 106 ? -4.337 9.456 -24.212 1.00 21.44 106 LEU B N 1
ATOM 2692 C CA . LEU B 1 106 ? -3.546 8.479 -25.019 1.00 19.82 106 LEU B CA 1
ATOM 2693 C C . LEU B 1 106 ? -4.467 7.718 -25.986 1.00 21.32 106 LEU B C 1
ATOM 2694 O O . LEU B 1 106 ? -4.130 7.526 -27.172 1.00 24.04 106 LEU B O 1
ATOM 2699 N N . ASP B 1 107 ? -5.614 7.282 -25.490 1.00 20.48 107 ASP B N 1
ATOM 2700 C CA . ASP B 1 107 ? -6.530 6.423 -26.257 1.00 23.59 107 ASP B CA 1
ATOM 2701 C C . ASP B 1 107 ? -7.147 7.191 -27.420 1.00 20.88 107 ASP B C 1
ATOM 2702 O O . ASP B 1 107 ? -7.106 6.702 -28.543 1.00 22.90 107 ASP B O 1
ATOM 2707 N N . VAL B 1 108 ? -7.620 8.421 -27.193 1.00 19.37 108 VAL B N 1
ATOM 2708 C CA . VAL B 1 108 ? -8.243 9.200 -28.279 1.00 19.98 108 VAL B CA 1
ATOM 2709 C C . VAL B 1 108 ? -7.190 9.485 -29.349 1.00 21.07 108 VAL B C 1
ATOM 2710 O O . VAL B 1 108 ? -7.488 9.368 -30.545 1.00 23.64 108 VAL B O 1
ATOM 2714 N N . PHE B 1 109 ? -5.988 9.846 -28.921 1.00 23.48 109 PHE B N 1
ATOM 2715 C CA . PHE B 1 109 ? -4.828 10.047 -29.820 1.00 22.08 109 PHE B CA 1
ATOM 2716 C C . PHE B 1 109 ? -4.586 8.776 -30.640 1.00 21.53 109 PHE B C 1
ATOM 2717 O O . PHE B 1 109 ? -4.504 8.860 -31.860 1.00 23.46 109 PHE B O 1
ATOM 2725 N N . MET B 1 110 ? -4.534 7.629 -29.969 1.00 21.08 110 MET B N 1
ATOM 2726 C CA . MET B 1 110 ? -4.315 6.306 -30.628 1.00 23.50 110 MET B CA 1
ATOM 2727 C C . MET B 1 110 ? -5.340 6.102 -31.761 1.00 26.20 110 MET B C 1
ATOM 2728 O O . MET B 1 110 ? -4.943 5.722 -32.900 1.00 20.86 110 MET B O 1
ATOM 2733 N N . ILE B 1 111 ? -6.631 6.292 -31.481 1.00 23.34 111 ILE B N 1
ATOM 2734 C CA . ILE B 1 111 ? -7.700 6.047 -32.492 1.00 25.39 111 ILE B CA 1
ATOM 2735 C C . ILE B 1 111 ? -7.563 7.036 -33.658 1.00 22.47 111 ILE B C 1
ATOM 2736 O O . ILE B 1 111 ? -7.690 6.623 -34.814 1.00 26.07 111 ILE B O 1
ATOM 2741 N N . ILE B 1 112 ? -7.342 8.321 -33.381 1.00 24.57 112 ILE B N 1
ATOM 2742 C CA . ILE B 1 112 ? -7.125 9.347 -34.428 1.00 23.53 112 ILE B CA 1
ATOM 2743 C C . ILE B 1 112 ? -5.947 8.964 -35.330 1.00 22.53 112 ILE B C 1
ATOM 2744 O O . ILE B 1 112 ? -6.125 9.051 -36.554 1.00 25.70 112 ILE B O 1
ATOM 2749 N N . THR B 1 113 ? -4.813 8.522 -34.774 1.00 25.91 113 THR B N 1
ATOM 2750 C CA . THR B 1 113 ? -3.640 8.075 -35.578 1.00 27.85 113 THR B CA 1
ATOM 2751 C C . THR B 1 113 ? -4.051 6.935 -36.509 1.00 24.09 113 THR B C 1
ATOM 2752 O O . THR B 1 113 ? -3.579 6.916 -37.659 1.00 28.72 113 THR B O 1
ATOM 2756 N N . GLY B 1 114 ? -4.940 6.034 -36.064 1.00 25.86 114 GLY B N 1
ATOM 2757 C CA . GLY B 1 114 ? -5.385 4.910 -36.895 1.00 25.52 114 GLY B CA 1
ATOM 2758 C C . GLY B 1 114 ? -6.204 5.402 -38.063 1.00 29.88 114 GLY B C 1
ATOM 2759 O O . GLY B 1 114 ? -6.055 4.876 -39.182 1.00 25.10 114 GLY B O 1
ATOM 2760 N N . PHE B 1 115 ? -7.040 6.400 -37.820 1.00 23.05 115 PHE B N 1
ATOM 2761 C CA . PHE B 1 115 ? -7.897 6.998 -38.863 1.00 24.40 115 PHE B CA 1
ATOM 2762 C C . PHE B 1 115 ? -7.018 7.712 -39.884 1.00 25.75 115 PHE B C 1
ATOM 2763 O O . PHE B 1 115 ? -7.164 7.523 -41.106 1.00 28.43 115 PHE B O 1
ATOM 2771 N N . VAL B 1 116 ? -6.084 8.515 -39.392 1.00 24.31 116 VAL B N 1
ATOM 2772 C CA . VAL B 1 116 ? -5.119 9.217 -40.278 1.00 28.58 116 VAL B CA 1
ATOM 2773 C C . VAL B 1 116 ? -4.255 8.198 -41.038 1.00 24.97 116 VAL B C 1
ATOM 2774 O O . VAL B 1 116 ? -4.111 8.370 -42.255 1.00 28.19 116 VAL B O 1
ATOM 2778 N N . ALA B 1 117 ? -3.729 7.167 -40.370 1.00 24.90 117 ALA B N 1
ATOM 2779 C CA . ALA B 1 117 ? -2.991 6.056 -41.028 1.00 26.50 117 ALA B CA 1
ATOM 2780 C C . ALA B 1 117 ? -3.822 5.453 -42.176 1.00 29.12 117 ALA B C 1
ATOM 2781 O O . ALA B 1 117 ? -3.278 5.241 -43.284 1.00 25.61 117 ALA B O 1
ATOM 2783 N N . ASP B 1 118 ? -5.106 5.210 -41.951 1.00 25.83 118 ASP B N 1
ATOM 2784 C CA . ASP B 1 118 ? -6.016 4.590 -42.949 1.00 29.90 118 ASP B CA 1
ATOM 2785 C C . ASP B 1 118 ? -6.143 5.488 -44.196 1.00 31.75 118 ASP B C 1
ATOM 2786 O O . ASP B 1 118 ? -6.276 4.953 -45.302 1.00 39.01 118 ASP B O 1
ATOM 2791 N N . LEU B 1 119 ? -6.134 6.817 -44.027 1.00 31.68 119 LEU B N 1
ATOM 2792 C CA . LEU B 1 119 ? -6.266 7.820 -45.118 1.00 32.65 119 LEU B CA 1
ATOM 2793 C C . LEU B 1 119 ? -4.913 8.079 -45.777 1.00 40.58 119 LEU B C 1
ATOM 2794 O O . LEU B 1 119 ? -4.885 8.823 -46.742 1.00 50.10 119 LEU B O 1
ATOM 2799 N N . SER B 1 120 ? -3.827 7.577 -45.198 1.00 30.35 120 SER B N 1
ATOM 2800 C CA . SER B 1 120 ? -2.438 7.809 -45.657 1.00 31.26 120 SER B CA 1
ATOM 2801 C C . SER B 1 120 ? -2.003 6.669 -46.591 1.00 34.36 120 SER B C 1
ATOM 2802 O O . SER B 1 120 ? -2.694 5.619 -46.628 1.00 33.44 120 SER B O 1
ATOM 2805 N N . ILE B 1 121 ? -0.873 6.848 -47.275 1.00 41.40 121 ILE B N 1
ATOM 2806 C CA . ILE B 1 121 ? -0.208 5.842 -48.163 1.00 38.05 121 ILE B CA 1
ATOM 2807 C C . ILE B 1 121 ? 1.284 5.774 -47.824 1.00 46.57 121 ILE B C 1
ATOM 2808 O O . ILE B 1 121 ? 1.843 6.808 -47.443 1.00 38.82 121 ILE B O 1
ATOM 2813 N N . GLY B 1 122 ? 1.912 4.606 -47.992 1.00 42.70 122 GLY B N 1
ATOM 2814 C CA . GLY B 1 122 ? 3.372 4.440 -47.934 1.00 39.39 122 GLY B CA 1
ATOM 2815 C C . GLY B 1 122 ? 3.948 4.706 -46.560 1.00 43.11 122 GLY B C 1
ATOM 2816 O O . GLY B 1 122 ? 3.313 4.337 -45.519 1.00 40.44 122 GLY B O 1
ATOM 2817 N N . THR B 1 123 ? 5.107 5.360 -46.526 1.00 31.49 123 THR B N 1
ATOM 2818 C CA . THR B 1 123 ? 5.833 5.604 -45.260 1.00 35.30 123 THR B CA 1
ATOM 2819 C C . THR B 1 123 ? 4.903 6.358 -44.308 1.00 40.97 123 THR B C 1
ATOM 2820 O O . THR B 1 123 ? 4.981 6.077 -43.090 1.00 33.15 123 THR B O 1
ATOM 2824 N N . THR B 1 124 ? 4.084 7.283 -44.835 1.00 32.55 124 THR B N 1
ATOM 2825 C CA . THR B 1 124 ? 3.280 8.189 -43.993 1.00 30.62 124 THR B CA 1
ATOM 2826 C C . THR B 1 124 ? 2.308 7.353 -43.160 1.00 26.95 124 THR B C 1
ATOM 2827 O O . THR B 1 124 ? 2.199 7.597 -41.942 1.00 31.84 124 THR B O 1
ATOM 2831 N N . LYS B 1 125 ? 1.627 6.417 -43.809 1.00 24.97 125 LYS B N 1
ATOM 2832 C CA . LYS B 1 125 ? 0.730 5.463 -43.131 1.00 28.35 125 LYS B CA 1
ATOM 2833 C C . LYS B 1 125 ? 1.412 4.841 -41.899 1.00 31.94 125 LYS B C 1
ATOM 2834 O O . LYS B 1 125 ? 0.765 4.820 -40.830 1.00 25.48 125 LYS B O 1
ATOM 2840 N N . TYR B 1 126 ? 2.639 4.317 -42.033 1.00 25.19 126 TYR B N 1
ATOM 2841 C CA . TYR B 1 126 ? 3.343 3.551 -40.970 1.00 27.13 126 TYR B CA 1
ATOM 2842 C C . TYR B 1 126 ? 3.922 4.493 -39.931 1.00 25.94 126 TYR B C 1
ATOM 2843 O O . TYR B 1 126 ? 4.099 4.065 -38.771 1.00 25.01 126 TYR B O 1
ATOM 2852 N N . ILE B 1 127 ? 4.116 5.772 -40.263 1.00 24.20 127 ILE B N 1
ATOM 2853 C CA . ILE B 1 127 ? 4.446 6.786 -39.214 1.00 24.61 127 ILE B CA 1
ATOM 2854 C C . ILE B 1 127 ? 3.246 6.907 -38.249 1.00 26.21 127 ILE B C 1
ATOM 2855 O O . ILE B 1 127 ? 3.411 6.790 -37.049 1.00 26.05 127 ILE B O 1
ATOM 2860 N N . TRP B 1 128 ? 2.078 7.220 -38.770 1.00 26.51 128 TRP B N 1
ATOM 2861 C CA . TRP B 1 128 ? 0.862 7.373 -37.948 1.00 21.18 128 TRP B CA 1
ATOM 2862 C C . TRP B 1 128 ? 0.590 6.094 -37.165 1.00 23.52 128 TRP B C 1
ATOM 2863 O O . TRP B 1 128 ? 0.385 6.184 -35.936 1.00 23.75 128 TRP B O 1
ATOM 2874 N N . TYR B 1 129 ? 0.639 4.943 -37.835 1.00 24.49 129 TYR B N 1
ATOM 2875 C CA . TYR B 1 129 ? 0.387 3.622 -37.214 1.00 26.43 129 TYR B CA 1
ATOM 2876 C C . TYR B 1 129 ? 1.346 3.422 -36.045 1.00 23.59 129 TYR B C 1
ATOM 2877 O O . TYR B 1 129 ? 0.888 3.062 -34.959 1.00 22.79 129 TYR B O 1
ATOM 2886 N N . SER B 1 130 ? 2.630 3.757 -36.232 1.00 22.70 130 SER B N 1
ATOM 2887 C CA . SER B 1 130 ? 3.674 3.622 -35.183 1.00 23.00 130 SER B CA 1
ATOM 2888 C C . SER B 1 130 ? 3.370 4.532 -33.991 1.00 24.82 130 SER B C 1
ATOM 2889 O O . SER B 1 130 ? 3.577 4.116 -32.841 1.00 23.24 130 SER B O 1
ATOM 2892 N N . LEU B 1 131 ? 2.912 5.764 -34.232 1.00 24.27 131 LEU B N 1
ATOM 2893 C CA . LEU B 1 131 ? 2.529 6.664 -33.125 1.00 24.28 131 LEU B CA 1
ATOM 2894 C C . LEU B 1 131 ? 1.356 6.059 -32.337 1.00 22.10 131 LEU B C 1
ATOM 2895 O O . LEU B 1 131 ? 1.395 6.142 -31.113 1.00 24.19 131 LEU B O 1
ATOM 2900 N N . GLY B 1 132 ? 0.374 5.467 -33.008 1.00 25.58 132 GLY B N 1
ATOM 2901 C CA . GLY B 1 132 ? -0.741 4.789 -32.328 1.00 26.37 132 GLY B CA 1
ATOM 2902 C C . GLY B 1 132 ? -0.257 3.621 -31.486 1.00 22.09 132 GLY B C 1
ATOM 2903 O O . GLY B 1 132 ? -0.714 3.470 -30.293 1.00 23.25 132 GLY B O 1
ATOM 2904 N N . VAL B 1 133 ? 0.642 2.811 -32.043 1.00 23.97 133 VAL B N 1
ATOM 2905 C CA . VAL B 1 133 ? 1.193 1.643 -31.299 1.00 24.11 133 VAL B CA 1
ATOM 2906 C C . VAL B 1 133 ? 1.932 2.156 -30.055 1.00 22.32 133 VAL B C 1
ATOM 2907 O O . VAL B 1 133 ? 1.820 1.562 -28.925 1.00 24.20 133 VAL B O 1
ATOM 2911 N N . ILE B 1 134 ? 2.692 3.243 -30.198 1.00 22.47 134 ILE B N 1
ATOM 2912 C CA . ILE B 1 134 ? 3.425 3.808 -29.025 1.00 24.82 134 ILE B CA 1
ATOM 2913 C C . ILE B 1 134 ? 2.440 4.235 -27.937 1.00 23.77 134 ILE B C 1
ATOM 2914 O O . ILE B 1 134 ? 2.724 3.962 -26.755 1.00 24.44 134 ILE B O 1
ATOM 2919 N N . ALA B 1 135 ? 1.347 4.914 -28.299 1.00 25.43 135 ALA B N 1
ATOM 2920 C CA . ALA B 1 135 ? 0.258 5.277 -27.361 1.00 20.70 135 ALA B CA 1
ATOM 2921 C C . ALA B 1 135 ? -0.283 4.003 -26.688 1.00 24.82 135 ALA B C 1
ATOM 2922 O O . ALA B 1 135 ? -0.420 3.992 -25.441 1.00 20.27 135 ALA B O 1
ATOM 2924 N N A LEU B 1 136 ? -0.538 2.950 -27.457 0.65 23.79 136 LEU B N 1
ATOM 2925 N N C LEU B 1 136 ? -0.484 2.953 -27.478 0.35 23.84 136 LEU B N 1
ATOM 2926 C CA A LEU B 1 136 ? -1.020 1.652 -26.884 0.65 24.29 136 LEU B CA 1
ATOM 2927 C CA C LEU B 1 136 ? -0.980 1.673 -26.924 0.35 24.31 136 LEU B CA 1
ATOM 2928 C C A LEU B 1 136 ? -0.010 1.112 -25.862 0.65 24.70 136 LEU B C 1
ATOM 2929 C C C LEU B 1 136 ? -0.009 1.203 -25.842 0.35 24.72 136 LEU B C 1
ATOM 2930 O O A LEU B 1 136 ? -0.405 0.663 -24.767 0.65 23.97 136 LEU B O 1
ATOM 2931 O O C LEU B 1 136 ? -0.478 0.713 -24.803 0.35 24.04 136 LEU B O 1
ATOM 2940 N N . ILE B 1 137 ? 1.268 1.119 -26.197 1.00 24.18 137 ILE B N 1
ATOM 2941 C CA . ILE B 1 137 ? 2.286 0.571 -25.254 1.00 27.62 137 ILE B CA 1
ATOM 2942 C C . ILE B 1 137 ? 2.211 1.384 -23.961 1.00 26.86 137 ILE B C 1
ATOM 2943 O O . ILE B 1 137 ? 2.280 0.797 -22.884 1.00 23.73 137 ILE B O 1
ATOM 2948 N N . ILE B 1 138 ? 2.095 2.710 -24.056 1.00 24.53 138 ILE B N 1
ATOM 2949 C CA . ILE B 1 138 ? 2.051 3.558 -22.837 1.00 25.26 138 ILE B CA 1
ATOM 2950 C C . ILE B 1 138 ? 0.793 3.180 -22.029 1.00 20.89 138 ILE B C 1
ATOM 2951 O O . ILE B 1 138 ? 0.907 3.055 -20.775 1.00 23.34 138 ILE B O 1
ATOM 2956 N N . ILE B 1 139 ? -0.337 2.970 -22.694 1.00 20.70 139 ILE B N 1
ATOM 2957 C CA . ILE B 1 139 ? -1.599 2.528 -22.033 1.00 27.44 139 ILE B CA 1
ATOM 2958 C C . ILE B 1 139 ? -1.332 1.225 -21.254 1.00 26.59 139 ILE B C 1
ATOM 2959 O O . ILE B 1 139 ? -1.772 1.120 -20.064 1.00 25.12 139 ILE B O 1
ATOM 2964 N N . LEU B 1 140 ? -0.640 0.253 -21.874 1.00 24.62 140 LEU B N 1
ATOM 2965 C CA . LEU B 1 140 ? -0.374 -1.067 -21.219 1.00 24.87 140 LEU B CA 1
ATOM 2966 C C . LEU B 1 140 ? 0.592 -0.877 -20.069 1.00 23.35 140 LEU B C 1
ATOM 2967 O O . LEU B 1 140 ? 0.351 -1.507 -19.006 1.00 29.20 140 LEU B O 1
ATOM 2972 N N . VAL B 1 141 ? 1.565 0.032 -20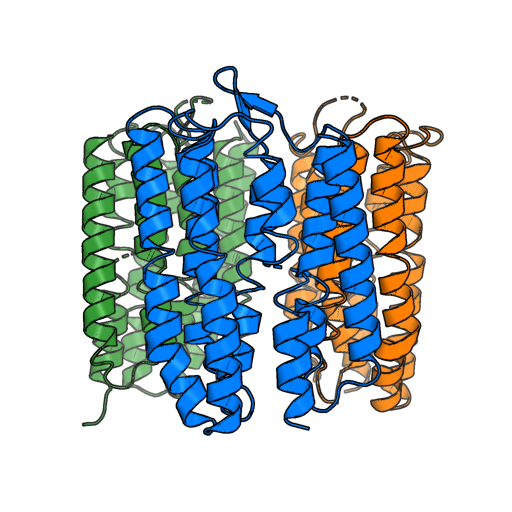.211 1.00 22.00 141 VAL B N 1
ATOM 2973 C CA . VAL B 1 141 ? 2.544 0.300 -19.113 1.00 25.04 141 VAL B CA 1
ATOM 2974 C C . VAL B 1 141 ? 1.782 0.875 -17.928 1.00 31.88 141 VAL B C 1
ATOM 2975 O O . VAL B 1 141 ? 2.042 0.478 -16.779 1.00 28.43 141 VAL B O 1
ATOM 2979 N N . ILE B 1 142 ? 0.851 1.803 -18.192 1.00 25.06 142 ILE B N 1
ATOM 2980 C CA . ILE B 1 142 ? 0.010 2.366 -17.114 1.00 27.76 142 ILE B CA 1
ATOM 2981 C C . ILE B 1 142 ? -0.827 1.261 -16.476 1.00 22.16 142 ILE B C 1
ATOM 2982 O O . ILE B 1 142 ? -0.853 1.176 -15.245 1.00 25.57 142 ILE B O 1
ATOM 2987 N N . THR B 1 143 ? -1.505 0.473 -17.287 1.00 23.40 143 THR B N 1
ATOM 2988 C CA . THR B 1 143 ? -2.384 -0.635 -16.844 1.00 26.65 143 THR B CA 1
ATOM 2989 C C . THR B 1 143 ? -1.652 -1.575 -15.881 1.00 26.28 143 THR B C 1
ATOM 2990 O O . THR B 1 143 ? -2.214 -1.935 -14.835 1.00 26.47 143 THR B O 1
ATOM 2994 N N . PHE B 1 144 ? -0.480 -2.050 -16.272 1.00 23.98 144 PHE B N 1
ATOM 2995 C CA . PHE B 1 144 ? 0.246 -3.085 -15.507 1.00 29.98 144 PHE B CA 1
ATOM 2996 C C . PHE B 1 144 ? 1.196 -2.463 -14.503 1.00 32.26 144 PHE B C 1
ATOM 2997 O O . PHE B 1 144 ? 1.691 -3.254 -13.712 1.00 33.61 144 PHE B O 1
ATOM 3005 N N . GLY B 1 145 ? 1.428 -1.149 -14.556 1.00 28.44 145 GLY B N 1
ATOM 3006 C CA . GLY B 1 145 ? 2.318 -0.414 -13.638 1.00 23.65 145 GLY B CA 1
ATOM 3007 C C . GLY B 1 145 ? 1.517 0.363 -12.609 1.00 27.53 145 GLY B C 1
ATOM 3008 O O . GLY B 1 145 ? 0.962 -0.239 -11.679 1.00 27.21 145 GLY B O 1
ATOM 3009 N N . PRO B 1 146 ? 1.467 1.719 -12.717 1.00 29.37 146 PRO B N 1
ATOM 3010 C CA . PRO B 1 146 ? 0.824 2.563 -11.695 1.00 26.15 146 PRO B CA 1
ATOM 3011 C C . PRO B 1 146 ? -0.661 2.236 -11.425 1.00 27.85 146 PRO B C 1
ATOM 3012 O O . PRO B 1 146 ? -1.069 2.280 -10.270 1.00 27.72 146 PRO B O 1
ATOM 3016 N N . LEU B 1 147 ? -1.430 1.850 -12.446 1.00 26.92 147 LEU B N 1
ATOM 3017 C CA . LEU B 1 147 ? -2.874 1.569 -12.255 1.00 24.93 147 LEU B CA 1
ATOM 3018 C C . LEU B 1 147 ? -3.025 0.261 -11.474 1.00 26.02 147 LEU B C 1
ATOM 3019 O O . LEU B 1 147 ? -3.896 0.191 -10.598 1.00 25.94 147 LEU B O 1
ATOM 3024 N N . ARG B 1 148 ? -2.205 -0.746 -11.781 1.00 25.04 148 ARG B N 1
ATOM 3025 C CA . ARG B 1 148 ? -2.210 -2.018 -11.016 1.00 24.94 148 ARG B CA 1
ATOM 3026 C C . ARG B 1 148 ? -1.801 -1.739 -9.572 1.00 22.41 148 ARG B C 1
ATOM 3027 O O . ARG B 1 148 ? -2.408 -2.359 -8.665 1.00 31.60 148 ARG B O 1
ATOM 3035 N N . ARG B 1 149 ? -0.881 -0.799 -9.339 1.00 25.53 149 ARG B N 1
ATOM 3036 C CA . ARG B 1 149 ? -0.453 -0.468 -7.947 1.00 31.65 149 ARG B CA 1
ATOM 3037 C C . ARG B 1 149 ? -1.615 0.168 -7.178 1.00 31.98 149 ARG B C 1
ATOM 3038 O O . ARG B 1 149 ? -1.776 -0.152 -5.991 1.00 26.83 149 ARG B O 1
ATOM 3046 N N . ILE B 1 150 ? -2.465 0.958 -7.835 1.00 31.38 150 ILE B N 1
ATOM 3047 C CA . ILE B 1 150 ? -3.695 1.482 -7.171 1.00 30.60 150 ILE B CA 1
ATOM 3048 C C . ILE B 1 150 ? -4.597 0.287 -6.832 1.00 25.18 150 ILE B C 1
ATOM 3049 O O . ILE B 1 150 ? -5.112 0.229 -5.705 1.00 28.64 150 ILE B O 1
ATOM 3054 N N . ALA B 1 151 ? -4.790 -0.645 -7.761 1.00 25.69 151 ALA B N 1
ATOM 3055 C CA . ALA B 1 151 ? -5.634 -1.845 -7.531 1.00 26.05 151 ALA B CA 1
ATOM 3056 C C . ALA B 1 151 ? -5.098 -2.608 -6.299 1.00 29.81 151 ALA B C 1
ATOM 3057 O O . ALA B 1 151 ? -5.901 -2.972 -5.436 1.00 29.95 151 ALA B O 1
ATOM 3059 N N . LEU B 1 152 ? -3.791 -2.849 -6.229 1.00 28.55 152 LEU B N 1
ATOM 3060 C CA . LEU B 1 152 ? -3.157 -3.577 -5.088 1.00 33.77 152 LEU B CA 1
ATOM 3061 C C . LEU B 1 152 ? -3.444 -2.813 -3.781 1.00 30.66 152 LEU B C 1
ATOM 3062 O O . LEU B 1 152 ? -3.725 -3.474 -2.810 1.00 37.30 152 LEU B O 1
ATOM 3067 N N . SER B 1 153 ? -3.477 -1.474 -3.802 1.00 29.73 153 SER B N 1
ATOM 3068 C CA . SER B 1 153 ? -3.727 -0.604 -2.624 1.00 36.08 153 SER B CA 1
ATOM 3069 C C . SER B 1 153 ? -5.157 -0.816 -2.114 1.00 29.02 153 SER B C 1
ATOM 3070 O O . SER B 1 153 ? -5.420 -0.423 -0.984 1.00 31.30 153 SER B O 1
ATOM 3073 N N . ASN B 1 154 ? -6.045 -1.405 -2.930 1.00 27.44 154 ASN B N 1
ATOM 3074 C CA . ASN B 1 154 ? -7.500 -1.578 -2.642 1.00 32.53 154 ASN B CA 1
ATOM 3075 C C . ASN B 1 154 ? -7.797 -3.031 -2.215 1.00 39.25 154 ASN B C 1
ATOM 3076 O O . ASN B 1 154 ? -9.010 -3.421 -2.166 1.00 32.36 154 ASN B O 1
ATOM 3081 N N . GLY B 1 155 ? -6.753 -3.811 -1.890 1.00 39.72 155 GLY B N 1
ATOM 3082 C CA . GLY B 1 155 ? -6.891 -5.107 -1.191 1.00 36.84 155 GLY B CA 1
ATOM 3083 C C . GLY B 1 155 ? -6.885 -6.281 -2.146 1.00 42.38 155 GLY B C 1
ATOM 3084 O O . GLY B 1 155 ? -7.012 -6.054 -3.355 1.00 33.16 155 GLY B O 1
ATOM 3085 N N . THR B 1 156 ? -6.755 -7.512 -1.627 1.00 38.11 156 THR B N 1
ATOM 3086 C CA . THR B 1 156 ? -6.329 -8.696 -2.429 1.00 35.32 156 THR B CA 1
ATOM 3087 C C . THR B 1 156 ? -7.434 -9.069 -3.425 1.00 32.60 156 THR B C 1
ATOM 3088 O O . THR B 1 156 ? -7.112 -9.342 -4.576 1.00 33.75 156 THR B O 1
ATOM 3092 N N . ARG B 1 157 ? -8.687 -9.074 -2.992 1.00 29.87 157 ARG B N 1
ATOM 3093 C CA . ARG B 1 157 ? -9.851 -9.489 -3.807 1.00 33.97 157 ARG B CA 1
ATOM 3094 C C . ARG B 1 157 ? -10.041 -8.514 -4.974 1.00 31.34 157 ARG B C 1
ATOM 3095 O O . ARG B 1 157 ? -10.320 -8.972 -6.117 1.00 30.00 157 ARG B O 1
ATOM 3103 N N . LEU B 1 158 ? -9.912 -7.222 -4.708 1.00 29.98 158 LEU B N 1
ATOM 3104 C CA . LEU B 1 158 ? -10.075 -6.186 -5.762 1.00 34.94 158 LEU B CA 1
ATOM 3105 C C . LEU B 1 158 ? -8.926 -6.320 -6.778 1.00 21.52 158 LEU B C 1
ATOM 3106 O O . LEU B 1 158 ? -9.241 -6.352 -7.987 1.00 30.42 158 LEU B O 1
ATOM 3111 N N . ALA B 1 159 ? -7.672 -6.405 -6.314 1.00 26.45 159 ALA B N 1
ATOM 3112 C CA . ALA B 1 159 ? -6.432 -6.551 -7.123 1.00 32.52 159 ALA B CA 1
ATOM 3113 C C . ALA B 1 159 ? -6.521 -7.808 -7.991 1.00 29.32 159 ALA B C 1
ATOM 3114 O O . ALA B 1 159 ? -6.124 -7.750 -9.193 1.00 28.95 159 ALA B O 1
ATOM 3116 N N . ARG B 1 160 ? -7.046 -8.906 -7.445 1.00 32.53 160 ARG B N 1
ATOM 3117 C CA . ARG B 1 160 ? -7.244 -10.178 -8.204 1.00 34.45 160 ARG B CA 1
ATOM 3118 C C . ARG B 1 160 ? -8.240 -9.930 -9.349 1.00 31.71 160 ARG B C 1
ATOM 3119 O O . ARG B 1 160 ? -7.978 -10.325 -10.509 1.00 26.41 160 ARG B O 1
ATOM 3127 N N . HIS B 1 161 ? -9.361 -9.277 -9.049 1.00 26.98 161 HIS B N 1
ATOM 3128 C CA . HIS B 1 161 ? -10.378 -8.953 -10.085 1.00 28.31 161 HIS B CA 1
ATOM 3129 C C . HIS B 1 161 ? -9.775 -8.001 -11.147 1.00 27.51 161 HIS B C 1
ATOM 3130 O O . HIS B 1 161 ? -9.929 -8.262 -12.371 1.00 23.91 161 HIS B O 1
ATOM 3137 N N . TYR B 1 162 ? -9.130 -6.920 -10.711 1.00 26.36 162 TYR B N 1
ATOM 3138 C CA . TYR B 1 162 ? -8.501 -5.923 -11.609 1.00 22.26 162 TYR B CA 1
ATOM 3139 C C . TYR B 1 162 ? -7.528 -6.639 -12.563 1.00 27.22 162 TYR B C 1
ATOM 3140 O O . TYR B 1 162 ? -7.563 -6.423 -13.786 1.00 23.65 162 TYR B O 1
ATOM 3149 N N . THR B 1 163 ? -6.653 -7.473 -12.009 1.00 24.74 163 THR B N 1
ATOM 3150 C CA . THR B 1 163 ? -5.630 -8.205 -12.808 1.00 23.76 163 THR B CA 1
ATOM 3151 C C . THR B 1 163 ? -6.343 -8.994 -13.914 1.00 20.71 163 THR B C 1
ATOM 3152 O O . THR B 1 163 ? -5.908 -8.971 -15.123 1.00 26.20 163 THR B O 1
ATOM 3156 N N . ARG B 1 164 ? -7.402 -9.688 -13.555 1.00 25.51 164 ARG B N 1
ATOM 3157 C CA . ARG B 1 164 ? -8.127 -10.540 -14.515 1.00 25.63 164 ARG B CA 1
ATOM 3158 C C . ARG B 1 164 ? -8.677 -9.667 -15.643 1.00 25.30 164 ARG B C 1
ATOM 3159 O O . ARG B 1 164 ? -8.587 -10.033 -16.836 1.00 26.34 164 ARG B O 1
ATOM 3167 N N . VAL B 1 165 ? -9.303 -8.531 -15.317 1.00 25.41 165 VAL B N 1
ATOM 3168 C CA . VAL B 1 165 ? -9.924 -7.693 -16.388 1.00 24.85 165 VAL B CA 1
ATOM 3169 C C . VAL B 1 165 ? -8.814 -6.928 -17.128 1.00 20.05 165 VAL B C 1
ATOM 3170 O O . VAL B 1 165 ? -9.017 -6.650 -18.318 1.00 23.93 165 VAL B O 1
ATOM 3174 N N . ALA B 1 166 ? -7.682 -6.633 -16.486 1.00 25.20 166 ALA B N 1
ATOM 3175 C CA . ALA B 1 166 ? -6.554 -5.950 -17.166 1.00 28.54 166 ALA B CA 1
ATOM 3176 C C . ALA B 1 166 ? -5.989 -6.880 -18.246 1.00 22.39 166 ALA B C 1
ATOM 3177 O O . ALA B 1 166 ? -5.715 -6.432 -19.365 1.00 25.98 166 ALA B O 1
ATOM 3179 N N . ILE B 1 167 ? -5.825 -8.158 -17.909 1.00 23.06 167 ILE B N 1
ATOM 3180 C CA . ILE B 1 167 ? -5.262 -9.153 -18.873 1.00 24.92 167 ILE B CA 1
ATOM 3181 C C . ILE B 1 167 ? -6.290 -9.340 -19.984 1.00 23.12 167 ILE B C 1
ATOM 3182 O O . ILE B 1 167 ? -5.916 -9.350 -21.154 1.00 24.51 167 ILE B O 1
ATOM 3187 N N . TYR B 1 168 ? -7.555 -9.516 -19.617 1.00 23.72 168 TYR B N 1
ATOM 3188 C CA . TYR B 1 168 ? -8.658 -9.697 -20.582 1.00 27.37 168 TYR B CA 1
ATOM 3189 C C . TYR B 1 168 ? -8.605 -8.550 -21.602 1.00 24.55 168 TYR B C 1
ATOM 3190 O O . TYR B 1 168 ? -8.534 -8.783 -22.821 1.00 25.50 168 TYR B O 1
ATOM 3199 N N . LEU B 1 169 ? -8.651 -7.313 -21.114 1.00 25.59 169 LEU B N 1
ATOM 3200 C CA . LEU B 1 169 ? -8.697 -6.111 -21.987 1.00 23.64 169 LEU B CA 1
ATOM 3201 C C . LEU B 1 169 ? -7.429 -6.073 -22.841 1.00 23.91 169 LEU B C 1
ATOM 3202 O O . LEU B 1 169 ? -7.579 -5.880 -24.045 1.00 26.43 169 LEU B O 1
ATOM 3207 N N . SER B 1 170 ? -6.247 -6.229 -22.237 1.00 23.21 170 SER B N 1
ATOM 3208 C CA . SER B 1 170 ? -4.930 -6.093 -22.917 1.00 25.68 170 SER B CA 1
ATOM 3209 C C . SER B 1 170 ? -4.757 -7.148 -24.017 1.00 25.17 170 SER B C 1
ATOM 3210 O O . SER B 1 170 ? -4.269 -6.783 -25.108 1.00 31.10 170 SER B O 1
ATOM 3213 N N . ALA B 1 171 ? -5.153 -8.400 -23.763 1.00 26.49 171 ALA B N 1
ATOM 3214 C CA . ALA B 1 171 ? -5.025 -9.501 -24.749 1.00 28.97 171 ALA B CA 1
ATOM 3215 C C . ALA B 1 171 ? -5.852 -9.173 -25.997 1.00 24.40 171 ALA B C 1
ATOM 3216 O O . ALA B 1 171 ? -5.344 -9.314 -27.127 1.00 31.59 171 ALA B O 1
ATOM 3218 N N . LEU B 1 172 ? -7.077 -8.684 -25.803 1.00 22.03 172 LEU B N 1
ATOM 3219 C CA . LEU B 1 172 ? -7.934 -8.257 -26.942 1.00 25.80 172 LEU B CA 1
ATOM 3220 C C . LEU B 1 172 ? -7.342 -7.001 -27.598 1.00 26.35 172 LEU B C 1
ATOM 3221 O O . LEU B 1 172 ? -7.313 -6.917 -28.862 1.00 26.38 172 LEU B O 1
ATOM 3226 N N A TRP B 1 173 ? -6.879 -6.039 -26.808 0.65 26.29 173 TRP B N 1
ATOM 3227 N N C TRP B 1 173 ? -6.872 -6.058 -26.773 0.35 26.30 173 TRP B N 1
ATOM 3228 C CA A TRP B 1 173 ? -6.456 -4.753 -27.400 0.65 27.18 173 TRP B CA 1
ATOM 3229 C CA C TRP B 1 173 ? -6.354 -4.747 -27.252 0.35 27.21 173 TRP B CA 1
ATOM 3230 C C A TRP B 1 173 ? -5.290 -4.935 -28.378 0.65 27.56 173 TRP B C 1
ATOM 3231 C C C TRP B 1 173 ? -5.254 -4.899 -28.305 0.35 27.52 173 TRP B C 1
ATOM 3232 O O A TRP B 1 173 ? -5.305 -4.263 -29.412 0.65 24.70 173 TRP B O 1
ATOM 3233 O O C TRP B 1 173 ? -5.355 -4.239 -29.351 0.35 24.78 173 TRP B O 1
ATOM 3254 N N . VAL B 1 174 ? -4.312 -5.809 -28.086 1.00 24.95 174 VAL B N 1
ATOM 3255 C CA . VAL B 1 174 ? -3.118 -5.965 -28.966 1.00 27.18 174 VAL B CA 1
ATOM 3256 C C . VAL B 1 174 ? -3.551 -6.590 -30.289 1.00 24.40 174 VAL B C 1
ATOM 3257 O O . VAL B 1 174 ? -2.876 -6.301 -31.307 1.00 25.69 174 VAL B O 1
ATOM 3261 N N . CYS B 1 175 ? -4.684 -7.304 -30.339 1.00 26.14 175 CYS B N 1
ATOM 3262 C CA . CYS B 1 175 ? -5.207 -7.919 -31.591 1.00 25.59 175 CYS B CA 1
ATOM 3263 C C . CYS B 1 175 ? -5.634 -6.868 -32.601 1.00 24.60 175 CYS B C 1
ATOM 3264 O O . CYS B 1 175 ? -5.496 -7.119 -33.821 1.00 25.72 175 CYS B O 1
ATOM 3267 N N . TYR B 1 176 ? -6.102 -5.696 -32.163 1.00 23.68 176 TYR B N 1
ATOM 3268 C CA . TYR B 1 176 ? -6.656 -4.709 -33.118 1.00 24.07 176 TYR B CA 1
ATOM 3269 C C . TYR B 1 176 ? -5.573 -4.199 -34.061 1.00 20.10 176 TYR B C 1
ATOM 3270 O O . TYR B 1 176 ? -5.814 -4.155 -35.268 1.00 26.16 176 TYR B O 1
ATOM 3279 N N . PRO B 1 177 ? -4.444 -3.651 -33.564 1.00 23.18 177 PRO B N 1
ATOM 3280 C CA . PRO B 1 177 ? -3.441 -3.106 -34.467 1.00 26.80 177 PRO B CA 1
ATOM 3281 C C . PRO B 1 177 ? -2.757 -4.218 -35.291 1.00 21.57 177 PRO B C 1
ATOM 3282 O O . PRO B 1 177 ? -2.222 -3.910 -36.331 1.00 26.54 177 PRO B O 1
ATOM 3286 N N . THR B 1 178 ? -2.782 -5.460 -34.807 1.00 24.26 178 THR B N 1
ATOM 3287 C CA . THR B 1 178 ? -2.177 -6.620 -35.509 1.00 23.81 178 THR B CA 1
ATOM 3288 C C . THR B 1 178 ? -3.048 -6.923 -36.718 1.00 21.69 178 THR B C 1
ATOM 3289 O O . THR B 1 178 ? -2.505 -6.999 -37.834 1.00 26.94 178 THR B O 1
ATOM 3293 N N . ALA B 1 179 ? -4.355 -7.024 -36.516 1.00 20.08 179 ALA B N 1
ATOM 3294 C CA . ALA B 1 179 ? -5.331 -7.228 -37.609 1.00 26.67 179 ALA B CA 1
ATOM 3295 C C . ALA B 1 179 ? -5.290 -6.056 -38.589 1.00 29.20 179 ALA B C 1
ATOM 3296 O O . ALA B 1 179 ? -5.328 -6.266 -39.829 1.00 26.68 179 ALA B O 1
ATOM 3298 N N . TRP B 1 180 ? -5.230 -4.826 -38.070 1.00 26.33 180 TRP B N 1
ATOM 3299 C CA . TRP B 1 180 ? -5.183 -3.620 -38.930 1.00 24.53 180 TRP B CA 1
ATOM 3300 C C . TRP B 1 180 ? -3.961 -3.726 -39.867 1.00 23.44 180 TRP B C 1
ATOM 3301 O O . TRP B 1 180 ? -4.124 -3.548 -41.079 1.00 27.83 180 TRP B O 1
ATOM 3312 N N . LEU B 1 181 ? -2.782 -4.014 -39.330 1.00 22.29 181 LEU B N 1
ATOM 3313 C CA . LEU B 1 181 ? -1.524 -4.109 -40.124 1.00 27.62 181 LEU B CA 1
ATOM 3314 C C . LEU B 1 181 ? -1.599 -5.252 -41.157 1.00 26.19 181 LEU B C 1
ATOM 3315 O O . LEU B 1 181 ? -1.136 -5.059 -42.317 1.00 30.04 181 LEU B O 1
ATOM 3320 N N . LEU B 1 182 ? -2.155 -6.403 -40.779 1.00 27.40 182 LEU B N 1
ATOM 3321 C CA . LEU B 1 182 ? -2.268 -7.562 -41.698 1.00 27.69 182 LEU B CA 1
ATOM 3322 C C . LEU B 1 182 ? -3.298 -7.308 -42.789 1.00 29.41 182 LEU B C 1
ATOM 3323 O O . LEU B 1 182 ? -3.100 -7.866 -43.925 1.00 27.00 182 LEU B O 1
ATOM 3328 N N . GLY B 1 183 ? -4.350 -6.518 -42.505 1.00 24.56 183 GLY B N 1
ATOM 3329 C CA . GLY B 1 183 ? -5.507 -6.420 -43.416 1.00 26.76 183 GLY B CA 1
ATOM 3330 C C . GLY B 1 183 ? -5.340 -5.371 -44.517 1.00 29.89 183 GLY B C 1
ATOM 3331 O O . GLY B 1 183 ? -4.255 -4.836 -44.741 1.00 28.06 183 GLY B O 1
ATOM 3332 N N . PRO B 1 184 ? -6.440 -5.041 -45.230 1.00 26.31 184 PRO B N 1
ATOM 3333 C CA . PRO B 1 184 ? -6.407 -4.110 -46.362 1.00 31.94 184 PRO B CA 1
ATOM 3334 C C . PRO B 1 184 ? -5.889 -2.683 -46.060 1.00 33.19 184 PRO B C 1
ATOM 3335 O O . PRO B 1 184 ? -5.378 -2.027 -46.946 1.00 27.38 184 PRO B O 1
ATOM 3339 N N . SER B 1 185 ? -5.971 -2.234 -44.807 1.00 30.50 185 SER B N 1
ATOM 3340 C CA . SER B 1 185 ? -5.528 -0.873 -44.386 1.00 32.02 185 SER B CA 1
ATOM 3341 C C . SER B 1 185 ? -4.007 -0.821 -44.301 1.00 34.50 185 SER B C 1
ATOM 3342 O O . SER B 1 185 ? -3.448 0.308 -44.397 1.00 30.99 185 SER B O 1
ATOM 3345 N N . GLY B 1 186 ? -3.355 -1.991 -44.165 1.00 30.29 186 GLY B N 1
ATOM 3346 C CA . GLY B 1 186 ? -1.892 -2.083 -43.952 1.00 27.61 186 GLY B CA 1
ATOM 3347 C C . GLY B 1 186 ? -1.189 -2.860 -45.066 1.00 31.05 186 GLY B C 1
ATOM 3348 O O . GLY B 1 186 ? -1.217 -2.424 -46.211 1.00 31.15 186 GLY B O 1
ATOM 3349 N N . LEU B 1 187 ? -0.622 -4.010 -44.739 1.00 27.35 187 LEU B N 1
ATOM 3350 C CA . LEU B 1 187 ? 0.122 -4.870 -45.700 1.00 25.95 187 LEU B CA 1
ATOM 3351 C C . LEU B 1 187 ? -0.828 -5.535 -46.702 1.00 33.89 187 LEU B C 1
ATOM 3352 O O . LEU B 1 187 ? -0.356 -5.858 -47.751 1.00 32.39 187 LEU B O 1
ATOM 3357 N N . GLY B 1 188 ? -2.118 -5.753 -46.411 1.00 29.11 188 GLY B N 1
ATOM 3358 C CA . GLY B 1 188 ? -3.053 -6.370 -47.380 1.00 27.88 188 GLY B CA 1
ATOM 3359 C C . GLY B 1 188 ? -2.771 -7.875 -47.557 1.00 34.59 188 GLY B C 1
ATOM 3360 O O . GLY B 1 188 ? -3.075 -8.426 -48.624 1.00 33.36 188 GLY B O 1
ATOM 3361 N N . LEU B 1 189 ? -2.234 -8.534 -46.528 1.00 30.44 189 LEU B N 1
ATOM 3362 C CA . LEU B 1 189 ? -2.074 -10.018 -46.491 1.00 32.48 189 LEU B CA 1
ATOM 3363 C C . LEU B 1 189 ? -3.392 -10.716 -46.155 1.00 40.01 189 LEU B C 1
ATOM 3364 O O . LEU B 1 189 ? -3.716 -11.749 -46.821 1.00 35.02 189 LEU B O 1
ATOM 3369 N N . ALA B 1 190 ? -4.134 -10.175 -45.191 1.00 27.86 190 ALA B N 1
ATOM 3370 C CA . ALA B 1 190 ? -5.443 -10.759 -44.834 1.00 30.00 190 ALA B CA 1
ATOM 3371 C C . ALA B 1 190 ? -6.550 -10.179 -45.712 1.00 36.67 190 ALA B C 1
ATOM 3372 O O . ALA B 1 190 ? -6.488 -8.997 -46.044 1.00 35.02 190 ALA B O 1
ATOM 3374 N N . GLN B 1 191 ? -7.535 -11.009 -46.039 1.00 39.78 191 GLN B N 1
ATOM 3375 C CA . GLN B 1 191 ? -8.678 -10.572 -46.871 1.00 34.57 191 GLN B CA 1
ATOM 3376 C C . GLN B 1 191 ? -9.618 -9.651 -46.090 1.00 42.46 191 GLN B C 1
ATOM 3377 O O . GLN B 1 191 ? -9.636 -9.731 -44.861 1.00 33.58 191 GLN B O 1
ATOM 3383 N N . GLU B 1 192 ? -10.355 -8.805 -46.809 1.00 36.61 192 GLU B N 1
ATOM 3384 C CA . GLU B 1 192 ? -11.334 -7.891 -46.182 1.00 43.71 192 GLU B CA 1
ATOM 3385 C C . GLU B 1 192 ? -12.312 -8.705 -45.343 1.00 37.62 192 GLU B C 1
ATOM 3386 O O . GLU B 1 192 ? -12.528 -8.350 -44.186 1.00 35.61 192 GLU B O 1
ATOM 3392 N N . LEU B 1 193 ? -12.851 -9.777 -45.920 1.00 35.82 193 LEU B N 1
ATOM 3393 C CA . LEU B 1 193 ? -13.896 -10.533 -45.183 1.00 30.02 193 LEU B CA 1
ATOM 3394 C C . LEU B 1 193 ? -13.298 -11.053 -43.870 1.00 30.37 193 LEU B C 1
ATOM 3395 O O . LEU B 1 193 ? -13.984 -10.970 -42.857 1.00 29.68 193 LEU B O 1
ATOM 3400 N N . THR B 1 194 ? -12.052 -11.510 -43.860 1.00 29.41 194 THR B N 1
ATOM 3401 C CA . THR B 1 194 ? -11.418 -11.948 -42.590 1.00 29.87 194 THR B CA 1
ATOM 3402 C C . THR B 1 194 ? -11.380 -10.782 -41.591 1.00 31.47 194 THR B C 1
ATOM 3403 O O . THR B 1 194 ? -11.697 -11.007 -40.426 1.00 29.21 194 THR B O 1
ATOM 3407 N N A GLU B 1 195 ? -10.856 -9.690 -42.102 0.50 32.58 195 GLU B N 1
ATOM 3408 N N B GLU B 1 195 ? -10.850 -9.636 -42.013 0.50 32.61 195 GLU B N 1
ATOM 3409 C CA A GLU B 1 195 ? -10.719 -8.519 -41.205 0.50 33.96 195 GLU B CA 1
ATOM 3410 C CA B GLU B 1 195 ? -10.698 -8.475 -41.095 0.50 33.97 195 GLU B CA 1
ATOM 3411 C C A GLU B 1 195 ? -12.099 -8.096 -40.647 0.50 31.53 195 GLU B C 1
ATOM 3412 C C B GLU B 1 195 ? -12.070 -8.045 -40.558 0.50 31.52 195 GLU B C 1
ATOM 3413 O O A GLU B 1 195 ? -12.175 -7.747 -39.465 0.50 30.42 195 GLU B O 1
ATOM 3414 O O B GLU B 1 195 ? -12.182 -7.850 -39.343 0.50 30.54 195 GLU B O 1
ATOM 3425 N N . VAL B 1 196 ? -13.098 -8.112 -41.400 1.00 29.81 196 VAL B N 1
ATOM 3426 C CA . VAL B 1 196 ? -14.483 -7.754 -40.981 1.00 30.91 196 VAL B CA 1
ATOM 3427 C C . VAL B 1 196 ? -14.899 -8.676 -39.831 1.00 33.07 196 VAL B C 1
ATOM 3428 O O . VAL B 1 196 ? -15.346 -8.168 -38.805 1.00 30.22 196 VAL B O 1
ATOM 3432 N N . LEU B 1 197 ? -14.726 -9.982 -40.021 1.00 32.57 197 LEU B N 1
ATOM 3433 C CA . LEU B 1 197 ? -15.103 -10.933 -38.951 1.00 31.41 197 LEU B CA 1
ATOM 3434 C C . LEU B 1 197 ? -14.263 -10.651 -37.714 1.00 29.65 197 LEU B C 1
ATOM 3435 O O . LEU B 1 197 ? -14.793 -10.789 -36.608 1.00 28.62 197 LEU B O 1
ATOM 3440 N N . VAL B 1 198 ? -12.981 -10.340 -37.864 1.00 26.62 198 VAL B N 1
ATOM 3441 C CA . VAL B 1 198 ? -12.131 -10.069 -36.673 1.00 25.96 198 VAL B CA 1
ATOM 3442 C C . VAL B 1 198 ? -12.713 -8.825 -35.980 1.00 29.29 198 VAL B C 1
ATOM 3443 O O . VAL B 1 198 ? -12.771 -8.819 -34.737 1.00 28.49 198 VAL B O 1
ATOM 3447 N N . PHE B 1 199 ? -13.108 -7.813 -36.749 1.00 27.02 199 PHE B N 1
ATOM 3448 C CA . PHE B 1 199 ? -13.598 -6.540 -36.138 1.00 26.29 199 PHE B CA 1
ATOM 3449 C C . PHE B 1 199 ? -15.094 -6.614 -35.827 1.00 28.88 199 PHE B C 1
ATOM 3450 O O . PHE B 1 199 ? -15.676 -5.562 -35.428 1.00 29.98 199 PHE B O 1
ATOM 3458 N N . ILE B 1 200 ? -15.699 -7.793 -35.970 1.00 27.00 200 ILE B N 1
ATOM 3459 C CA . ILE B 1 200 ? -17.054 -8.111 -35.436 1.00 31.04 200 ILE B CA 1
ATOM 3460 C C . ILE B 1 200 ? -16.841 -8.885 -34.143 1.00 27.83 200 ILE B C 1
ATOM 3461 O O . ILE B 1 200 ? -17.421 -8.512 -33.117 1.00 28.59 200 ILE B O 1
ATOM 3466 N N . ILE B 1 201 ? -16.022 -9.946 -34.179 1.00 23.94 201 ILE B N 1
ATOM 3467 C CA . ILE B 1 201 ? -15.888 -10.877 -33.027 1.00 24.39 201 ILE B CA 1
ATOM 3468 C C . ILE B 1 201 ? -15.100 -10.235 -31.869 1.00 28.18 201 ILE B C 1
ATOM 3469 O O . ILE B 1 201 ? -15.544 -10.334 -30.678 1.00 29.14 201 ILE B O 1
ATOM 3474 N N . LEU B 1 202 ? -13.952 -9.630 -32.162 1.00 29.53 202 LEU B N 1
ATOM 3475 C CA . LEU B 1 202 ? -13.093 -9.022 -31.102 1.00 24.65 202 LEU B CA 1
ATOM 3476 C C . LEU B 1 202 ? -13.939 -8.066 -30.245 1.00 23.81 202 LEU B C 1
ATOM 3477 O O . LEU B 1 202 ? -13.874 -8.110 -29.013 1.00 25.86 202 LEU B O 1
ATOM 3482 N N . PRO B 1 203 ? -14.650 -7.096 -30.855 1.00 24.19 203 PRO B N 1
ATOM 3483 C CA . PRO B 1 203 ? -15.363 -6.084 -30.069 1.00 26.31 203 PRO B CA 1
ATOM 3484 C C . PRO B 1 203 ? -16.564 -6.646 -29.288 1.00 27.21 203 PRO B C 1
ATOM 3485 O O . PRO B 1 203 ? -16.877 -6.114 -28.240 1.00 29.24 203 PRO B O 1
ATOM 3489 N N . ILE B 1 204 ? -17.157 -7.770 -29.717 1.00 24.56 204 ILE B N 1
ATOM 3490 C CA . ILE B 1 204 ? -18.187 -8.440 -28.882 1.00 23.27 204 ILE B CA 1
ATOM 3491 C C . ILE B 1 204 ? -17.566 -8.805 -27.552 1.00 21.67 204 ILE B C 1
ATOM 3492 O O . ILE B 1 204 ? -18.188 -8.537 -26.533 1.00 27.86 204 ILE B O 1
ATOM 3497 N N A PHE B 1 205 ? -16.348 -9.341 -27.549 0.65 25.22 205 PHE B N 1
ATOM 3498 N N C PHE B 1 205 ? -16.248 -9.341 -27.549 0.35 25.23 205 PHE B N 1
ATOM 3499 C CA A PHE B 1 205 ? -15.587 -9.650 -26.318 0.65 25.50 205 PHE B CA 1
ATOM 3500 C CA C PHE B 1 205 ? -15.487 -9.650 -26.318 0.35 25.59 205 PHE B CA 1
ATOM 3501 C C A PHE B 1 205 ? -15.101 -8.371 -25.609 0.65 23.47 205 PHE B C 1
ATOM 3502 C C C PHE B 1 205 ? -15.001 -8.371 -25.609 0.35 23.61 205 PHE B C 1
ATOM 3503 O O A PHE B 1 205 ? -15.142 -8.328 -24.351 0.65 25.12 205 PHE B O 1
ATOM 3504 O O C PHE B 1 205 ? -15.042 -8.328 -24.351 0.35 25.21 205 PHE B O 1
ATOM 3519 N N A SER B 1 206 ? -14.582 -7.400 -26.357 0.65 22.26 206 SER B N 1
ATOM 3520 N N C SER B 1 206 ? -14.646 -7.319 -26.339 0.35 22.44 206 SER B N 1
ATOM 3521 C CA A SER B 1 206 ? -13.970 -6.160 -25.791 0.65 27.71 206 SER B CA 1
ATOM 3522 C CA C SER B 1 206 ? -14.121 -6.124 -25.629 0.35 27.58 206 SER B CA 1
ATOM 3523 C C A SER B 1 206 ? -15.041 -5.280 -25.130 0.65 27.48 206 SER B C 1
ATOM 3524 C C C SER B 1 206 ? -15.254 -5.228 -25.089 0.35 27.36 206 SER B C 1
ATOM 3525 O O A SER B 1 206 ? -14.749 -4.578 -24.161 0.65 31.34 206 SER B O 1
ATOM 3526 O O C SER B 1 206 ? -15.003 -4.565 -24.066 0.35 30.94 206 SER B O 1
ATOM 3589 N N A VAL B 1 208 ? -18.983 -6.126 -24.698 0.65 26.22 208 VAL B N 1
ATOM 3590 N N C VAL B 1 208 ? -18.831 -6.176 -24.548 0.35 26.63 208 VAL B N 1
ATOM 3591 C CA A VAL B 1 208 ? -19.966 -6.798 -23.871 0.65 25.77 208 VAL B CA 1
ATOM 3592 C CA C VAL B 1 208 ? -19.955 -6.817 -23.808 0.35 25.83 208 VAL B CA 1
ATOM 3593 C C A VAL B 1 208 ? -19.263 -7.763 -22.912 0.65 26.47 208 VAL B C 1
ATOM 3594 C C C VAL B 1 208 ? -19.321 -7.795 -22.818 0.35 26.48 208 VAL B C 1
ATOM 3595 O O A VAL B 1 208 ? -19.557 -7.725 -21.689 0.65 28.10 208 VAL B O 1
ATOM 3596 O O C VAL B 1 208 ? -19.656 -7.738 -21.621 0.35 28.07 208 VAL B O 1
ATOM 3603 N N A GLY B 1 209 ? -18.380 -8.617 -23.427 0.65 27.87 209 GLY B N 1
ATOM 3604 N N C GLY B 1 209 ? -18.413 -8.635 -23.316 0.35 27.82 209 GLY B N 1
ATOM 3605 C CA A GLY B 1 209 ? -17.716 -9.609 -22.586 0.65 25.80 209 GLY B CA 1
ATOM 3606 C CA C GLY B 1 209 ? -17.792 -9.628 -22.420 0.35 25.92 209 GLY B CA 1
ATOM 3607 C C A GLY B 1 209 ? -17.009 -8.912 -21.469 0.65 26.07 209 GLY B C 1
ATOM 3608 C C C GLY B 1 209 ? -17.052 -8.967 -21.274 0.35 25.96 209 GLY B C 1
ATOM 3609 O O A GLY B 1 209 ? -17.131 -9.352 -20.296 0.65 25.45 209 GLY B O 1
ATOM 3610 O O C GLY B 1 209 ? -17.276 -9.367 -20.118 0.35 26.09 209 GLY B O 1
ATOM 3611 N N A PHE B 1 210 ? -16.290 -7.833 -21.779 0.65 27.08 210 PHE B N 1
ATOM 3612 N N C PHE B 1 210 ? -16.211 -7.979 -21.587 0.35 27.82 210 PHE B N 1
ATOM 3613 C CA A PHE B 1 210 ? -15.445 -7.185 -20.757 0.65 25.24 210 PHE B CA 1
ATOM 3614 C CA C PHE B 1 210 ? -15.427 -7.282 -20.538 0.35 25.54 210 PHE B CA 1
ATOM 3615 C C A PHE B 1 210 ? -16.328 -6.723 -19.590 0.65 22.86 210 PHE B C 1
ATOM 3616 C C C PHE B 1 210 ? -16.387 -6.773 -19.465 0.35 23.14 210 PHE B C 1
ATOM 3617 O O A PHE B 1 210 ? -15.963 -6.922 -18.417 0.65 27.49 210 PHE B O 1
ATOM 3618 O O C PHE B 1 210 ? -16.114 -6.990 -18.278 0.35 27.31 210 PHE B O 1
ATOM 3633 N N . SER B 1 211 ? -17.435 -6.054 -19.875 1.00 23.80 211 SER B N 1
ATOM 3634 C CA . SER B 1 211 ? -18.294 -5.461 -18.819 1.00 29.29 211 SER B CA 1
ATOM 3635 C C . SER B 1 211 ? -19.073 -6.551 -18.072 1.00 24.31 211 SER B C 1
ATOM 3636 O O . SER B 1 211 ? -19.288 -6.416 -16.850 1.00 28.09 211 SER B O 1
ATOM 3639 N N . ILE B 1 212 ? -19.384 -7.662 -18.731 1.00 26.22 212 ILE B N 1
ATOM 3640 C CA . ILE B 1 212 ? -19.939 -8.837 -17.994 1.00 27.13 212 ILE B CA 1
ATOM 3641 C C . ILE B 1 212 ? -18.908 -9.273 -16.957 1.00 30.15 212 ILE B C 1
ATOM 3642 O O . ILE B 1 212 ? -19.281 -9.400 -15.762 1.00 28.63 212 ILE B O 1
ATOM 3647 N N . VAL B 1 213 ? -17.668 -9.514 -17.385 1.00 29.89 213 VAL B N 1
ATOM 3648 C CA . VAL B 1 213 ? -16.581 -9.959 -16.465 1.00 22.94 213 VAL B CA 1
ATOM 3649 C C . VAL B 1 213 ? -16.380 -8.895 -15.386 1.00 29.68 213 VAL B C 1
ATOM 3650 O O . VAL B 1 213 ? -16.249 -9.244 -14.176 1.00 25.36 213 VAL B O 1
ATOM 3654 N N . ASP B 1 214 ? -16.306 -7.624 -15.792 1.00 26.67 214 ASP B N 1
ATOM 3655 C CA . ASP B 1 214 ? -15.971 -6.538 -14.838 1.00 24.89 214 ASP B CA 1
ATOM 3656 C C . ASP B 1 214 ? -17.114 -6.346 -13.827 1.00 25.90 214 ASP B C 1
ATOM 3657 O O . ASP B 1 214 ? -16.857 -6.281 -12.635 1.00 25.33 214 ASP B O 1
ATOM 3662 N N . LEU B 1 215 ? -18.334 -6.167 -14.289 1.00 23.48 215 LEU B N 1
ATOM 3663 C CA . LEU B 1 215 ? -19.456 -5.878 -13.369 1.00 25.15 215 LEU B CA 1
ATOM 3664 C C . LEU B 1 215 ? -19.717 -7.107 -12.474 1.00 27.87 215 LEU B C 1
ATOM 3665 O O . LEU B 1 215 ? -19.942 -6.917 -11.267 1.00 25.48 215 LEU B O 1
ATOM 3670 N N . HIS B 1 216 ? -19.733 -8.326 -13.021 1.00 22.80 216 HIS B N 1
ATOM 3671 C CA . HIS B 1 216 ? -19.869 -9.555 -12.182 1.00 29.40 216 HIS B CA 1
ATOM 3672 C C . HIS B 1 216 ? -18.794 -9.584 -11.091 1.00 28.54 216 HIS B C 1
ATOM 3673 O O . HIS B 1 216 ? -19.154 -9.796 -9.922 1.00 27.00 216 HIS B O 1
ATOM 3680 N N . GLY B 1 217 ? -17.531 -9.309 -11.413 1.00 26.23 217 GLY B N 1
ATOM 3681 C CA . GLY B 1 217 ? -16.487 -9.309 -10.382 1.00 31.59 217 GLY B CA 1
ATOM 3682 C C . GLY B 1 217 ? -16.742 -8.245 -9.341 1.00 34.40 217 GLY B C 1
ATOM 3683 O O . GLY B 1 217 ? -16.538 -8.503 -8.136 1.00 28.23 217 GLY B O 1
ATOM 3684 N N . LEU B 1 218 ? -17.052 -7.015 -9.764 1.00 29.24 218 LEU B N 1
ATOM 3685 C CA . LEU B 1 218 ? -17.247 -5.916 -8.782 1.00 30.44 218 LEU B CA 1
ATOM 3686 C C . LEU B 1 218 ? -18.460 -6.255 -7.902 1.00 31.75 218 LEU B C 1
ATOM 3687 O O . LEU B 1 218 ? -18.402 -6.043 -6.669 1.00 27.53 218 LEU B O 1
ATOM 3692 N N . ARG B 1 219 ? -19.534 -6.741 -8.515 1.00 25.63 219 ARG B N 1
ATOM 3693 C CA . ARG B 1 219 ? -20.757 -7.133 -7.763 1.00 30.39 219 ARG B CA 1
ATOM 3694 C C . ARG B 1 219 ? -20.434 -8.209 -6.703 1.00 32.91 219 ARG B C 1
ATOM 3695 O O . ARG B 1 219 ? -21.049 -8.124 -5.627 1.00 31.88 219 ARG B O 1
ATOM 3703 N N . LYS B 1 220 ? -19.509 -9.151 -6.973 1.00 38.20 220 LYS B N 1
ATOM 3704 C CA . LYS B 1 220 ? -19.188 -10.293 -6.066 1.00 38.39 220 LYS B CA 1
ATOM 3705 C C . LYS B 1 220 ? -18.451 -9.766 -4.824 1.00 47.76 220 LYS B C 1
ATOM 3706 O O . LYS B 1 220 ? -18.473 -10.441 -3.785 1.00 36.64 220 LYS B O 1
ATOM 3708 N N . LEU B 1 221 ? -17.858 -8.573 -4.898 1.00 35.99 221 LEU B N 1
ATOM 3709 C CA . LEU B 1 221 ? -17.143 -7.935 -3.754 1.00 41.90 221 LEU B CA 1
ATOM 3710 C C . LEU B 1 221 ? -18.145 -7.434 -2.707 1.00 45.92 221 LEU B C 1
ATOM 3711 O O . LEU B 1 221 ? -17.734 -7.243 -1.561 1.00 47.64 221 LEU B O 1
ATOM 3716 N N . HIS B 1 222 ? -19.404 -7.211 -3.089 1.00 37.05 222 HIS B N 1
ATOM 3717 C CA . HIS B 1 222 ? -20.562 -7.018 -2.173 1.00 40.92 222 HIS B CA 1
ATOM 3718 C C . HIS B 1 222 ? -20.820 -8.334 -1.416 1.00 49.07 222 HIS B C 1
ATOM 3719 O O . HIS B 1 222 ? -21.132 -8.290 -0.249 1.00 66.32 222 HIS B O 1
ATOM 3734 N N . ILE C 1 2 ? -35.243 34.144 -45.597 1.00 34.68 2 ILE C N 1
ATOM 3735 C CA . ILE C 1 2 ? -34.704 33.102 -44.736 1.00 38.14 2 ILE C CA 1
ATOM 3736 C C . ILE C 1 2 ? -33.437 33.648 -44.082 1.00 32.69 2 ILE C C 1
ATOM 3737 O O . ILE C 1 2 ? -33.338 33.547 -42.856 1.00 35.65 2 ILE C O 1
ATOM 3742 N N . SER C 1 3 ? -32.590 34.325 -44.850 1.00 31.62 3 SER C N 1
ATOM 3743 C CA . SER C 1 3 ? -31.370 35.005 -44.354 1.00 32.05 3 SER C CA 1
ATOM 3744 C C . SER C 1 3 ? -31.732 36.035 -43.272 1.00 46.45 3 SER C C 1
ATOM 3745 O O . SER C 1 3 ? -31.141 35.991 -42.140 1.00 30.24 3 SER C O 1
ATOM 3748 N N . ILE C 1 4 ? -32.678 36.933 -43.561 1.00 37.16 4 ILE C N 1
ATOM 3749 C CA . ILE C 1 4 ? -33.089 37.988 -42.590 1.00 36.71 4 ILE C CA 1
ATOM 3750 C C . ILE C 1 4 ? -33.684 37.373 -41.305 1.00 28.27 4 ILE C C 1
ATOM 3751 O O . ILE C 1 4 ? -33.460 37.959 -40.228 1.00 35.08 4 ILE C O 1
ATOM 3756 N N . LEU C 1 5 ? -34.460 36.291 -41.388 1.00 28.19 5 LEU C N 1
ATOM 3757 C CA . LEU C 1 5 ? -35.036 35.622 -40.186 1.00 28.70 5 LEU C CA 1
ATOM 3758 C C . LEU C 1 5 ? -33.890 35.095 -39.292 1.00 32.62 5 LEU C C 1
ATOM 3759 O O . LEU C 1 5 ? -33.973 35.243 -38.076 1.00 27.87 5 LEU C O 1
ATOM 3764 N N . HIS C 1 6 ? -32.803 34.609 -39.887 1.00 30.18 6 HIS C N 1
ATOM 3765 C CA . HIS C 1 6 ? -31.645 34.063 -39.140 1.00 29.97 6 HIS C CA 1
ATOM 3766 C C . HIS C 1 6 ? -30.876 35.200 -38.458 1.00 30.69 6 HIS C C 1
ATOM 3767 O O . HIS C 1 6 ? -30.555 35.026 -37.273 1.00 27.77 6 HIS C O 1
ATOM 3774 N N . TYR C 1 7 ? -30.642 36.335 -39.136 1.00 29.79 7 TYR C N 1
ATOM 3775 C CA . TYR C 1 7 ? -30.036 37.560 -38.542 1.00 33.84 7 TYR C CA 1
ATOM 3776 C C . TYR C 1 7 ? -30.842 38.019 -37.312 1.00 32.11 7 TYR C C 1
ATOM 3777 O O . TYR C 1 7 ? -30.243 38.330 -36.263 1.00 34.32 7 TYR C O 1
ATOM 3786 N N . GLY C 1 8 ? -32.166 38.090 -37.436 1.00 26.71 8 GLY C N 1
ATOM 3787 C CA . GLY C 1 8 ? -33.077 38.480 -36.344 1.00 27.18 8 GLY C CA 1
ATOM 3788 C C . GLY C 1 8 ? -32.975 37.518 -35.160 1.00 34.04 8 GLY C C 1
ATOM 3789 O O . GLY C 1 8 ? -32.911 37.963 -34.000 1.00 32.24 8 GLY C O 1
ATOM 3790 N N . TYR C 1 9 ? -32.987 36.222 -35.449 1.00 29.00 9 TYR C N 1
ATOM 3791 C CA . TYR C 1 9 ? -32.769 35.169 -34.438 1.00 25.57 9 TYR C CA 1
ATOM 3792 C C . TYR C 1 9 ? -31.456 35.430 -33.673 1.00 22.19 9 TYR C C 1
ATOM 3793 O O . TYR C 1 9 ? -31.482 35.488 -32.428 1.00 27.29 9 TYR C O 1
ATOM 3802 N N . SER C 1 10 ? -30.361 35.604 -34.403 1.00 28.66 10 SER C N 1
ATOM 3803 C CA . SER C 1 10 ? -29.004 35.818 -33.840 1.00 34.34 10 SER C CA 1
ATOM 3804 C C . SER C 1 10 ? -29.023 37.039 -32.927 1.00 30.54 10 SER C C 1
ATOM 3805 O O . SER C 1 10 ? -28.398 36.991 -31.851 1.00 28.58 10 SER C O 1
ATOM 3808 N N . PHE C 1 11 ? -29.748 38.094 -33.327 1.00 27.84 11 PHE C N 1
ATOM 3809 C CA . PHE C 1 11 ? -29.831 39.358 -32.554 1.00 28.48 11 PHE C CA 1
ATOM 3810 C C . PHE C 1 11 ? -30.569 39.093 -31.239 1.00 24.64 11 PHE C C 1
ATOM 3811 O O . PHE C 1 11 ? -30.136 39.566 -30.185 1.00 28.55 11 PHE C O 1
ATOM 3819 N N . ILE C 1 12 ? -31.674 38.361 -31.295 1.00 25.36 12 ILE C N 1
ATOM 3820 C CA . ILE C 1 12 ? -32.447 37.969 -30.080 1.00 31.51 12 ILE C CA 1
ATOM 3821 C C . ILE C 1 12 ? -31.590 37.114 -29.132 1.00 27.76 12 ILE C C 1
ATOM 3822 O O . ILE C 1 12 ? -31.741 37.261 -27.899 1.00 30.81 12 ILE C O 1
ATOM 3827 N N . MET C 1 13 ? -30.778 36.201 -29.680 1.00 29.72 13 MET C N 1
ATOM 3828 C CA . MET C 1 13 ? -29.865 35.333 -28.885 1.00 29.51 13 MET C CA 1
ATOM 3829 C C . MET C 1 13 ? -28.895 36.236 -28.113 1.00 21.88 13 MET C C 1
ATOM 3830 O O . MET C 1 13 ? -28.779 36.058 -26.874 1.00 30.56 13 MET C O 1
ATOM 3835 N N . LEU C 1 14 ? -28.296 37.220 -28.791 1.00 24.87 14 LEU C N 1
ATOM 3836 C CA . LEU C 1 14 ? -27.358 38.203 -28.191 1.00 28.77 14 LEU C CA 1
ATOM 3837 C C . LEU C 1 14 ? -28.011 38.944 -27.017 1.00 33.24 14 LEU C C 1
ATOM 3838 O O . LEU C 1 14 ? -27.385 39.033 -25.931 1.00 33.56 14 LEU C O 1
ATOM 3843 N N . LEU C 1 15 ? -29.217 39.455 -27.215 1.00 28.18 15 LEU C N 1
ATOM 3844 C CA . LEU C 1 15 ? -29.975 40.186 -26.174 1.00 33.44 15 LEU C CA 1
ATOM 3845 C C . LEU C 1 15 ? -30.222 39.254 -24.987 1.00 31.41 15 LEU C C 1
ATOM 3846 O O . LEU C 1 15 ? -30.124 39.722 -23.832 1.00 27.50 15 LEU C O 1
ATOM 3851 N N . GLY C 1 16 ? -30.616 38.006 -25.255 1.00 27.19 16 GLY C N 1
ATOM 3852 C CA . GLY C 1 16 ? -30.845 37.009 -24.195 1.00 24.60 16 GLY C CA 1
ATOM 3853 C C . GLY C 1 16 ? -29.573 36.802 -23.391 1.00 25.86 16 GLY C C 1
ATOM 3854 O O . GLY C 1 16 ? -29.652 36.882 -22.171 1.00 25.21 16 GLY C O 1
ATOM 3855 N N . ALA C 1 17 ? -28.446 36.573 -24.068 1.00 26.62 17 ALA C N 1
ATOM 3856 C CA . ALA C 1 17 ? -27.113 36.328 -23.454 1.00 28.89 17 ALA C CA 1
ATOM 3857 C C . ALA C 1 17 ? -26.743 37.532 -22.560 1.00 30.90 17 ALA C C 1
ATOM 3858 O O . ALA C 1 17 ? -26.275 37.326 -21.417 1.00 29.27 17 ALA C O 1
ATOM 3860 N N . LEU C 1 18 ? -26.929 38.758 -23.049 1.00 24.37 18 LEU C N 1
ATOM 3861 C CA . LEU C 1 18 ? -26.562 39.981 -22.279 1.00 25.96 18 LEU C CA 1
ATOM 3862 C C . LEU C 1 18 ? -27.494 40.093 -21.063 1.00 23.08 18 LEU C C 1
ATOM 3863 O O . LEU C 1 18 ? -27.016 40.455 -19.976 1.00 30.94 18 LEU C O 1
ATOM 3868 N N . TYR C 1 19 ? -28.777 39.763 -21.214 1.00 24.72 19 TYR C N 1
ATOM 3869 C CA . TYR C 1 19 ? -29.739 39.773 -20.077 1.00 26.05 19 TYR C CA 1
ATOM 3870 C C . TYR C 1 19 ? -29.302 38.787 -18.977 1.00 33.58 19 TYR C C 1
ATOM 3871 O O . TYR C 1 19 ? -29.297 39.155 -17.796 1.00 26.66 19 TYR C O 1
ATOM 3880 N N . PHE C 1 20 ? -28.912 37.556 -19.341 1.00 27.96 20 PHE C N 1
ATOM 3881 C CA . PHE C 1 20 ? -28.423 36.551 -18.359 1.00 26.48 20 PHE C CA 1
ATOM 3882 C C . PHE C 1 20 ? -27.125 37.049 -17.730 1.00 24.45 20 PHE C C 1
ATOM 3883 O O . PHE C 1 20 ? -26.921 36.864 -16.511 1.00 26.90 20 PHE C O 1
ATOM 3891 N N . TYR C 1 21 ? -26.271 37.694 -18.519 1.00 26.93 21 TYR C N 1
ATOM 3892 C CA . TYR C 1 21 ? -25.022 38.286 -17.978 1.00 28.08 21 TYR C CA 1
ATOM 3893 C C . TYR C 1 21 ? -25.381 39.284 -16.853 1.00 29.71 21 TYR C C 1
ATOM 3894 O O . TYR C 1 21 ? -24.805 39.226 -15.736 1.00 30.03 21 TYR C O 1
ATOM 3903 N N . LEU C 1 22 ? -26.312 40.195 -17.133 1.00 29.28 22 LEU C N 1
ATOM 3904 C CA . LEU C 1 22 ? -26.762 41.232 -16.165 1.00 28.86 22 LEU C CA 1
ATOM 3905 C C . LEU C 1 22 ? -27.323 40.549 -14.915 1.00 33.69 22 LEU C C 1
ATOM 3906 O O . LEU C 1 22 ? -26.880 40.887 -13.863 1.00 25.22 22 LEU C O 1
ATOM 3911 N N . LEU C 1 23 ? -28.182 39.544 -15.049 1.00 27.77 23 LEU C N 1
ATOM 3912 C CA . LEU C 1 23 ? -28.701 38.786 -13.883 1.00 30.83 23 LEU C CA 1
ATOM 3913 C C . LEU C 1 23 ? -27.545 38.180 -13.059 1.00 30.48 23 LEU C C 1
ATOM 3914 O O . LEU C 1 23 ? -27.665 38.132 -11.816 1.00 29.78 23 LEU C O 1
ATOM 3919 N N . SER C 1 24 ? -26.509 37.651 -13.727 1.00 26.97 24 SER C N 1
ATOM 3920 C CA . SER C 1 24 ? -25.346 36.948 -13.126 1.00 30.57 24 SER C CA 1
ATOM 3921 C C . SER C 1 24 ? -24.596 37.888 -12.183 1.00 30.25 24 SER C C 1
ATOM 3922 O O . SER C 1 24 ? -23.903 37.352 -11.303 1.00 30.18 24 SER C O 1
ATOM 3925 N N . LYS C 1 25 ? -24.697 39.209 -12.409 1.00 29.73 25 LYS C N 1
ATOM 3926 C CA . LYS C 1 25 ? -23.971 40.237 -11.617 1.00 37.03 25 LYS C CA 1
ATOM 3927 C C . LYS C 1 25 ? -24.687 40.441 -10.272 1.00 39.92 25 LYS C C 1
ATOM 3928 O O . LYS C 1 25 ? -24.054 40.910 -9.336 1.00 36.19 25 LYS C O 1
ATOM 3931 N N . ASP C 1 26 ? -25.966 40.067 -10.179 1.00 35.09 26 ASP C N 1
ATOM 3932 C CA . ASP C 1 26 ? -26.765 40.129 -8.925 1.00 36.87 26 ASP C CA 1
ATOM 3933 C C . ASP C 1 26 ? -27.435 38.774 -8.719 1.00 39.08 26 ASP C C 1
ATOM 3934 O O . ASP C 1 26 ? -28.634 38.646 -8.945 1.00 30.73 26 ASP C O 1
ATOM 3939 N N . PRO C 1 27 ? -26.659 37.705 -8.386 1.00 34.52 27 PRO C N 1
ATOM 3940 C CA . PRO C 1 27 ? -27.093 36.333 -8.685 1.00 30.40 27 PRO C CA 1
ATOM 3941 C C . PRO C 1 27 ? -28.246 35.755 -7.841 1.00 34.21 27 PRO C C 1
ATOM 3942 O O . PRO C 1 27 ? -28.878 34.772 -8.307 1.00 27.23 27 PRO C O 1
ATOM 3946 N N . LYS C 1 28 ? -28.511 36.310 -6.643 1.00 32.25 28 LYS C N 1
ATOM 3947 C CA . LYS C 1 28 ? -29.643 35.887 -5.770 1.00 30.39 28 LYS C CA 1
ATOM 3948 C C . LYS C 1 28 ? -29.606 34.374 -5.502 1.00 27.96 28 LYS C C 1
ATOM 3949 O O . LYS C 1 28 ? -30.609 33.684 -5.751 1.00 26.83 28 LYS C O 1
ATOM 3953 N N . GLY C 1 29 ? -28.471 33.875 -5.030 1.00 31.66 29 GLY C N 1
ATOM 3954 C CA . GLY C 1 29 ? -28.276 32.502 -4.541 1.00 35.14 29 GLY C CA 1
ATOM 3955 C C . GLY C 1 29 ? -28.143 31.465 -5.646 1.00 32.70 29 GLY C C 1
ATOM 3956 O O . GLY C 1 29 ? -27.984 30.285 -5.309 1.00 29.81 29 GLY C O 1
ATOM 3957 N N . VAL C 1 30 ? -28.251 31.858 -6.913 1.00 26.62 30 VAL C N 1
ATOM 3958 C CA . VAL C 1 30 ? -28.121 30.906 -8.057 1.00 29.79 30 VAL C CA 1
ATOM 3959 C C . VAL C 1 30 ? -26.638 30.779 -8.395 1.00 21.59 30 VAL C C 1
ATOM 3960 O O . VAL C 1 30 ? -25.959 31.777 -8.515 1.00 24.62 30 VAL C O 1
ATOM 3964 N N . PRO C 1 31 ? -26.068 29.566 -8.508 1.00 28.99 31 PRO C N 1
ATOM 3965 C CA . PRO C 1 31 ? -24.628 29.452 -8.704 1.00 28.66 31 PRO C CA 1
ATOM 3966 C C . PRO C 1 31 ? -24.193 29.977 -10.090 1.00 31.01 31 PRO C C 1
ATOM 3967 O O . PRO C 1 31 ? -25.003 29.988 -11.064 1.00 25.46 31 PRO C O 1
ATOM 3971 N N . ALA C 1 32 ? -22.917 30.362 -10.186 1.00 24.23 32 ALA C N 1
ATOM 3972 C CA . ALA C 1 32 ? -22.347 30.951 -11.410 1.00 24.98 32 ALA C CA 1
ATOM 3973 C C . ALA C 1 32 ? -22.544 29.980 -12.596 1.00 25.07 32 ALA C C 1
ATOM 3974 O O . ALA C 1 32 ? -22.768 30.460 -13.729 1.00 25.98 32 ALA C O 1
ATOM 3976 N N . SER C 1 33 ? -22.520 28.666 -12.361 1.00 24.16 33 SER C N 1
ATOM 3977 C CA . SER C 1 33 ? -22.618 27.659 -13.440 1.00 22.48 33 SER C CA 1
ATOM 3978 C C . SER C 1 33 ? -23.952 27.818 -14.196 1.00 22.68 33 SER C C 1
ATOM 3979 O O . SER C 1 33 ? -23.956 27.605 -15.413 1.00 22.16 33 SER C O 1
ATOM 3982 N N . GLU C 1 34 ? -25.064 28.105 -13.504 1.00 23.71 34 GLU C N 1
ATOM 3983 C CA . GLU C 1 34 ? -26.391 28.285 -14.149 1.00 25.90 34 GLU C CA 1
ATOM 3984 C C . GLU C 1 34 ? -26.314 29.496 -15.064 1.00 24.12 34 GLU C C 1
ATOM 3985 O O . GLU C 1 34 ? -26.852 29.390 -16.193 1.00 24.03 34 GLU C O 1
ATOM 3991 N N . TYR C 1 35 ? -25.673 30.593 -14.623 1.00 22.77 35 TYR C N 1
ATOM 3992 C CA . TYR C 1 35 ? -25.546 31.796 -15.471 1.00 22.74 35 TYR C CA 1
ATOM 3993 C C . TYR C 1 35 ? -24.660 31.468 -16.677 1.00 21.95 35 TYR C C 1
ATOM 3994 O O . TYR C 1 35 ? -25.042 31.898 -17.785 1.00 20.81 35 TYR C O 1
ATOM 4003 N N . LEU C 1 36 ? -23.562 30.733 -16.492 1.00 24.09 36 LEU C N 1
ATOM 4004 C CA . LEU C 1 36 ? -22.665 30.379 -17.612 1.00 23.04 36 LEU C CA 1
ATOM 4005 C C . LEU C 1 36 ? -23.462 29.593 -18.667 1.00 18.76 36 LEU C C 1
ATOM 4006 O O . LEU C 1 36 ? -23.378 29.934 -19.845 1.00 23.77 36 LEU C O 1
ATOM 4011 N N . ILE C 1 37 ? -24.163 28.537 -18.249 1.00 20.42 37 ILE C N 1
ATOM 4012 C CA . ILE C 1 37 ? -24.903 27.635 -19.167 1.00 20.35 37 ILE C CA 1
ATOM 4013 C C . ILE C 1 37 ? -25.947 28.473 -19.918 1.00 22.64 37 ILE C C 1
ATOM 4014 O O . ILE C 1 37 ? -26.084 28.339 -21.146 1.00 23.68 37 ILE C O 1
ATOM 4019 N N . ALA C 1 38 ? -26.692 29.303 -19.205 1.00 23.99 38 ALA C N 1
ATOM 4020 C CA . ALA C 1 38 ? -27.728 30.170 -19.804 1.00 24.26 38 ALA C CA 1
ATOM 4021 C C . ALA C 1 38 ? -27.134 31.148 -20.835 1.00 24.73 38 ALA C C 1
ATOM 4022 O O . ALA C 1 38 ? -27.878 31.558 -21.722 1.00 25.36 38 ALA C O 1
ATOM 4024 N N A MET C 1 39 ? -25.863 31.541 -20.707 0.50 21.82 39 MET C N 1
ATOM 4025 N N B MET C 1 39 ? -25.857 31.528 -20.722 0.50 21.80 39 MET C N 1
ATOM 4026 C CA A MET C 1 39 ? -25.195 32.431 -21.687 0.50 22.64 39 MET C CA 1
ATOM 4027 C CA B MET C 1 39 ? -25.196 32.433 -21.695 0.50 22.64 39 MET C CA 1
ATOM 4028 C C A MET C 1 39 ? -24.651 31.623 -22.867 0.50 23.02 39 MET C C 1
ATOM 4029 C C B MET C 1 39 ? -24.607 31.646 -22.867 0.50 23.04 39 MET C C 1
ATOM 4030 O O A MET C 1 39 ? -24.819 32.090 -24.007 0.50 25.28 39 MET C O 1
ATOM 4031 O O B MET C 1 39 ? -24.669 32.163 -24.001 0.50 25.23 39 MET C O 1
ATOM 4040 N N . VAL C 1 40 ? -24.026 30.464 -22.625 1.00 21.49 40 VAL C N 1
ATOM 4041 C CA . VAL C 1 40 ? -23.384 29.685 -23.721 1.00 18.56 40 VAL C CA 1
ATOM 4042 C C . VAL C 1 40 ? -24.461 29.290 -24.752 1.00 24.04 40 VAL C C 1
ATOM 4043 O O . VAL C 1 40 ? -24.197 29.361 -25.929 1.00 21.55 40 VAL C O 1
ATOM 4047 N N . ILE C 1 41 ? -25.613 28.809 -24.282 1.00 19.74 41 ILE C N 1
ATOM 4048 C CA . ILE C 1 41 ? -26.677 28.213 -25.122 1.00 23.05 41 ILE C CA 1
ATOM 4049 C C . ILE C 1 41 ? -27.067 29.202 -26.224 1.00 22.65 41 ILE C C 1
ATOM 4050 O O . ILE C 1 41 ? -26.900 28.904 -27.395 1.00 24.67 41 ILE C O 1
ATOM 4055 N N . PRO C 1 42 ? -27.568 30.418 -25.899 1.00 22.67 42 PRO C N 1
ATOM 4056 C CA . PRO C 1 42 ? -27.897 31.410 -26.925 1.00 30.28 42 PRO C CA 1
ATOM 4057 C C . PRO C 1 42 ? -26.705 31.966 -27.722 1.00 25.45 42 PRO C C 1
ATOM 4058 O O . PRO C 1 42 ? -26.886 32.190 -28.916 1.00 26.66 42 PRO C O 1
ATOM 4062 N N . LEU C 1 43 ? -25.511 32.116 -27.125 1.00 24.41 43 LEU C N 1
ATOM 4063 C CA . LEU C 1 43 ? -24.352 32.626 -27.906 1.00 24.38 43 LEU C CA 1
ATOM 4064 C C . LEU C 1 43 ? -23.948 31.589 -28.963 1.00 24.52 43 LEU C C 1
ATOM 4065 O O . LEU C 1 43 ? -23.645 31.965 -30.101 1.00 26.95 43 LEU C O 1
ATOM 4070 N N . TRP C 1 44 ? -23.897 30.312 -28.598 1.00 21.58 44 TRP C N 1
ATOM 4071 C CA . TRP C 1 44 ? -23.572 29.219 -29.537 1.00 21.99 44 TRP C CA 1
ATOM 4072 C C . TRP C 1 44 ? -24.665 29.154 -30.624 1.00 22.89 44 TRP C C 1
ATOM 4073 O O . TRP C 1 44 ? -24.344 29.113 -31.828 1.00 21.89 44 TRP C O 1
ATOM 4084 N N . SER C 1 45 ? -25.924 29.101 -30.204 1.00 21.69 45 SER C N 1
ATOM 4085 C CA . SER C 1 45 ? -27.072 29.001 -31.141 1.00 25.39 45 SER C CA 1
ATOM 4086 C C . SER C 1 45 ? -27.057 30.212 -32.091 1.00 24.40 45 SER C C 1
ATOM 4087 O O . SER C 1 45 ? -27.251 30.028 -33.327 1.00 23.74 45 SER C O 1
ATOM 4090 N N . GLY C 1 46 ? -26.758 31.385 -31.526 1.00 23.93 46 GLY C N 1
ATOM 4091 C CA . GLY C 1 46 ? -26.621 32.655 -32.256 1.00 25.05 46 GLY C CA 1
ATOM 4092 C C . GLY C 1 46 ? -25.567 32.603 -33.340 1.00 25.85 46 GLY C C 1
ATOM 4093 O O . GLY C 1 46 ? -25.876 32.992 -34.478 1.00 23.94 46 GLY C O 1
ATOM 4094 N N . ALA C 1 47 ? -24.375 32.110 -33.022 1.00 25.91 47 ALA C N 1
ATOM 4095 C CA . ALA C 1 47 ? -23.282 31.907 -33.992 1.00 24.45 47 ALA C CA 1
ATOM 4096 C C . ALA C 1 47 ? -23.742 30.907 -35.065 1.00 25.28 47 ALA C C 1
ATOM 4097 O O . ALA C 1 47 ? -23.485 31.144 -36.250 1.00 25.43 47 ALA C O 1
ATOM 4099 N N . ALA C 1 48 ? -24.296 29.759 -34.672 1.00 23.78 48 ALA C N 1
ATOM 4100 C CA . ALA C 1 48 ? -24.700 28.722 -35.641 1.00 26.14 48 ALA C CA 1
ATOM 4101 C C . ALA C 1 48 ? -25.727 29.321 -36.624 1.00 26.29 48 ALA C C 1
ATOM 4102 O O . ALA C 1 48 ? -25.590 29.147 -37.854 1.00 28.32 48 ALA C O 1
ATOM 4104 N N . TYR C 1 49 ? -26.687 30.097 -36.127 1.00 23.51 49 TYR C N 1
ATOM 4105 C CA . TYR C 1 49 ? -27.766 30.645 -36.979 1.00 24.75 49 TYR C CA 1
ATOM 4106 C C . TYR C 1 49 ? -27.229 31.816 -37.797 1.00 26.81 49 TYR C C 1
ATOM 4107 O O . TYR C 1 49 ? -27.763 32.036 -38.904 1.00 28.41 49 TYR C O 1
ATOM 4116 N N . LEU C 1 50 ? -26.211 32.523 -37.297 1.00 26.59 50 LEU C N 1
ATOM 4117 C CA . LEU C 1 50 ? -25.528 33.582 -38.068 1.00 27.10 50 LEU C CA 1
ATOM 4118 C C . LEU C 1 50 ? -24.944 32.930 -39.320 1.00 25.89 50 LEU C C 1
ATOM 4119 O O . LEU C 1 50 ? -24.993 33.568 -40.368 1.00 25.71 50 LEU C O 1
ATOM 4124 N N . SER C 1 51 ? -24.354 31.730 -39.202 1.00 24.65 51 SER C N 1
ATOM 4125 C CA . SER C 1 51 ? -23.700 31.051 -40.343 1.00 25.40 51 SER C CA 1
ATOM 4126 C C . SER C 1 51 ? -24.779 30.770 -41.400 1.00 28.47 51 SER C C 1
ATOM 4127 O O . SER C 1 51 ? -24.464 30.810 -42.601 1.00 32.87 51 SER C O 1
ATOM 4130 N N . ILE C 1 52 ? -26.005 30.460 -40.973 1.00 25.88 52 ILE C N 1
ATOM 4131 C CA . ILE C 1 52 ? -27.131 30.228 -41.920 1.00 31.20 52 ILE C CA 1
ATOM 4132 C C . ILE C 1 52 ? -27.519 31.564 -42.582 1.00 34.91 52 ILE C C 1
ATOM 4133 O O . ILE C 1 52 ? -27.530 31.596 -43.839 1.00 33.01 52 ILE C O 1
ATOM 4138 N N . ALA C 1 53 ? -27.672 32.640 -41.801 1.00 28.97 53 ALA C N 1
ATOM 4139 C CA . ALA C 1 53 ? -27.911 34.015 -42.315 1.00 31.99 53 ALA C CA 1
ATOM 4140 C C . ALA C 1 53 ? -26.889 34.357 -43.411 1.00 38.18 53 ALA C C 1
ATOM 4141 O O . ALA C 1 53 ? -27.310 34.961 -44.416 1.00 30.83 53 ALA C O 1
ATOM 4143 N N . LEU C 1 54 ? -25.612 33.987 -43.255 1.00 28.19 54 LEU C N 1
ATOM 4144 C CA . LEU C 1 54 ? -24.531 34.410 -44.187 1.00 30.83 54 LEU C CA 1
ATOM 4145 C C . LEU C 1 54 ? -24.489 33.488 -45.391 1.00 30.15 54 LEU C C 1
ATOM 4146 O O . LEU C 1 54 ? -23.605 33.660 -46.234 1.00 35.68 54 LEU C O 1
ATOM 4151 N N . GLY C 1 55 ? -25.303 32.443 -45.394 1.00 30.43 55 GLY C N 1
ATOM 4152 C CA . GLY C 1 55 ? -25.373 31.485 -46.504 1.00 40.08 55 GLY C CA 1
ATOM 4153 C C . GLY C 1 55 ? -24.372 30.354 -46.393 1.00 40.71 55 GLY C C 1
ATOM 4154 O O . GLY C 1 55 ? -24.205 29.680 -47.413 1.00 41.78 55 GLY C O 1
ATOM 4155 N N . GLN C 1 56 ? -23.778 30.082 -45.217 1.00 25.88 56 GLN C N 1
ATOM 4156 C CA . GLN C 1 56 ? -22.650 29.120 -45.092 1.00 28.40 56 GLN C CA 1
ATOM 4157 C C . GLN C 1 56 ? -23.098 27.803 -44.424 1.00 32.57 56 GLN C C 1
ATOM 4158 O O . GLN C 1 56 ? -22.601 26.754 -44.801 1.00 36.52 56 GLN C O 1
ATOM 4164 N N . GLY C 1 57 ? -23.985 27.839 -43.434 1.00 27.62 57 GLY C N 1
ATOM 4165 C CA . GLY C 1 57 ? -24.282 26.656 -42.604 1.00 28.26 57 GLY C CA 1
ATOM 4166 C C . GLY C 1 57 ? -25.382 25.792 -43.206 1.00 34.13 57 GLY C C 1
ATOM 4167 O O . GLY C 1 57 ? -26.154 25.179 -42.429 1.00 31.07 57 GLY C O 1
ATOM 4168 N N . LEU C 1 58 ? -25.479 25.758 -44.536 1.00 30.98 58 LEU C N 1
ATOM 4169 C CA . LEU C 1 58 ? -26.505 24.953 -45.255 1.00 33.68 58 LEU C CA 1
ATOM 4170 C C . LEU C 1 58 ? -25.900 24.428 -46.560 1.00 38.64 58 LEU C C 1
ATOM 4171 O O . LEU C 1 58 ? -24.920 24.994 -47.004 1.00 35.24 58 LEU C O 1
ATOM 4176 N N . PHE C 1 59 ? -26.356 23.289 -47.079 1.00 41.07 59 PHE C N 1
ATOM 4177 C CA . PHE C 1 59 ? -25.943 22.828 -48.436 1.00 48.99 59 PHE C CA 1
ATOM 4178 C C . PHE C 1 59 ? -27.115 22.117 -49.121 1.00 52.65 59 PHE C C 1
ATOM 4179 O O . PHE C 1 59 ? -28.069 21.723 -48.432 1.00 42.90 59 PHE C O 1
ATOM 4187 N N . GLN C 1 60 ? -27.052 22.008 -50.451 1.00 62.06 60 GLN C N 1
ATOM 4188 C CA . GLN C 1 60 ? -28.001 21.220 -51.291 1.00 60.97 60 GLN C CA 1
ATOM 4189 C C . GLN C 1 60 ? -27.573 19.748 -51.271 1.00 68.32 60 GLN C C 1
ATOM 4190 O O . GLN C 1 60 ? -26.358 19.492 -51.208 1.00 76.97 60 GLN C O 1
ATOM 4196 N N . TYR C 1 61 ? -28.529 18.814 -51.310 1.00 70.09 61 TYR C N 1
ATOM 4197 C CA . TYR C 1 61 ? -28.263 17.365 -51.120 1.00 69.79 61 TYR C CA 1
ATOM 4198 C C . TYR C 1 61 ? -29.326 16.520 -51.831 1.00 73.29 61 TYR C C 1
ATOM 4199 O O . TYR C 1 61 ? -30.261 16.083 -51.136 1.00 72.62 61 TYR C O 1
ATOM 4208 N N . THR C 1 64 ? -32.749 19.164 -52.267 1.00 61.39 64 THR C N 1
ATOM 4209 C CA . THR C 1 64 ? -33.219 19.616 -50.925 1.00 56.85 64 THR C CA 1
ATOM 4210 C C . THR C 1 64 ? -32.084 20.281 -50.121 1.00 59.73 64 THR C C 1
ATOM 4211 O O . THR C 1 64 ? -30.930 19.824 -50.204 1.00 66.44 64 THR C O 1
ATOM 4215 N N . THR C 1 65 ? -32.422 21.285 -49.317 1.00 47.51 65 THR C N 1
ATOM 4216 C CA . THR C 1 65 ? -31.474 22.059 -48.486 1.00 45.06 65 THR C CA 1
ATOM 4217 C C . THR C 1 65 ? -31.356 21.399 -47.113 1.00 41.57 65 THR C C 1
ATOM 4218 O O . THR C 1 65 ? -32.400 21.264 -46.442 1.00 46.28 65 THR C O 1
ATOM 4222 N N . ILE C 1 66 ? -30.140 21.016 -46.716 1.00 31.65 66 ILE C N 1
ATOM 4223 C CA . ILE C 1 66 ? -29.816 20.594 -45.319 1.00 31.41 66 ILE C CA 1
ATOM 4224 C C . ILE C 1 66 ? -29.196 21.781 -44.557 1.00 34.19 66 ILE C C 1
ATOM 4225 O O . ILE C 1 66 ? -28.128 22.307 -44.957 1.00 28.15 66 ILE C O 1
ATOM 4230 N N . TYR C 1 67 ? -29.901 22.213 -43.521 1.00 27.81 67 TYR C N 1
ATOM 4231 C CA . TYR C 1 67 ? -29.500 23.305 -42.597 1.00 32.31 67 TYR C CA 1
ATOM 4232 C C . TYR C 1 67 ? -28.590 22.696 -41.525 1.00 26.00 67 TYR C C 1
ATOM 4233 O O . TYR C 1 67 ? -29.003 22.556 -40.349 1.00 27.67 67 TYR C O 1
ATOM 4242 N N . TYR C 1 68 ? -27.426 22.222 -41.943 1.00 30.02 68 TYR C N 1
ATOM 4243 C CA . TYR C 1 68 ? -26.530 21.414 -41.077 1.00 32.87 68 TYR C CA 1
ATOM 4244 C C . TYR C 1 68 ? -26.098 22.220 -39.841 1.00 27.27 68 TYR C C 1
ATOM 4245 O O . TYR C 1 68 ? -25.872 21.588 -38.835 1.00 27.15 68 TYR C O 1
ATOM 4254 N N . ALA C 1 69 ? -25.987 23.545 -39.926 1.00 28.44 69 ALA C N 1
ATOM 4255 C CA . ALA C 1 69 ? -25.621 24.415 -38.780 1.00 21.75 69 ALA C CA 1
ATOM 4256 C C . ALA C 1 69 ? -26.639 24.268 -37.630 1.00 26.81 69 ALA C C 1
ATOM 4257 O O . ALA C 1 69 ? -26.265 24.500 -36.469 1.00 23.62 69 ALA C O 1
ATOM 4259 N N . ARG C 1 70 ? -27.863 23.809 -37.906 1.00 24.85 70 ARG C N 1
ATOM 4260 C CA . ARG C 1 70 ? -28.847 23.497 -36.834 1.00 23.59 70 ARG C CA 1
ATOM 4261 C C . ARG C 1 70 ? -28.341 22.360 -35.951 1.00 23.14 70 ARG C C 1
ATOM 4262 O O . ARG C 1 70 ? -28.587 22.413 -34.745 1.00 21.91 70 ARG C O 1
ATOM 4270 N N . TYR C 1 71 ? -27.694 21.348 -36.528 1.00 21.92 71 TYR C N 1
ATOM 4271 C CA . TYR C 1 71 ? -27.188 20.173 -35.769 1.00 26.10 71 TYR C CA 1
ATOM 4272 C C . TYR C 1 71 ? -25.927 20.587 -34.991 1.00 22.93 71 TYR C C 1
ATOM 4273 O O . TYR C 1 71 ? -25.739 20.125 -33.860 1.00 22.29 71 TYR C O 1
ATOM 4282 N N . ILE C 1 72 ? -25.090 21.436 -35.581 1.00 25.79 72 ILE C N 1
ATOM 4283 C CA . ILE C 1 72 ? -23.890 21.999 -34.884 1.00 23.51 72 ILE C CA 1
ATOM 4284 C C . ILE C 1 72 ? -24.371 22.773 -33.659 1.00 24.75 72 ILE C C 1
ATOM 4285 O O . ILE C 1 72 ? -23.785 22.639 -32.586 1.00 26.25 72 ILE C O 1
ATOM 4290 N N . ASP C 1 73 ? -25.423 23.559 -33.831 1.00 23.01 73 ASP C N 1
ATOM 4291 C CA . ASP C 1 73 ? -26.111 24.280 -32.738 1.00 25.05 73 ASP C CA 1
ATOM 4292 C C . ASP C 1 73 ? -26.555 23.293 -31.669 1.00 20.65 73 ASP C C 1
ATOM 4293 O O . ASP C 1 73 ? -26.007 23.333 -30.557 1.00 21.95 73 ASP C O 1
ATOM 4298 N N . TRP C 1 74 ? -27.466 22.382 -32.023 1.00 21.54 74 TRP C N 1
ATOM 4299 C CA . TRP C 1 74 ? -28.182 21.520 -31.040 1.00 23.49 74 TRP C CA 1
ATOM 4300 C C . TRP C 1 74 ? -27.235 20.552 -30.336 1.00 20.93 74 TRP C C 1
ATOM 4301 O O . TRP C 1 74 ? -27.484 20.247 -29.142 1.00 21.85 74 TRP C O 1
ATOM 4312 N N . VAL C 1 75 ? -26.176 20.068 -30.999 1.00 21.76 75 VAL C N 1
ATOM 4313 C CA . VAL C 1 75 ? -25.315 19.031 -30.368 1.00 18.73 75 VAL C CA 1
ATOM 4314 C C . VAL C 1 75 ? -24.627 19.633 -29.126 1.00 19.15 75 VAL C C 1
ATOM 4315 O O . VAL C 1 75 ? -24.230 18.848 -28.240 1.00 22.67 75 VAL C O 1
ATOM 4319 N N . ILE C 1 76 ? -24.499 20.967 -29.050 1.00 19.42 76 ILE C N 1
ATOM 4320 C CA . ILE C 1 76 ? -23.960 21.706 -27.860 1.00 18.91 76 ILE C CA 1
ATOM 4321 C C . ILE C 1 76 ? -25.107 22.293 -27.017 1.00 22.37 76 ILE C C 1
ATOM 4322 O O . ILE C 1 76 ? -25.096 22.108 -25.791 1.00 21.71 76 ILE C O 1
ATOM 4327 N N . SER C 1 77 ? -26.034 23.027 -27.625 1.00 21.28 77 SER C N 1
ATOM 4328 C CA . SER C 1 77 ? -27.036 23.794 -26.862 1.00 22.64 77 SER C CA 1
ATOM 4329 C C . SER C 1 77 ? -28.011 22.827 -26.152 1.00 25.13 77 SER C C 1
ATOM 4330 O O . SER C 1 77 ? -28.331 23.127 -25.008 1.00 21.23 77 SER C O 1
ATOM 4333 N N . THR C 1 78 ? -28.401 21.691 -26.762 1.00 18.33 78 THR C N 1
ATOM 4334 C CA . THR C 1 78 ? -29.383 20.746 -26.145 1.00 24.98 78 THR C CA 1
ATOM 4335 C C . THR C 1 78 ? -28.808 19.969 -24.954 1.00 23.85 78 THR C C 1
ATOM 4336 O O . THR C 1 78 ? -29.487 19.886 -23.924 1.00 22.41 78 THR C O 1
ATOM 4340 N N . PRO C 1 79 ? -27.578 19.388 -24.960 1.00 24.72 79 PRO C N 1
ATOM 4341 C CA . PRO C 1 79 ? -27.043 18.828 -23.715 1.00 24.05 79 PRO C CA 1
ATOM 4342 C C . PRO C 1 79 ? -26.937 19.861 -22.592 1.00 21.23 79 PRO C C 1
ATOM 4343 O O . PRO C 1 79 ? -27.193 19.536 -21.456 1.00 23.57 79 PRO C O 1
ATOM 4347 N N . LEU C 1 80 ? -26.576 21.092 -22.935 1.00 22.04 80 LEU C N 1
ATOM 4348 C CA . LEU C 1 80 ? -26.468 22.166 -21.926 1.00 20.98 80 LEU C CA 1
ATOM 4349 C C . LEU C 1 80 ? -27.847 22.472 -21.316 1.00 23.69 80 LEU C C 1
ATOM 4350 O O . LEU C 1 80 ? -27.901 22.721 -20.096 1.00 21.43 80 LEU C O 1
ATOM 4355 N N A LEU C 1 81 ? -28.908 22.519 -22.130 0.65 21.70 81 LEU C N 1
ATOM 4356 N N C LEU C 1 81 ? -28.901 22.478 -22.138 0.35 21.75 81 LEU C N 1
ATOM 4357 C CA A LEU C 1 81 ? -30.284 22.742 -21.619 0.65 23.82 81 LEU C CA 1
ATOM 4358 C CA C LEU C 1 81 ? -30.282 22.718 -21.638 0.35 23.81 81 LEU C CA 1
ATOM 4359 C C A LEU C 1 81 ? -30.675 21.622 -20.663 0.65 24.76 81 LEU C C 1
ATOM 4360 C C C LEU C 1 81 ? -30.643 21.625 -20.625 0.35 24.70 81 LEU C C 1
ATOM 4361 O O A LEU C 1 81 ? -31.235 21.907 -19.617 0.65 22.77 81 LEU C O 1
ATOM 4362 O O C LEU C 1 81 ? -31.369 21.931 -19.668 0.35 22.99 81 LEU C O 1
ATOM 4371 N N . LEU C 1 82 ? -30.378 20.368 -20.989 1.00 20.16 82 LEU C N 1
ATOM 4372 C CA . LEU C 1 82 ? -30.655 19.261 -20.042 1.00 20.37 82 LEU C CA 1
ATOM 4373 C C . LEU C 1 82 ? -29.781 19.372 -18.800 1.00 20.75 82 LEU C C 1
ATOM 4374 O O . LEU C 1 82 ? -30.298 19.019 -17.724 1.00 25.16 82 LEU C O 1
ATOM 4379 N N . ALA C 1 83 ? -28.532 19.828 -18.916 1.00 21.74 83 ALA C N 1
ATOM 4380 C CA . ALA C 1 83 ? -27.696 20.076 -17.728 1.00 23.31 83 ALA C CA 1
ATOM 4381 C C . ALA C 1 83 ? -28.435 21.099 -16.857 1.00 21.98 83 ALA C C 1
ATOM 4382 O O . ALA C 1 83 ? -28.454 20.916 -15.665 1.00 22.14 83 ALA C O 1
ATOM 4384 N N . ALA C 1 84 ? -28.973 22.172 -17.454 1.00 20.81 84 ALA C N 1
ATOM 4385 C CA . ALA C 1 84 ? -29.652 23.261 -16.709 1.00 22.76 84 ALA C CA 1
ATOM 4386 C C . ALA C 1 84 ? -30.834 22.656 -15.969 1.00 21.26 84 ALA C C 1
ATOM 4387 O O . ALA C 1 84 ? -31.022 22.951 -14.790 1.00 23.06 84 ALA C O 1
ATOM 4389 N N . LEU C 1 85 ? -31.620 21.858 -16.663 1.00 20.89 85 LEU C N 1
ATOM 4390 C CA . LEU C 1 85 ? -32.786 21.197 -16.054 1.00 23.77 85 LEU C CA 1
ATOM 4391 C C . LEU C 1 85 ? -32.339 20.319 -14.873 1.00 23.68 85 LEU C C 1
ATOM 4392 O O . LEU C 1 85 ? -32.968 20.380 -13.782 1.00 23.21 85 LEU C O 1
ATOM 4397 N N . ALA C 1 86 ? -31.313 19.492 -15.071 1.00 22.71 86 ALA C N 1
ATOM 4398 C CA . ALA C 1 86 ? -30.792 18.599 -14.022 1.00 22.57 86 ALA C CA 1
ATOM 4399 C C . ALA C 1 86 ? -30.325 19.438 -12.837 1.00 19.57 86 ALA C C 1
ATOM 4400 O O . ALA C 1 86 ? -30.646 19.034 -11.694 1.00 24.16 86 ALA C O 1
ATOM 4402 N N . LEU C 1 87 ? -29.554 20.498 -13.069 1.00 19.50 87 LEU C N 1
ATOM 4403 C CA . LEU C 1 87 ? -29.046 21.338 -11.959 1.00 23.78 87 LEU C CA 1
ATOM 4404 C C . LEU C 1 87 ? -30.225 22.003 -11.208 1.00 26.42 87 LEU C C 1
ATOM 4405 O O . LEU C 1 87 ? -30.134 22.172 -9.950 1.00 22.03 87 LEU C O 1
ATOM 4410 N N . THR C 1 88 ? -31.328 22.315 -11.907 1.00 21.53 88 THR C N 1
ATOM 4411 C CA . THR C 1 88 ? -32.529 22.837 -11.210 1.00 22.06 88 THR C CA 1
ATOM 4412 C C . THR C 1 88 ? -33.065 21.764 -10.250 1.00 23.11 88 THR C C 1
ATOM 4413 O O . THR C 1 88 ? -33.343 22.107 -9.095 1.00 22.39 88 THR C O 1
ATOM 4417 N N . ALA C 1 89 ? -33.233 20.517 -10.697 1.00 24.39 89 ALA C N 1
ATOM 4418 C CA . ALA C 1 89 ? -33.713 19.402 -9.850 1.00 18.10 89 ALA C CA 1
ATOM 4419 C C . ALA C 1 89 ? -32.816 19.242 -8.613 1.00 22.02 89 ALA C C 1
ATOM 4420 O O . ALA C 1 89 ? -33.345 18.986 -7.545 1.00 21.34 89 ALA C O 1
ATOM 4422 N N . MET C 1 90 ? -31.515 19.476 -8.743 1.00 23.64 90 MET C N 1
ATOM 4423 C CA . MET C 1 90 ? -30.511 19.241 -7.682 1.00 26.50 90 MET C CA 1
ATOM 4424 C C . MET C 1 90 ? -30.267 20.485 -6.823 1.00 22.02 90 MET C C 1
ATOM 4425 O O . MET C 1 90 ? -29.501 20.391 -5.867 1.00 24.61 90 MET C O 1
ATOM 4430 N N . PHE C 1 91 ? -30.885 21.626 -7.138 1.00 25.84 91 PHE C N 1
ATOM 4431 C CA . PHE C 1 91 ? -30.726 22.896 -6.400 1.00 24.53 91 PHE C CA 1
ATOM 4432 C C . PHE C 1 91 ? -30.955 22.719 -4.882 1.00 20.57 91 PHE C C 1
ATOM 4433 O O . PHE C 1 91 ? -32.042 22.257 -4.454 1.00 25.13 91 PHE C O 1
ATOM 4441 N N . GLY C 1 92 ? -29.969 23.092 -4.067 1.00 24.73 92 GLY C N 1
ATOM 4442 C CA . GLY C 1 92 ? -30.004 22.979 -2.590 1.00 26.11 92 GLY C CA 1
ATOM 4443 C C . GLY C 1 92 ? -29.667 21.600 -2.043 1.00 27.29 92 GLY C C 1
ATOM 4444 O O . GLY C 1 92 ? -29.757 21.397 -0.802 1.00 27.32 92 GLY C O 1
ATOM 4445 N N . GLY C 1 93 ? -29.310 20.647 -2.907 1.00 31.41 93 GLY C N 1
ATOM 4446 C CA . GLY C 1 93 ? -29.061 19.246 -2.510 1.00 31.64 93 GLY C CA 1
ATOM 4447 C C . GLY C 1 93 ? -27.808 18.705 -3.181 1.00 29.60 93 GLY C C 1
ATOM 4448 O O . GLY C 1 93 ? -27.121 19.451 -3.877 1.00 26.06 93 GLY C O 1
ATOM 4449 N N . LYS C 1 94 ? -27.521 17.438 -2.976 1.00 27.26 94 LYS C N 1
ATOM 4450 C CA . LYS C 1 94 ? -26.349 16.750 -3.577 1.00 28.54 94 LYS C CA 1
ATOM 4451 C C . LYS C 1 94 ? -26.566 16.618 -5.099 1.00 32.48 94 LYS C C 1
ATOM 4452 O O . LYS C 1 94 ? -27.682 16.336 -5.522 1.00 26.65 94 LYS C O 1
ATOM 4458 N N . LYS C 1 95 ? -25.520 16.799 -5.896 1.00 24.86 95 LYS C N 1
ATOM 4459 C CA . LYS C 1 95 ? -25.522 16.574 -7.360 1.00 31.06 95 LYS C CA 1
ATOM 4460 C C . LYS C 1 95 ? -25.486 15.079 -7.652 1.00 31.75 95 LYS C C 1
ATOM 4461 O O . LYS C 1 95 ? -24.902 14.323 -6.878 1.00 27.90 95 LYS C O 1
ATOM 4467 N N . ASN C 1 96 ? -26.229 14.675 -8.674 1.00 24.54 96 ASN C N 1
ATOM 4468 C CA . ASN C 1 96 ? -26.096 13.345 -9.290 1.00 25.47 96 ASN C CA 1
ATOM 4469 C C . ASN C 1 96 ? -25.570 13.542 -10.717 1.00 26.50 96 ASN C C 1
ATOM 4470 O O . ASN C 1 96 ? -26.374 13.652 -11.662 1.00 22.54 96 ASN C O 1
ATOM 4475 N N . LEU C 1 97 ? -24.259 13.680 -10.867 1.00 22.48 97 LEU C N 1
ATOM 4476 C CA . LEU C 1 97 ? -23.635 13.936 -12.190 1.00 26.46 97 LEU C CA 1
ATOM 4477 C C . LEU C 1 97 ? -23.735 12.698 -13.083 1.00 25.08 97 LEU C C 1
ATOM 4478 O O . LEU C 1 97 ? -23.733 12.872 -14.320 1.00 24.53 97 LEU C O 1
ATOM 4483 N N . THR C 1 98 ? -23.875 11.504 -12.509 1.00 22.43 98 THR C N 1
ATOM 4484 C CA . THR C 1 98 ? -24.127 10.280 -13.305 1.00 23.37 98 THR C CA 1
ATOM 4485 C C . THR C 1 98 ? -25.418 10.440 -14.109 1.00 24.92 98 THR C C 1
ATOM 4486 O O . THR C 1 98 ? -25.398 10.205 -15.354 1.00 23.16 98 THR C O 1
ATOM 4490 N N A LEU C 1 99 ? -26.500 10.859 -13.450 0.50 23.27 99 LEU C N 1
ATOM 4491 N N B LEU C 1 99 ? -26.498 10.859 -13.450 0.50 23.27 99 LEU C N 1
ATOM 4492 C CA A LEU C 1 99 ? -27.800 11.097 -14.131 0.50 25.12 99 LEU C CA 1
ATOM 4493 C CA B LEU C 1 99 ? -27.796 11.089 -14.134 0.50 25.12 99 LEU C CA 1
ATOM 4494 C C A LEU C 1 99 ? -27.648 12.253 -15.120 0.50 21.98 99 LEU C C 1
ATOM 4495 C C B LEU C 1 99 ? -27.651 12.253 -15.117 0.50 21.98 99 LEU C C 1
ATOM 4496 O O A LEU C 1 99 ? -28.175 12.118 -16.245 0.50 22.58 99 LEU C O 1
ATOM 4497 O O B LEU C 1 99 ? -28.180 12.118 -16.241 0.50 22.58 99 LEU C O 1
ATOM 4506 N N . LEU C 1 100 ? -26.942 13.328 -14.738 1.00 22.42 100 LEU C N 1
ATOM 4507 C CA . LEU C 1 100 ? -26.760 14.490 -15.641 1.00 19.44 100 LEU C CA 1
ATOM 4508 C C . LEU C 1 100 ? -26.075 14.022 -16.935 1.00 23.51 100 LEU C C 1
ATOM 4509 O O . LEU C 1 100 ? -26.599 14.331 -18.058 1.00 21.61 100 LEU C O 1
ATOM 4514 N N . PHE C 1 101 ? -24.979 13.273 -16.809 1.00 19.99 101 PHE C N 1
ATOM 4515 C CA . PHE C 1 101 ? -24.224 12.782 -17.987 1.00 22.86 101 PHE C CA 1
ATOM 4516 C C . PHE C 1 101 ? -24.998 11.730 -18.784 1.00 22.81 101 PHE C C 1
ATOM 4517 O O . PHE C 1 101 ? -24.748 11.635 -20.014 1.00 25.02 101 PHE C O 1
ATOM 4525 N N A SER C 1 102 ? -25.893 10.960 -18.148 0.50 21.39 102 SER C N 1
ATOM 4526 N N B SER C 1 102 ? -25.903 10.969 -18.161 0.50 21.34 102 SER C N 1
ATOM 4527 C CA A SER C 1 102 ? -26.807 10.020 -18.846 0.50 20.92 102 SER C CA 1
ATOM 4528 C CA B SER C 1 102 ? -26.783 10.021 -18.887 0.50 20.89 102 SER C CA 1
ATOM 4529 C C A SER C 1 102 ? -27.655 10.821 -19.840 0.50 19.79 102 SER C C 1
ATOM 4530 C C B SER C 1 102 ? -27.672 10.816 -19.849 0.50 19.78 102 SER C C 1
ATOM 4531 O O A SER C 1 102 ? -27.762 10.412 -21.019 0.50 24.67 102 SER C O 1
ATOM 4532 O O B SER C 1 102 ? -27.807 10.407 -21.025 0.50 24.62 102 SER C O 1
ATOM 4537 N N . LEU C 1 103 ? -28.233 11.938 -19.385 1.00 21.48 103 LEU C N 1
ATOM 4538 C CA . LEU C 1 103 ? -29.036 12.854 -20.236 1.00 19.87 103 LEU C CA 1
ATOM 4539 C C . LEU C 1 103 ? -28.176 13.456 -21.339 1.00 23.07 103 LEU C C 1
ATOM 4540 O O . LEU C 1 103 ? -28.641 13.521 -22.503 1.00 23.35 103 LEU C O 1
ATOM 4545 N N . VAL C 1 104 ? -26.965 13.895 -21.017 1.00 20.26 104 VAL C N 1
ATOM 4546 C CA . VAL C 1 104 ? -26.068 14.451 -22.049 1.00 21.69 104 VAL C CA 1
ATOM 4547 C C . VAL C 1 104 ? -25.851 13.409 -23.149 1.00 23.30 104 VAL C C 1
ATOM 4548 O O . VAL C 1 104 ? -26.024 13.767 -24.336 1.00 22.74 104 VAL C O 1
ATOM 4552 N N . ALA C 1 105 ? -25.458 12.190 -22.780 1.00 22.05 105 ALA C N 1
ATOM 4553 C CA . ALA C 1 105 ? -25.166 11.069 -23.702 1.00 23.58 105 ALA C CA 1
ATOM 4554 C C . ALA C 1 105 ? -26.382 10.778 -24.583 1.00 21.60 105 ALA C C 1
ATOM 4555 O O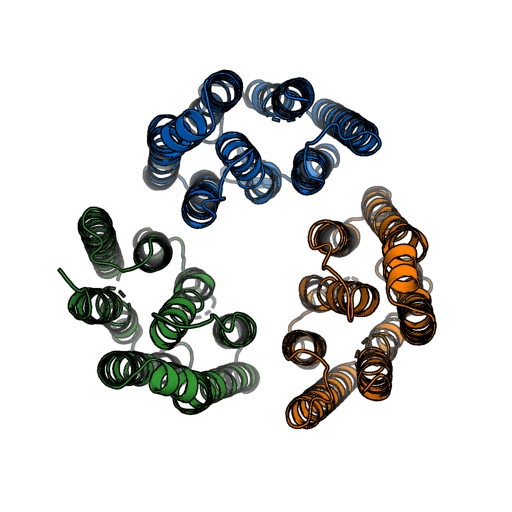 . ALA C 1 105 ? -26.225 10.756 -25.830 1.00 23.38 105 ALA C O 1
ATOM 4557 N N . L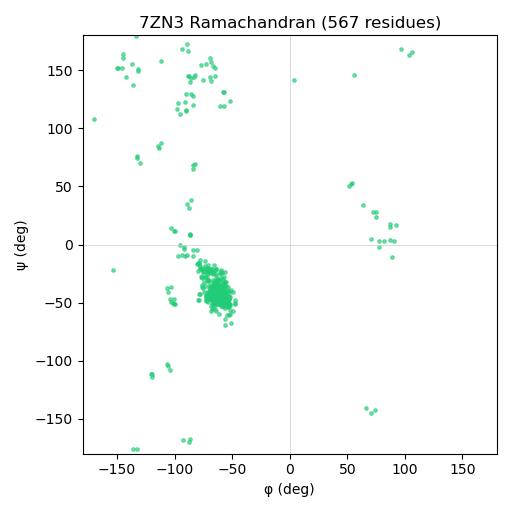EU C 1 106 ? -27.556 10.599 -23.969 1.00 20.45 106 LEU C N 1
ATOM 4558 C CA . LEU C 1 106 ? -28.830 10.383 -24.716 1.00 23.63 106 LEU C CA 1
ATOM 4559 C C . LEU C 1 106 ? -29.065 11.511 -25.724 1.00 26.06 106 LEU C C 1
ATOM 4560 O O . LEU C 1 106 ? -29.460 11.260 -26.871 1.00 24.46 106 LEU C O 1
ATOM 4565 N N . ASP C 1 107 ? -28.851 12.743 -25.290 1.00 25.06 107 ASP C N 1
ATOM 4566 C CA . ASP C 1 107 ? -29.166 13.940 -26.085 1.00 22.44 107 ASP C CA 1
ATOM 4567 C C . ASP C 1 107 ? -28.197 14.106 -27.258 1.00 24.85 107 ASP C C 1
ATOM 4568 O O . ASP C 1 107 ? -28.674 14.359 -28.378 1.00 22.68 107 ASP C O 1
ATOM 4573 N N . VAL C 1 108 ? -26.889 13.967 -27.035 1.00 21.91 108 VAL C N 1
ATOM 4574 C CA . VAL C 1 108 ? -25.901 14.046 -28.139 1.00 23.97 108 VAL C CA 1
ATOM 4575 C C . VAL C 1 108 ? -26.243 12.977 -29.186 1.00 24.43 108 VAL C C 1
ATOM 4576 O O . VAL C 1 108 ? -26.266 13.272 -30.393 1.00 22.97 108 VAL C O 1
ATOM 4580 N N . PHE C 1 109 ? -26.565 11.770 -28.743 1.00 23.03 109 PHE C N 1
ATOM 4581 C CA . PHE C 1 109 ? -26.952 10.661 -29.641 1.00 20.28 109 PHE C CA 1
ATOM 4582 C C . PHE C 1 109 ? -28.195 11.054 -30.460 1.00 20.98 109 PHE C C 1
ATOM 4583 O O . PHE C 1 109 ? -28.209 10.946 -31.696 1.00 20.75 109 PHE C O 1
ATOM 4591 N N . MET C 1 110 ? -29.207 11.599 -29.780 1.00 20.55 110 MET C N 1
ATOM 4592 C CA . MET C 1 110 ? -30.454 12.066 -30.436 1.00 24.12 110 MET C CA 1
ATOM 4593 C C . MET C 1 110 ? -30.153 13.045 -31.572 1.00 22.93 110 MET C C 1
ATOM 4594 O O . MET C 1 110 ? -30.723 12.860 -32.655 1.00 23.55 110 MET C O 1
ATOM 4599 N N . ILE C 1 111 ? -29.357 14.091 -31.320 1.00 20.04 111 ILE C N 1
ATOM 4600 C CA . ILE C 1 111 ? -29.050 15.125 -32.337 1.00 23.05 111 ILE C CA 1
ATOM 4601 C C . ILE C 1 111 ? -28.277 14.448 -33.487 1.00 20.00 111 ILE C C 1
ATOM 4602 O O . ILE C 1 111 ? -28.572 14.758 -34.643 1.00 22.95 111 ILE C O 1
ATOM 4607 N N . ILE C 1 112 ? -27.302 13.582 -33.193 1.00 22.22 112 ILE C N 1
ATOM 4608 C CA . ILE C 1 112 ? -26.497 12.916 -34.256 1.00 20.19 112 ILE C CA 1
ATOM 4609 C C . ILE C 1 112 ? -27.436 12.078 -35.139 1.00 27.90 112 ILE C C 1
ATOM 4610 O O . ILE C 1 112 ? -27.285 12.167 -36.391 1.00 23.59 112 ILE C O 1
ATOM 4615 N N . THR C 1 113 ? -28.361 11.296 -34.541 1.00 26.22 113 THR C N 1
ATOM 4616 C CA . THR C 1 113 ? -29.321 10.478 -35.342 1.00 27.69 113 THR C CA 1
ATOM 4617 C C . THR C 1 113 ? -30.159 11.395 -36.236 1.00 27.84 113 THR C C 1
ATOM 4618 O O . THR C 1 113 ? -30.443 11.004 -37.388 1.00 30.40 113 THR C O 1
ATOM 4622 N N . GLY C 1 114 ? -30.504 12.605 -35.774 1.00 23.85 114 GLY C N 1
ATOM 4623 C CA . GLY C 1 114 ? -31.168 13.600 -36.620 1.00 25.71 114 GLY C CA 1
ATOM 4624 C C . GLY C 1 114 ? -30.343 13.978 -37.836 1.00 26.18 114 GLY C C 1
ATOM 4625 O O . GLY C 1 114 ? -30.892 14.077 -38.970 1.00 25.66 114 GLY C O 1
ATOM 4626 N N . PHE C 1 115 ? -29.090 14.335 -37.614 1.00 25.34 115 PHE C N 1
ATOM 4627 C CA . PHE C 1 115 ? -28.180 14.737 -38.704 1.00 29.68 115 PHE C CA 1
ATOM 4628 C C . PHE C 1 115 ? -28.071 13.585 -39.721 1.00 29.04 115 PHE C C 1
ATOM 4629 O O . PHE C 1 115 ? -28.296 13.784 -40.938 1.00 27.85 115 PHE C O 1
ATOM 4637 N N . VAL C 1 116 ? -27.770 12.382 -39.236 1.00 23.97 116 VAL C N 1
ATOM 4638 C CA . VAL C 1 116 ? -27.652 11.179 -40.105 1.00 24.77 116 VAL C CA 1
ATOM 4639 C C . VAL C 1 116 ? -28.980 10.920 -40.841 1.00 27.37 116 VAL C C 1
ATOM 4640 O O . VAL C 1 116 ? -28.933 10.648 -42.069 1.00 30.38 116 VAL C O 1
ATOM 4644 N N . ALA C 1 117 ? -30.128 11.039 -40.171 1.00 24.17 117 ALA C N 1
ATOM 4645 C CA . ALA C 1 117 ? -31.481 10.915 -40.783 1.00 28.41 117 ALA C CA 1
ATOM 4646 C C . ALA C 1 117 ? -31.679 11.913 -41.943 1.00 38.53 117 ALA C C 1
ATOM 4647 O O . ALA C 1 117 ? -32.192 11.503 -43.012 1.00 31.68 117 ALA C O 1
ATOM 4649 N N . ASP C 1 118 ? -31.265 13.169 -41.757 1.00 34.84 118 ASP C N 1
ATOM 4650 C CA . ASP C 1 118 ? -31.312 14.245 -42.782 1.00 31.69 118 ASP C CA 1
ATOM 4651 C C . ASP C 1 118 ? -30.443 13.886 -43.998 1.00 40.69 118 ASP C C 1
ATOM 4652 O O . ASP C 1 118 ? -30.825 14.262 -45.091 1.00 34.26 118 ASP C O 1
ATOM 4657 N N . LEU C 1 119 ? -29.289 13.237 -43.797 1.00 28.23 119 LEU C N 1
ATOM 4658 C CA . LEU C 1 119 ? -28.354 12.825 -44.881 1.00 43.20 119 LEU C CA 1
ATOM 4659 C C . LEU C 1 119 ? -28.868 11.552 -45.570 1.00 40.68 119 LEU C C 1
ATOM 4660 O O . LEU C 1 119 ? -28.328 11.191 -46.621 1.00 45.10 119 LEU C O 1
ATOM 4665 N N . SER C 1 120 ? -29.792 10.832 -44.936 1.00 32.28 120 SER C N 1
ATOM 4666 C CA . SER C 1 120 ? -30.285 9.508 -45.399 1.00 33.29 120 SER C CA 1
ATOM 4667 C C . SER C 1 120 ? -31.477 9.692 -46.354 1.00 41.82 120 SER C C 1
ATOM 4668 O O . SER C 1 120 ? -32.068 10.818 -46.377 1.00 35.69 120 SER C O 1
ATOM 4671 N N . ILE C 1 121 ? -31.862 8.625 -47.070 1.00 45.18 121 ILE C N 1
ATOM 4672 C CA . ILE C 1 121 ? -33.117 8.560 -47.888 1.00 49.50 121 ILE C CA 1
ATOM 4673 C C . ILE C 1 121 ? -33.855 7.246 -47.578 1.00 50.47 121 ILE C C 1
ATOM 4674 O O . ILE C 1 121 ? -33.205 6.261 -47.194 1.00 44.83 121 ILE C O 1
ATOM 4679 N N . GLY C 1 122 ? -35.182 7.268 -47.702 1.00 44.29 122 GLY C N 1
ATOM 4680 C CA . GLY C 1 122 ? -36.057 6.090 -47.649 1.00 44.57 122 GLY C CA 1
ATOM 4681 C C . GLY C 1 122 ? -36.144 5.521 -46.256 1.00 43.17 122 GLY C C 1
ATOM 4682 O O . GLY C 1 122 ? -36.102 6.292 -45.277 1.00 47.19 122 GLY C O 1
ATOM 4683 N N . THR C 1 123 ? -36.253 4.200 -46.173 1.00 45.02 123 THR C N 1
ATOM 4684 C CA . THR C 1 123 ? -36.317 3.445 -44.900 1.00 46.04 123 THR C CA 1
ATOM 4685 C C . THR C 1 123 ? -35.168 3.858 -43.971 1.00 42.75 123 THR C C 1
ATOM 4686 O O . THR C 1 123 ? -35.415 3.901 -42.753 1.00 34.69 123 THR C O 1
ATOM 4690 N N . THR C 1 124 ? -33.960 4.090 -44.495 1.00 39.48 124 THR C N 1
ATOM 4691 C CA . THR C 1 124 ? -32.769 4.361 -43.652 1.00 35.45 124 THR C CA 1
ATOM 4692 C C . THR C 1 124 ? -33.048 5.627 -42.826 1.00 31.13 124 THR C C 1
ATOM 4693 O O . THR C 1 124 ? -32.733 5.642 -41.622 1.00 31.15 124 THR C O 1
ATOM 4697 N N . LYS C 1 125 ? -33.531 6.668 -43.498 1.00 28.42 125 LYS C N 1
ATOM 4698 C CA . LYS C 1 125 ? -33.885 7.947 -42.857 1.00 27.68 125 LYS C CA 1
ATOM 4699 C C . LYS C 1 125 ? -34.723 7.648 -41.613 1.00 31.81 125 LYS C C 1
ATOM 4700 O O . LYS C 1 125 ? -34.390 8.179 -40.524 1.00 28.93 125 LYS C O 1
ATOM 4706 N N . TYR C 1 126 ? -35.772 6.840 -41.748 1.00 28.22 126 TYR C N 1
ATOM 4707 C CA . TYR C 1 126 ? -36.749 6.623 -40.641 1.00 33.45 126 TYR C CA 1
ATOM 4708 C C . TYR C 1 126 ? -36.150 5.701 -39.580 1.00 26.65 126 TYR C C 1
ATOM 4709 O O . TYR C 1 126 ? -36.548 5.815 -38.438 1.00 29.19 126 TYR C O 1
ATOM 4718 N N . ILE C 1 127 ? -35.166 4.851 -39.889 1.00 28.22 127 ILE C N 1
ATOM 4719 C CA . ILE C 1 127 ? -34.481 4.088 -38.807 1.00 28.16 127 ILE C CA 1
ATOM 4720 C C . ILE C 1 127 ? -33.764 5.102 -37.890 1.00 26.73 127 ILE C C 1
ATOM 4721 O O . ILE C 1 127 ? -33.904 5.000 -36.652 1.00 28.91 127 ILE C O 1
ATOM 4726 N N . TRP C 1 128 ? -32.995 6.014 -38.464 1.00 27.91 128 TRP C N 1
ATOM 4727 C CA . TRP C 1 128 ? -32.202 6.998 -37.678 1.00 27.77 128 TRP C CA 1
ATOM 4728 C C . TRP C 1 128 ? -33.148 7.893 -36.876 1.00 27.34 128 TRP C C 1
ATOM 4729 O O . TRP C 1 128 ? -32.931 8.065 -35.630 1.00 25.97 128 TRP C O 1
ATOM 4740 N N . TYR C 1 129 ? -34.202 8.380 -37.537 1.00 27.46 129 TYR C N 1
ATOM 4741 C CA . TYR C 1 129 ? -35.239 9.252 -36.928 1.00 22.68 129 TYR C CA 1
ATOM 4742 C C . TYR C 1 129 ? -35.861 8.535 -35.727 1.00 27.27 129 TYR C C 1
ATOM 4743 O O . TYR C 1 129 ? -35.918 9.124 -34.636 1.00 27.50 129 TYR C O 1
ATOM 4752 N N . SER C 1 130 ? -36.286 7.277 -35.900 1.00 25.91 130 SER C N 1
ATOM 4753 C CA . SER C 1 130 ? -36.879 6.457 -34.818 1.00 27.78 130 SER C CA 1
ATOM 4754 C C . SER C 1 130 ? -35.909 6.259 -33.645 1.00 28.47 130 SER C C 1
ATOM 4755 O O . SER C 1 130 ? -36.389 6.319 -32.520 1.00 26.19 130 SER C O 1
ATOM 4758 N N . LEU C 1 131 ? -34.616 5.991 -33.894 1.00 25.68 131 LEU C N 1
ATOM 4759 C CA . LEU C 1 131 ? -33.577 5.885 -32.832 1.00 23.28 131 LEU C CA 1
ATOM 4760 C C . LEU C 1 131 ? -33.509 7.208 -32.045 1.00 23.29 131 LEU C C 1
ATOM 4761 O O . LEU C 1 131 ? -33.434 7.120 -30.814 1.00 26.89 131 LEU C O 1
ATOM 4766 N N . GLY C 1 132 ? -33.502 8.351 -32.729 1.00 26.99 132 GLY C N 1
ATOM 4767 C CA . GLY C 1 132 ? -33.566 9.694 -32.111 1.00 28.31 132 GLY C CA 1
ATOM 4768 C C . GLY C 1 132 ? -34.799 9.863 -31.227 1.00 28.43 132 GLY C C 1
ATOM 4769 O O . GLY C 1 132 ? -34.661 10.303 -30.056 1.00 27.08 132 GLY C O 1
ATOM 4770 N N . VAL C 1 133 ? -35.968 9.445 -31.728 1.00 28.43 133 VAL C N 1
ATOM 4771 C CA . VAL C 1 133 ? -37.244 9.516 -30.966 1.00 27.74 133 VAL C CA 1
ATOM 4772 C C . VAL C 1 133 ? -37.171 8.614 -29.737 1.00 27.89 133 VAL C C 1
ATOM 4773 O O . VAL C 1 133 ? -37.649 9.048 -28.660 1.00 25.23 133 VAL C O 1
ATOM 4777 N N . ILE C 1 134 ? -36.590 7.414 -29.840 1.00 23.34 134 ILE C N 1
ATOM 4778 C CA . ILE C 1 134 ? -36.440 6.548 -28.638 1.00 23.20 134 ILE C CA 1
ATOM 4779 C C . ILE C 1 134 ? -35.581 7.286 -27.602 1.00 27.13 134 ILE C C 1
ATOM 4780 O O . ILE C 1 134 ? -35.960 7.292 -26.418 1.00 21.34 134 ILE C O 1
ATOM 4785 N N . ALA C 1 135 ? -34.461 7.888 -28.004 1.00 27.80 135 ALA C N 1
ATOM 4786 C CA . ALA C 1 135 ? -33.589 8.660 -27.084 1.00 22.39 135 ALA C CA 1
ATOM 4787 C C . ALA C 1 135 ? -34.434 9.744 -26.408 1.00 25.21 135 ALA C C 1
ATOM 4788 O O . ALA C 1 135 ? -34.339 9.863 -25.171 1.00 25.57 135 ALA C O 1
ATOM 4790 N N A LEU C 1 136 ? -35.242 10.471 -27.172 0.65 23.68 136 LEU C N 1
ATOM 4791 N N C LEU C 1 136 ? -35.307 10.416 -27.160 0.35 23.71 136 LEU C N 1
ATOM 4792 C CA A LEU C 1 136 ? -36.076 11.569 -26.606 0.65 26.65 136 LEU C CA 1
ATOM 4793 C CA C LEU C 1 136 ? -36.110 11.538 -26.606 0.35 26.64 136 LEU C CA 1
ATOM 4794 C C A LEU C 1 136 ? -37.028 10.987 -25.549 0.65 26.27 136 LEU C C 1
ATOM 4795 C C C LEU C 1 136 ? -37.050 10.984 -25.541 0.35 26.25 136 LEU C C 1
ATOM 4796 O O A LEU C 1 136 ? -37.188 11.575 -24.478 0.65 24.42 136 LEU C O 1
ATOM 4797 O O C LEU C 1 136 ? -37.040 11.491 -24.415 0.35 24.73 136 LEU C O 1
ATOM 4806 N N . ILE C 1 137 ? -37.628 9.830 -25.840 1.00 27.41 137 ILE C N 1
ATOM 4807 C CA . ILE C 1 137 ? -38.595 9.183 -24.907 1.00 24.39 137 ILE C CA 1
ATOM 4808 C C . ILE C 1 137 ? -37.890 8.871 -23.591 1.00 24.62 137 ILE C C 1
ATOM 4809 O O . ILE C 1 137 ? -38.461 9.113 -22.520 1.00 27.00 137 ILE C O 1
ATOM 4814 N N . ILE C 1 138 ? -36.679 8.319 -23.668 1.00 27.67 138 ILE C N 1
ATOM 4815 C CA . ILE C 1 138 ? -35.878 7.981 -22.453 1.00 24.91 138 ILE C CA 1
ATOM 4816 C C . ILE C 1 138 ? -35.541 9.268 -21.683 1.00 25.39 138 ILE C C 1
ATOM 4817 O O . ILE C 1 138 ? -35.720 9.252 -20.428 1.00 23.82 138 ILE C O 1
ATOM 4822 N N . ILE C 1 139 ? -35.129 10.330 -22.386 1.00 21.72 139 ILE C N 1
ATOM 4823 C CA . ILE C 1 139 ? -34.868 11.664 -21.773 1.00 24.29 139 ILE C CA 1
ATOM 4824 C C . ILE C 1 139 ? -36.128 12.095 -20.999 1.00 23.85 139 ILE C C 1
ATOM 4825 O O . ILE C 1 139 ? -35.996 12.540 -19.824 1.00 29.15 139 ILE C O 1
ATOM 4830 N N . LEU C 1 140 ? -37.320 11.927 -21.581 1.00 23.99 140 LEU C N 1
ATOM 4831 C CA . LEU C 1 140 ? -38.576 12.394 -20.906 1.00 31.47 140 LEU C CA 1
ATOM 4832 C C . LEU C 1 140 ? -38.921 11.468 -19.747 1.00 24.36 140 LEU C C 1
ATOM 4833 O O . LEU C 1 140 ? -39.372 11.975 -18.718 1.00 28.03 140 LEU C O 1
ATOM 4838 N N . VAL C 1 141 ? -38.657 10.165 -19.878 1.00 25.34 141 VAL C N 1
ATOM 4839 C CA . VAL C 1 141 ? -38.843 9.215 -18.742 1.00 28.07 141 VAL C CA 1
ATOM 4840 C C . VAL C 1 141 ? -37.936 9.631 -17.594 1.00 28.63 141 VAL C C 1
ATOM 4841 O O . VAL C 1 141 ? -38.424 9.717 -16.450 1.00 27.40 141 VAL C O 1
ATOM 4845 N N . ILE C 1 142 ? -36.668 9.926 -17.865 1.00 28.48 142 ILE C N 1
ATOM 4846 C CA . ILE C 1 142 ? -35.750 10.386 -16.785 1.00 27.45 142 ILE C CA 1
ATOM 4847 C C . ILE C 1 142 ? -36.310 11.685 -16.187 1.00 24.89 142 ILE C C 1
ATOM 4848 O O . ILE C 1 142 ? -36.326 11.811 -14.937 1.00 24.63 142 ILE C O 1
ATOM 4853 N N . THR C 1 143 ? -36.709 12.632 -17.046 1.00 22.23 143 THR C N 1
ATOM 4854 C CA . THR C 1 143 ? -37.140 13.985 -16.638 1.00 24.96 143 THR C CA 1
ATOM 4855 C C . THR C 1 143 ? -38.299 13.854 -15.635 1.00 26.57 143 THR C C 1
ATOM 4856 O O . THR C 1 143 ? -38.248 14.500 -14.574 1.00 25.57 143 THR C O 1
ATOM 4860 N N . PHE C 1 144 ? -39.294 13.011 -15.931 1.00 26.17 144 PHE C N 1
ATOM 4861 C CA . PHE C 1 144 ? -40.525 12.922 -15.101 1.00 30.42 144 PHE C CA 1
ATOM 4862 C C . PHE C 1 144 ? -40.396 11.812 -14.056 1.00 36.68 144 PHE C C 1
ATOM 4863 O O . PHE C 1 144 ? -41.289 11.759 -13.216 1.00 27.87 144 PHE C O 1
ATOM 4871 N N . GLY C 1 145 ? -39.361 10.965 -14.093 1.00 28.71 145 GLY C N 1
ATOM 4872 C CA . GLY C 1 145 ? -39.190 9.882 -13.115 1.00 23.77 145 GLY C CA 1
ATOM 4873 C C . GLY C 1 145 ? -38.062 10.202 -12.140 1.00 25.91 145 GLY C C 1
ATOM 4874 O O . GLY C 1 145 ? -38.260 11.042 -11.262 1.00 27.71 145 GLY C O 1
ATOM 4875 N N . PRO C 1 146 ? -36.846 9.602 -12.291 1.00 30.01 146 PRO C N 1
ATOM 4876 C CA . PRO C 1 146 ? -35.759 9.787 -11.321 1.00 30.64 146 PRO C CA 1
ATOM 4877 C C . PRO C 1 146 ? -35.357 11.258 -11.132 1.00 26.82 146 PRO C C 1
ATOM 4878 O O . PRO C 1 146 ? -35.092 11.667 -10.005 1.00 26.78 146 PRO C O 1
ATOM 4882 N N . LEU C 1 147 ? -35.318 12.043 -12.204 1.00 25.10 147 LEU C N 1
ATOM 4883 C CA . LEU C 1 147 ? -34.828 13.442 -12.046 1.00 24.68 147 LEU C CA 1
ATOM 4884 C C . LEU C 1 147 ? -35.865 14.235 -11.244 1.00 24.94 147 LEU C C 1
ATOM 4885 O O . LEU C 1 147 ? -35.471 15.046 -10.417 1.00 22.84 147 LEU C O 1
ATOM 4890 N N . ARG C 1 148 ? -37.162 14.014 -11.508 1.00 25.47 148 ARG C N 1
ATOM 4891 C CA . ARG C 1 148 ? -38.231 14.661 -10.709 1.00 25.50 148 ARG C CA 1
ATOM 4892 C C . ARG C 1 148 ? -38.191 14.197 -9.232 1.00 26.09 148 ARG C C 1
ATOM 4893 O O . ARG C 1 148 ? -38.432 15.029 -8.362 1.00 25.96 148 ARG C O 1
ATOM 4901 N N . ARG C 1 149 ? -37.838 12.948 -8.939 1.00 27.40 149 ARG C N 1
ATOM 4902 C CA . ARG C 1 149 ? -37.726 12.437 -7.546 1.00 28.22 149 ARG C CA 1
ATOM 4903 C C . ARG C 1 149 ? -36.575 13.155 -6.838 1.00 27.38 149 ARG C C 1
ATOM 4904 O O . ARG C 1 149 ? -36.743 13.456 -5.628 1.00 30.11 149 ARG C O 1
ATOM 4912 N N . ILE C 1 150 ? -35.500 13.508 -7.560 1.00 25.59 150 ILE C N 1
ATOM 4913 C CA . ILE C 1 150 ? -34.420 14.345 -6.977 1.00 23.27 150 ILE C CA 1
ATOM 4914 C C . ILE C 1 150 ? -35.028 15.714 -6.653 1.00 24.87 150 ILE C C 1
ATOM 4915 O O . ILE C 1 150 ? -34.777 16.232 -5.545 1.00 25.57 150 ILE C O 1
ATOM 4920 N N . ALA C 1 151 ? -35.777 16.305 -7.575 1.00 23.79 151 ALA C N 1
ATOM 4921 C CA . ALA C 1 151 ? -36.382 17.637 -7.321 1.00 24.68 151 ALA C CA 1
ATOM 4922 C C . ALA C 1 151 ? -37.257 17.568 -6.051 1.00 25.48 151 ALA C C 1
ATOM 4923 O O . ALA C 1 151 ? -37.133 18.448 -5.174 1.00 27.73 151 ALA C O 1
ATOM 4925 N N . LEU C 1 152 ? -38.100 16.543 -5.947 1.00 25.76 152 LEU C N 1
ATOM 4926 C CA . LEU C 1 152 ? -39.064 16.394 -4.826 1.00 32.80 152 LEU C CA 1
ATOM 4927 C C . LEU C 1 152 ? -38.273 16.300 -3.513 1.00 27.86 152 LEU C C 1
ATOM 4928 O O . LEU C 1 152 ? -38.738 16.794 -2.496 1.00 31.49 152 LEU C O 1
ATOM 4933 N N . SER C 1 153 ? -37.068 15.747 -3.537 1.00 24.64 153 SER C N 1
ATOM 4934 C CA . SER C 1 153 ? -36.182 15.584 -2.346 1.00 30.92 153 SER C CA 1
ATOM 4935 C C . SER C 1 153 ? -35.640 16.945 -1.896 1.00 26.07 153 SER C C 1
ATOM 4936 O O . SER C 1 153 ? -35.135 17.027 -0.726 1.00 28.21 153 SER C O 1
ATOM 4939 N N . ASN C 1 154 ? -35.692 17.981 -2.755 1.00 22.99 154 ASN C N 1
ATOM 4940 C CA . ASN C 1 154 ? -35.129 19.321 -2.445 1.00 25.31 154 ASN C CA 1
ATOM 4941 C C . ASN C 1 154 ? -36.242 20.288 -2.007 1.00 26.75 154 ASN C C 1
ATOM 4942 O O . ASN C 1 154 ? -35.961 21.466 -1.900 1.00 25.24 154 ASN C O 1
ATOM 4947 N N . GLY C 1 155 ? -37.439 19.778 -1.742 1.00 24.20 155 GLY C N 1
ATOM 4948 C CA . GLY C 1 155 ? -38.498 20.531 -1.049 1.00 26.26 155 GLY C CA 1
ATOM 4949 C C . GLY C 1 155 ? -39.604 20.977 -2.000 1.00 33.17 155 GLY C C 1
ATOM 4950 O O . GLY C 1 155 ? -39.410 20.976 -3.252 1.00 24.19 155 GLY C O 1
ATOM 4951 N N . THR C 1 156 ? -40.722 21.398 -1.419 1.00 26.03 156 THR C N 1
ATOM 4952 C CA . THR C 1 156 ? -41.968 21.791 -2.129 1.00 25.05 156 THR C CA 1
ATOM 4953 C C . THR C 1 156 ? -41.728 22.890 -3.163 1.00 20.28 156 THR C C 1
ATOM 4954 O O . THR C 1 156 ? -42.206 22.705 -4.274 1.00 27.97 156 THR C O 1
ATOM 4958 N N . ARG C 1 157 ? -41.138 24.007 -2.767 1.00 21.72 157 ARG C N 1
ATOM 4959 C CA . ARG C 1 157 ? -40.995 25.193 -3.661 1.00 26.31 157 ARG C CA 1
ATOM 4960 C C . ARG C 1 157 ? -40.071 24.832 -4.838 1.00 31.97 157 ARG C C 1
ATOM 4961 O O . ARG C 1 157 ? -40.424 25.197 -5.981 1.00 25.78 157 ARG C O 1
ATOM 4969 N N . LEU C 1 158 ? -38.948 24.139 -4.581 1.00 27.33 158 LEU C N 1
ATOM 4970 C CA . LEU C 1 158 ? -37.985 23.803 -5.674 1.00 33.25 158 LEU C CA 1
ATOM 4971 C C . LEU C 1 158 ? -38.708 22.859 -6.643 1.00 23.90 158 LEU C C 1
ATOM 4972 O O . LEU C 1 158 ? -38.699 23.127 -7.849 1.00 27.38 158 LEU C O 1
ATOM 4977 N N . ALA C 1 159 ? -39.380 21.832 -6.116 1.00 23.42 159 ALA C N 1
ATOM 4978 C CA . ALA C 1 159 ? -40.060 20.775 -6.889 1.00 30.51 159 ALA C CA 1
ATOM 4979 C C . ALA C 1 159 ? -41.170 21.372 -7.760 1.00 32.22 159 ALA C C 1
ATOM 4980 O O . ALA C 1 159 ? -41.350 20.907 -8.900 1.00 29.67 159 ALA C O 1
ATOM 4982 N N . ARG C 1 160 ? -41.897 22.370 -7.239 1.00 28.96 160 ARG C N 1
ATOM 4983 C CA . ARG C 1 160 ? -42.927 23.113 -8.013 1.00 28.11 160 ARG C CA 1
ATOM 4984 C C . ARG C 1 160 ? -42.264 23.805 -9.199 1.00 23.14 160 ARG C C 1
ATOM 4985 O O . ARG C 1 160 ? -42.809 23.726 -10.319 1.00 27.77 160 ARG C O 1
ATOM 4989 N N . HIS C 1 161 ? -41.157 24.499 -8.969 1.00 24.78 161 HIS C N 1
ATOM 4990 C CA . HIS C 1 161 ? -40.427 25.207 -10.049 1.00 28.18 161 HIS C CA 1
ATOM 4991 C C . HIS C 1 161 ? -39.923 24.177 -11.064 1.00 29.16 161 HIS C C 1
ATOM 4992 O O . HIS C 1 161 ? -40.148 24.346 -12.286 1.00 29.89 161 HIS C O 1
ATOM 4999 N N . TYR C 1 162 ? -39.269 23.115 -10.582 1.00 31.07 162 TYR C N 1
ATOM 5000 C CA . TYR C 1 162 ? -38.728 22.054 -11.472 1.00 23.39 162 TYR C CA 1
ATOM 5001 C C . TYR C 1 162 ? -39.846 21.548 -12.401 1.00 27.08 162 TYR C C 1
ATOM 5002 O O . TYR C 1 162 ? -39.629 21.318 -13.633 1.00 29.01 162 TYR C O 1
ATOM 5011 N N . THR C 1 163 ? -41.021 21.288 -11.825 1.00 25.11 163 THR C N 1
ATOM 5012 C CA . THR C 1 163 ? -42.173 20.725 -12.582 1.00 31.37 163 THR C CA 1
ATOM 5013 C C . THR C 1 163 ? -42.602 21.694 -13.697 1.00 26.89 163 THR C C 1
ATOM 5014 O O . THR C 1 163 ? -42.773 21.220 -14.853 1.00 26.90 163 THR C O 1
ATOM 5018 N N . ARG C 1 164 ? -42.648 22.998 -13.412 1.00 24.88 164 ARG C N 1
ATOM 5019 C CA . ARG C 1 164 ? -42.971 24.026 -14.426 1.00 34.47 164 ARG C CA 1
ATOM 5020 C C . ARG C 1 164 ? -41.945 23.974 -15.583 1.00 27.12 164 ARG C C 1
ATOM 5021 O O . ARG C 1 164 ? -42.354 23.938 -16.750 1.00 28.71 164 ARG C O 1
ATOM 5029 N N A VAL C 1 165 ? -40.659 24.011 -15.248 0.50 27.81 165 VAL C N 1
ATOM 5030 N N B VAL C 1 165 ? -40.648 24.015 -15.286 0.50 27.84 165 VAL C N 1
ATOM 5031 C CA A VAL C 1 165 ? -39.534 24.046 -16.226 0.50 27.78 165 VAL C CA 1
ATOM 5032 C CA B VAL C 1 165 ? -39.601 24.075 -16.350 0.50 27.63 165 VAL C CA 1
ATOM 5033 C C A VAL C 1 165 ? -39.512 22.742 -17.036 0.50 27.25 165 VAL C C 1
ATOM 5034 C C B VAL C 1 165 ? -39.528 22.724 -17.076 0.50 27.26 165 VAL C C 1
ATOM 5035 O O A VAL C 1 165 ? -39.332 22.820 -18.268 0.50 28.83 165 VAL C O 1
ATOM 5036 O O B VAL C 1 165 ? -39.342 22.750 -18.307 0.50 28.80 165 VAL C O 1
ATOM 5043 N N . ALA C 1 166 ? -39.715 21.600 -16.377 1.00 26.99 166 ALA C N 1
ATOM 5044 C CA . ALA C 1 166 ? -39.726 20.258 -17.009 1.00 23.00 166 ALA C CA 1
ATOM 5045 C C . ALA C 1 166 ? -40.852 20.219 -18.054 1.00 28.91 166 ALA C C 1
ATOM 5046 O O . ALA C 1 166 ? -40.635 19.684 -19.154 1.00 26.77 166 ALA C O 1
ATOM 5048 N N . ILE C 1 167 ? -42.036 20.725 -17.694 1.00 28.04 167 ILE C N 1
ATOM 5049 C CA . ILE C 1 167 ? -43.227 20.646 -18.593 1.00 29.76 167 ILE C CA 1
ATOM 5050 C C . ILE C 1 167 ? -42.979 21.604 -19.771 1.00 22.05 167 ILE C C 1
ATOM 5051 O O . ILE C 1 167 ? -43.229 21.202 -20.904 1.00 29.40 167 ILE C O 1
ATOM 5056 N N . TYR C 1 168 ? -42.497 22.815 -19.499 1.00 27.14 168 TYR C N 1
ATOM 5057 C CA . TYR C 1 168 ? -42.147 23.844 -20.520 1.00 28.85 168 TYR C CA 1
ATOM 5058 C C . TYR C 1 168 ? -41.143 23.257 -21.534 1.00 28.83 168 TYR C C 1
ATOM 5059 O O . TYR C 1 168 ? -41.369 23.335 -22.765 1.00 29.59 168 TYR C O 1
ATOM 5068 N N . LEU C 1 169 ? -40.061 22.650 -21.032 1.00 28.87 169 LEU C N 1
ATOM 5069 C CA . LEU C 1 169 ? -39.025 22.027 -21.896 1.00 25.40 169 LEU C CA 1
ATOM 5070 C C . LEU C 1 169 ? -39.649 20.905 -22.723 1.00 24.47 169 LEU C C 1
ATOM 5071 O O . LEU C 1 169 ? -39.457 20.901 -23.937 1.00 32.48 169 LEU C O 1
ATOM 5076 N N . SER C 1 170 ? -40.395 20.000 -22.096 1.00 26.21 170 SER C N 1
ATOM 5077 C CA . SER C 1 170 ? -40.929 18.776 -22.736 1.00 25.98 170 SER C CA 1
ATOM 5078 C C . SER C 1 170 ? -41.917 19.135 -23.865 1.00 27.02 170 SER C C 1
ATOM 5079 O O . SER C 1 170 ? -41.887 18.475 -24.917 1.00 27.57 170 SER C O 1
ATOM 5082 N N . ALA C 1 171 ? -42.751 20.149 -23.648 1.00 30.08 171 ALA C N 1
ATOM 5083 C CA . ALA C 1 171 ? -43.789 20.597 -24.595 1.00 30.47 171 ALA C CA 1
ATOM 5084 C C . ALA C 1 171 ? -43.098 21.149 -25.846 1.00 29.19 171 ALA C C 1
ATOM 5085 O O . ALA C 1 171 ? -43.503 20.819 -26.963 1.00 30.28 171 ALA C O 1
ATOM 5087 N N . LEU C 1 172 ? -42.043 21.930 -25.655 1.00 25.02 172 LEU C N 1
ATOM 5088 C CA . LEU C 1 172 ? -41.283 22.482 -26.786 1.00 27.67 172 LEU C CA 1
ATOM 5089 C C . LEU C 1 172 ? -40.483 21.360 -27.451 1.00 28.79 172 LEU C C 1
ATOM 5090 O O . LEU C 1 172 ? -40.520 21.279 -28.719 1.00 30.83 172 LEU C O 1
ATOM 5095 N N A TRP C 1 173 ? -39.817 20.501 -26.665 0.65 28.55 173 TRP C N 1
ATOM 5096 N N C TRP C 1 173 ? -39.827 20.522 -26.642 0.35 28.56 173 TRP C N 1
ATOM 5097 C CA A TRP C 1 173 ? -38.902 19.459 -27.231 0.65 28.25 173 TRP C CA 1
ATOM 5098 C CA C TRP C 1 173 ? -38.972 19.406 -27.129 0.35 28.30 173 TRP C CA 1
ATOM 5099 C C A TRP C 1 173 ? -39.637 18.506 -28.187 0.65 29.92 173 TRP C C 1
ATOM 5100 C C C TRP C 1 173 ? -39.680 18.574 -28.199 0.35 29.93 173 TRP C C 1
ATOM 5101 O O A TRP C 1 173 ? -39.078 18.240 -29.270 0.65 32.17 173 TRP C O 1
ATOM 5102 O O C TRP C 1 173 ? -39.018 18.222 -29.190 0.35 32.13 173 TRP C O 1
ATOM 5123 N N . VAL C 1 174 ? -40.867 18.067 -27.883 1.00 32.41 174 VAL C N 1
ATOM 5124 C CA . VAL C 1 174 ? -41.624 17.147 -28.791 1.00 28.89 174 VAL C CA 1
ATOM 5125 C C . VAL C 1 174 ? -42.013 17.811 -30.118 1.00 23.83 174 VAL C C 1
ATOM 5126 O O . VAL C 1 174 ? -42.254 17.033 -31.090 1.00 29.59 174 VAL C O 1
ATOM 5130 N N . CYS C 1 175 ? -42.019 19.142 -30.198 1.00 29.53 175 CYS C N 1
ATOM 5131 C CA . CYS C 1 175 ? -42.329 19.913 -31.435 1.00 31.25 175 CYS C CA 1
ATOM 5132 C C . CYS C 1 175 ? -41.186 19.762 -32.440 1.00 31.03 175 CYS C C 1
ATOM 5133 O O . CYS C 1 175 ? -41.460 19.852 -33.648 1.00 30.17 175 CYS C O 1
ATOM 5136 N N . TYR C 1 176 ? -39.939 19.593 -31.981 1.00 27.43 176 TYR C N 1
ATOM 5137 C CA . TYR C 1 176 ? -38.793 19.533 -32.927 1.00 27.23 176 TYR C CA 1
ATOM 5138 C C . TYR C 1 176 ? -38.938 18.339 -33.883 1.00 28.04 176 TYR C C 1
ATOM 5139 O O . TYR C 1 176 ? -38.930 18.536 -35.100 1.00 33.47 176 TYR C O 1
ATOM 5148 N N . PRO C 1 177 ? -38.994 17.076 -33.394 1.00 26.97 177 PRO C N 1
ATOM 5149 C CA . PRO C 1 177 ? -39.088 15.912 -34.271 1.00 27.67 177 PRO C CA 1
ATOM 5150 C C . PRO C 1 177 ? -40.419 15.880 -35.045 1.00 30.56 177 PRO C C 1
ATOM 5151 O O . PRO C 1 177 ? -40.487 15.231 -36.042 1.00 28.77 177 PRO C O 1
ATOM 5155 N N . THR C 1 178 ? -41.454 16.534 -34.514 1.00 29.90 178 THR C N 1
ATOM 5156 C CA . THR C 1 178 ? -42.768 16.678 -35.175 1.00 30.74 178 THR C CA 1
ATOM 5157 C C . THR C 1 178 ? -42.595 17.560 -36.402 1.00 25.11 178 THR C C 1
ATOM 5158 O O . THR C 1 178 ? -43.009 17.110 -37.471 1.00 34.43 178 THR C O 1
ATOM 5162 N N . ALA C 1 179 ? -41.986 18.738 -36.251 1.00 24.18 179 ALA C N 1
ATOM 5163 C CA . ALA C 1 179 ? -41.676 19.656 -37.365 1.00 27.30 179 ALA C CA 1
ATOM 5164 C C . ALA C 1 179 ? -40.726 18.957 -38.339 1.00 34.42 179 ALA C C 1
ATOM 5165 O O . ALA C 1 179 ? -40.924 19.081 -39.560 1.00 34.30 179 ALA C O 1
ATOM 5167 N N . TRP C 1 180 ? -39.681 18.289 -37.826 1.00 32.53 180 TRP C N 1
ATOM 5168 C CA . TRP C 1 180 ? -38.698 17.606 -38.708 1.00 28.67 180 TRP C CA 1
ATOM 5169 C C . TRP C 1 180 ? -39.480 16.671 -39.647 1.00 29.10 180 TRP C C 1
ATOM 5170 O O . TRP C 1 180 ? -39.289 16.732 -40.870 1.00 31.35 180 TRP C O 1
ATOM 5181 N N . LEU C 1 181 ? -40.311 15.810 -39.077 1.00 29.56 181 LEU C N 1
ATOM 5182 C CA . LEU C 1 181 ? -41.040 14.758 -39.832 1.00 33.98 181 LEU C CA 1
ATOM 5183 C C . LEU C 1 181 ? -41.988 15.396 -40.864 1.00 34.32 181 LEU C C 1
ATOM 5184 O O . LEU C 1 181 ? -42.115 14.836 -41.965 1.00 36.79 181 LEU C O 1
ATOM 5189 N N . LEU C 1 182 ? -42.656 16.499 -40.522 1.00 31.29 182 LEU C N 1
ATOM 5190 C CA . LEU C 1 182 ? -43.627 17.148 -41.439 1.00 36.70 182 LEU C CA 1
ATOM 5191 C C . LEU C 1 182 ? -42.944 17.943 -42.564 1.00 40.72 182 LEU C C 1
ATOM 5192 O O . LEU C 1 182 ? -43.597 18.083 -43.613 1.00 38.08 182 LEU C O 1
ATOM 5197 N N . GLY C 1 183 ? -41.728 18.477 -42.349 1.00 31.04 183 GLY C N 1
ATOM 5198 C CA . GLY C 1 183 ? -41.070 19.439 -43.244 1.00 29.52 183 GLY C CA 1
ATOM 5199 C C . GLY C 1 183 ? -40.278 18.718 -44.329 1.00 27.68 183 GLY C C 1
ATOM 5200 O O . GLY C 1 183 ? -40.392 17.502 -44.453 1.00 31.89 183 GLY C O 1
ATOM 5201 N N . PRO C 1 184 ? -39.447 19.434 -45.118 1.00 28.21 184 PRO C N 1
ATOM 5202 C CA . PRO C 1 184 ? -38.659 18.820 -46.205 1.00 37.22 184 PRO C CA 1
ATOM 5203 C C . PRO C 1 184 ? -37.711 17.654 -45.838 1.00 36.69 184 PRO C C 1
ATOM 5204 O O . PRO C 1 184 ? -37.424 16.873 -46.709 1.00 35.05 184 PRO C O 1
ATOM 5208 N N . SER C 1 185 ? -37.245 17.519 -44.586 1.00 28.41 185 SER C N 1
ATOM 5209 C CA . SER C 1 185 ? -36.300 16.441 -44.184 1.00 28.96 185 SER C CA 1
ATOM 5210 C C . SER C 1 185 ? -37.029 15.100 -44.120 1.00 32.60 185 SER C C 1
ATOM 5211 O O . SER C 1 185 ? -36.376 14.039 -44.181 1.00 33.53 185 SER C O 1
ATOM 5214 N N . GLY C 1 186 ? -38.345 15.138 -43.934 1.00 30.94 186 GLY C N 1
ATOM 5215 C CA . GLY C 1 186 ? -39.164 13.931 -43.722 1.00 31.84 186 GLY C CA 1
ATOM 5216 C C . GLY C 1 186 ? -40.232 13.807 -44.797 1.00 37.13 186 GLY C C 1
ATOM 5217 O O . GLY C 1 186 ? -39.889 13.607 -45.954 1.00 32.49 186 GLY C O 1
ATOM 5218 N N . LEU C 1 187 ? -41.493 13.964 -44.431 1.00 34.29 187 LEU C N 1
ATOM 5219 C CA . LEU C 1 187 ? -42.636 13.672 -45.334 1.00 38.07 187 LEU C CA 1
ATOM 5220 C C . LEU C 1 187 ? -42.772 14.758 -46.417 1.00 43.86 187 LEU C C 1
ATOM 5221 O O . LEU C 1 187 ? -43.413 14.472 -47.420 1.00 43.99 187 LEU C O 1
ATOM 5226 N N . GLY C 1 188 ? -42.190 15.947 -46.237 1.00 35.81 188 GLY C N 1
ATOM 5227 C CA . GLY C 1 188 ? -42.295 17.050 -47.203 1.00 35.06 188 GLY C CA 1
ATOM 5228 C C . GLY C 1 188 ? -43.729 17.537 -47.354 1.00 41.87 188 GLY C C 1
ATOM 5229 O O . GLY C 1 188 ? -44.073 17.959 -48.448 1.00 47.68 188 GLY C O 1
ATOM 5230 N N . LEU C 1 189 ? -44.531 17.516 -46.286 1.00 38.01 189 LEU C N 1
ATOM 5231 C CA . LEU C 1 189 ? -45.891 18.121 -46.248 1.00 38.59 189 LEU C CA 1
ATOM 5232 C C . LEU C 1 189 ? -45.832 19.639 -46.069 1.00 48.53 189 LEU C C 1
ATOM 5233 O O . LEU C 1 189 ? -46.542 20.331 -46.804 1.00 42.47 189 LEU C O 1
ATOM 5238 N N . ALA C 1 190 ? -45.041 20.143 -45.117 1.00 38.91 190 ALA C N 1
ATOM 5239 C CA . ALA C 1 190 ? -44.822 21.587 -44.881 1.00 36.82 190 ALA C CA 1
ATOM 5240 C C . ALA C 1 190 ? -43.702 22.090 -45.804 1.00 36.11 190 ALA C C 1
ATOM 5241 O O . ALA C 1 190 ? -42.733 21.347 -46.020 1.00 41.80 190 ALA C O 1
ATOM 5243 N N . GLN C 1 191 ? -43.839 23.316 -46.313 1.00 37.71 191 GLN C N 1
ATOM 5244 C CA . GLN C 1 191 ? -42.833 24.008 -47.166 1.00 46.40 191 GLN C CA 1
ATOM 5245 C C . GLN C 1 191 ? -41.577 24.393 -46.375 1.00 43.59 191 GLN C C 1
ATOM 5246 O O . GLN C 1 191 ? -41.666 24.543 -45.141 1.00 37.93 191 GLN C O 1
ATOM 5252 N N . GLU C 1 192 ? -40.471 24.652 -47.084 1.00 43.92 192 GLU C N 1
ATOM 5253 C CA . GLU C 1 192 ? -39.176 25.063 -46.488 1.00 44.69 192 GLU C CA 1
ATOM 5254 C C . GLU C 1 192 ? -39.389 26.277 -45.578 1.00 37.44 192 GLU C C 1
ATOM 5255 O O . GLU C 1 192 ? -38.904 26.256 -44.441 1.00 36.44 192 GLU C O 1
ATOM 5261 N N . LEU C 1 193 ? -40.080 27.307 -46.060 1.00 38.46 193 LEU C N 1
ATOM 5262 C CA . LEU C 1 193 ? -40.285 28.549 -45.287 1.00 35.59 193 LEU C CA 1
ATOM 5263 C C . LEU C 1 193 ? -41.010 28.259 -43.965 1.00 36.22 193 LEU C C 1
ATOM 5264 O O . LEU C 1 193 ? -40.616 28.837 -42.933 1.00 30.56 193 LEU C O 1
ATOM 5269 N N . THR C 1 194 ? -42.046 27.424 -43.999 1.00 33.13 194 THR C N 1
ATOM 5270 C CA . THR C 1 194 ? -42.830 27.079 -42.787 1.00 33.44 194 THR C CA 1
ATOM 5271 C C . THR C 1 194 ? -41.912 26.423 -41.748 1.00 36.45 194 THR C C 1
ATOM 5272 O O . THR C 1 194 ? -42.094 26.695 -40.560 1.00 33.26 194 THR C O 1
ATOM 5276 N N A GLU C 1 195 ? -41.084 25.495 -42.237 0.50 35.98 195 GLU C N 1
ATOM 5277 N N B GLU C 1 195 ? -41.129 25.433 -42.179 0.50 35.96 195 GLU C N 1
ATOM 5278 C CA A GLU C 1 195 ? -40.154 24.760 -41.346 0.50 35.95 195 GLU C CA 1
ATOM 5279 C CA B GLU C 1 195 ? -40.202 24.727 -41.259 0.50 35.95 195 GLU C CA 1
ATOM 5280 C C A GLU C 1 195 ? -39.136 25.754 -40.770 0.50 33.24 195 GLU C C 1
ATOM 5281 C C B GLU C 1 195 ? -39.183 25.724 -40.703 0.50 33.23 195 GLU C C 1
ATOM 5282 O O A GLU C 1 195 ? -38.902 25.733 -39.549 0.50 33.44 195 GLU C O 1
ATOM 5283 O O B GLU C 1 195 ? -39.022 25.776 -39.476 0.50 33.51 195 GLU C O 1
ATOM 5294 N N . VAL C 1 196 ? -38.660 26.591 -41.567 1.00 29.49 196 VAL C N 1
ATOM 5295 C CA . VAL C 1 196 ? -37.646 27.597 -41.140 1.00 34.11 196 VAL C CA 1
ATOM 5296 C C . VAL C 1 196 ? -38.225 28.435 -39.997 1.00 37.07 196 VAL C C 1
ATOM 5297 O O . VAL C 1 196 ? -37.533 28.643 -39.002 1.00 32.41 196 VAL C O 1
ATOM 5301 N N . LEU C 1 197 ? -39.457 28.895 -40.156 1.00 33.03 197 LEU C N 1
ATOM 5302 C CA . LEU C 1 197 ? -40.069 29.773 -39.119 1.00 32.86 197 LEU C CA 1
ATOM 5303 C C . LEU C 1 197 ? -40.261 28.997 -37.815 1.00 34.25 197 LEU C C 1
ATOM 5304 O O . LEU C 1 197 ? -40.052 29.614 -36.767 1.00 33.48 197 LEU C O 1
ATOM 5309 N N . VAL C 1 198 ? -40.716 27.743 -37.886 1.00 25.61 198 VAL C N 1
ATOM 5310 C CA . VAL C 1 198 ? -40.845 26.852 -36.706 1.00 30.74 198 VAL C CA 1
ATOM 5311 C C . VAL C 1 198 ? -39.468 26.742 -36.007 1.00 28.26 198 VAL C C 1
ATOM 5312 O O . VAL C 1 198 ? -39.438 26.898 -34.767 1.00 29.95 198 VAL C O 1
ATOM 5316 N N . PHE C 1 199 ? -38.369 26.548 -36.755 1.00 31.74 199 PHE C N 1
ATOM 5317 C CA . PHE C 1 199 ? -37.001 26.342 -36.189 1.00 31.36 199 PHE C CA 1
ATOM 5318 C C . PHE C 1 199 ? -36.315 27.690 -35.944 1.00 33.38 199 PHE C C 1
ATOM 5319 O O . PHE C 1 199 ? -35.141 27.683 -35.575 1.00 31.74 199 PHE C O 1
ATOM 5327 N N . ILE C 1 200 ? -37.050 28.803 -36.084 1.00 29.48 200 ILE C N 1
ATOM 5328 C CA . ILE C 1 200 ? -36.660 30.139 -35.567 1.00 29.67 200 ILE C CA 1
ATOM 5329 C C . ILE C 1 200 ? -37.421 30.390 -34.263 1.00 36.12 200 ILE C C 1
ATOM 5330 O O . ILE C 1 200 ? -36.809 30.811 -33.275 1.00 29.85 200 ILE C O 1
ATOM 5335 N N . ILE C 1 201 ? -38.725 30.133 -34.251 1.00 30.79 201 ILE C N 1
ATOM 5336 C CA . ILE C 1 201 ? -39.596 30.558 -33.126 1.00 31.92 201 ILE C CA 1
ATOM 5337 C C . ILE C 1 201 ? -39.446 29.587 -31.953 1.00 29.47 201 ILE C C 1
ATOM 5338 O O . ILE C 1 201 ? -39.318 30.108 -30.812 1.00 30.47 201 ILE C O 1
ATOM 5343 N N . LEU C 1 202 ? -39.506 28.266 -32.202 1.00 25.55 202 LEU C N 1
ATOM 5344 C CA . LEU C 1 202 ? -39.320 27.225 -31.155 1.00 26.68 202 LEU C CA 1
ATOM 5345 C C . LEU C 1 202 ? -38.051 27.526 -30.355 1.00 26.65 202 LEU C C 1
ATOM 5346 O O . LEU C 1 202 ? -38.105 27.544 -29.126 1.00 27.13 202 LEU C O 1
ATOM 5351 N N . PRO C 1 203 ? -36.863 27.632 -30.998 1.00 28.50 203 PRO C N 1
ATOM 5352 C CA . PRO C 1 203 ? -35.623 27.839 -30.243 1.00 28.30 203 PRO C CA 1
ATOM 5353 C C . PRO C 1 203 ? -35.536 29.167 -29.472 1.00 30.32 203 PRO C C 1
ATOM 5354 O O . PRO C 1 203 ? -34.828 29.222 -28.441 1.00 29.02 203 PRO C O 1
ATOM 5358 N N . ILE C 1 204 ? -36.252 30.210 -29.913 1.00 28.02 204 ILE C N 1
ATOM 5359 C CA . ILE C 1 204 ? -36.330 31.460 -29.109 1.00 26.80 204 ILE C CA 1
ATOM 5360 C C . ILE C 1 204 ? -36.936 31.126 -27.747 1.00 26.31 204 ILE C C 1
ATOM 5361 O O . ILE C 1 204 ? -36.390 31.570 -26.725 1.00 29.19 204 ILE C O 1
ATOM 5366 N N A PHE C 1 205 ? -38.007 30.339 -27.737 0.65 27.23 205 PHE C N 1
ATOM 5367 N N C PHE C 1 205 ? -37.974 30.274 -27.726 0.35 27.27 205 PHE C N 1
ATOM 5368 C CA A PHE C 1 205 ? -38.668 29.888 -26.497 0.65 26.96 205 PHE C CA 1
ATOM 5369 C CA C PHE C 1 205 ? -38.675 29.896 -26.466 0.35 27.05 205 PHE C CA 1
ATOM 5370 C C A PHE C 1 205 ? -37.826 28.822 -25.806 0.65 28.24 205 PHE C C 1
ATOM 5371 C C C PHE C 1 205 ? -37.889 28.852 -25.663 0.35 28.15 205 PHE C C 1
ATOM 5372 O O A PHE C 1 205 ? -37.854 28.788 -24.557 0.65 27.51 205 PHE C O 1
ATOM 5373 O O C PHE C 1 205 ? -38.021 28.827 -24.429 0.35 27.78 205 PHE C O 1
ATOM 5388 N N A SER C 1 206 ? -37.199 27.923 -26.559 0.65 27.63 206 SER C N 1
ATOM 5389 N N C SER C 1 206 ? -37.129 27.997 -26.348 0.35 28.45 206 SER C N 1
ATOM 5390 C CA A SER C 1 206 ? -36.464 26.777 -25.951 0.65 27.83 206 SER C CA 1
ATOM 5391 C CA C SER C 1 206 ? -36.348 26.941 -25.653 0.35 27.55 206 SER C CA 1
ATOM 5392 C C A SER C 1 206 ? -35.208 27.248 -25.229 0.65 27.24 206 SER C C 1
ATOM 5393 C C C SER C 1 206 ? -35.003 27.495 -25.174 0.35 26.89 206 SER C C 1
ATOM 5394 O O A SER C 1 206 ? -34.732 26.546 -24.340 0.65 28.63 206 SER C O 1
ATOM 5395 O O C SER C 1 206 ? -34.515 26.993 -24.150 0.35 31.91 206 SER C O 1
ATOM 5458 N N A VAL C 1 208 ? -33.834 31.100 -24.934 0.65 24.66 208 VAL C N 1
ATOM 5459 N N C VAL C 1 208 ? -34.184 31.054 -24.848 0.35 25.03 208 VAL C N 1
ATOM 5460 C CA A VAL C 1 208 ? -33.954 32.312 -24.156 0.65 25.71 208 VAL C CA 1
ATOM 5461 C CA C VAL C 1 208 ? -34.255 32.334 -24.084 0.35 26.62 208 VAL C CA 1
ATOM 5462 C C A VAL C 1 208 ? -35.152 32.150 -23.207 0.65 25.66 208 VAL C C 1
ATOM 5463 C C C VAL C 1 208 ? -35.414 32.204 -23.093 0.35 26.07 208 VAL C C 1
ATOM 5464 O O A VAL C 1 208 ? -35.012 32.414 -21.990 0.65 29.46 208 VAL C O 1
ATOM 5465 O O C VAL C 1 208 ? -35.196 32.456 -21.897 0.35 29.45 208 VAL C O 1
ATOM 5472 N N A GLY C 1 209 ? -36.303 31.744 -23.730 0.65 24.34 209 GLY C N 1
ATOM 5473 N N C GLY C 1 209 ? -36.586 31.798 -23.583 0.35 25.68 209 GLY C N 1
ATOM 5474 C CA A GLY C 1 209 ? -37.505 31.575 -22.893 0.65 30.79 209 GLY C CA 1
ATOM 5475 C CA C GLY C 1 209 ? -37.758 31.622 -22.709 0.35 30.64 209 GLY C CA 1
ATOM 5476 C C A GLY C 1 209 ? -37.262 30.661 -21.687 0.65 29.23 209 GLY C C 1
ATOM 5477 C C C GLY C 1 209 ? -37.447 30.716 -21.533 0.35 28.99 209 GLY C C 1
ATOM 5478 O O A GLY C 1 209 ? -37.555 31.043 -20.526 0.65 27.19 209 GLY C O 1
ATOM 5479 O O C GLY C 1 209 ? -37.698 31.124 -20.387 0.35 27.18 209 GLY C O 1
ATOM 5480 N N A PHE C 1 210 ? -36.750 29.462 -21.942 0.65 26.38 210 PHE C N 1
ATOM 5481 N N C PHE C 1 210 ? -36.913 29.527 -21.813 0.35 26.86 210 PHE C N 1
ATOM 5482 C CA A PHE C 1 210 ? -36.488 28.457 -20.894 0.65 26.17 210 PHE C CA 1
ATOM 5483 C CA C PHE C 1 210 ? -36.636 28.556 -20.725 0.35 26.61 210 PHE C CA 1
ATOM 5484 C C A PHE C 1 210 ? -35.658 29.092 -19.771 0.65 23.70 210 PHE C C 1
ATOM 5485 C C C PHE C 1 210 ? -35.719 29.197 -19.681 0.35 23.96 210 PHE C C 1
ATOM 5486 O O A PHE C 1 210 ? -35.978 28.936 -18.596 0.65 26.68 210 PHE C O 1
ATOM 5487 O O C PHE C 1 210 ? -35.995 29.005 -18.487 0.35 26.65 210 PHE C O 1
ATOM 5502 N N . SER C 1 211 ? -34.581 29.758 -20.108 1.00 21.65 211 SER C N 1
ATOM 5503 C CA . SER C 1 211 ? -33.631 30.265 -19.096 1.00 26.60 211 SER C CA 1
ATOM 5504 C C . SER C 1 211 ? -34.241 31.452 -18.340 1.00 30.28 211 SER C C 1
ATOM 5505 O O . SER C 1 211 ? -33.971 31.610 -17.127 1.00 25.04 211 SER C O 1
ATOM 5508 N N . ILE C 1 212 ? -35.067 32.258 -19.000 1.00 24.75 212 ILE C N 1
ATOM 5509 C CA . ILE C 1 212 ? -35.810 33.313 -18.277 1.00 28.01 212 ILE C CA 1
ATOM 5510 C C . ILE C 1 212 ? -36.666 32.636 -17.210 1.00 25.15 212 ILE C C 1
ATOM 5511 O O . ILE C 1 212 ? -36.542 33.050 -16.055 1.00 26.36 212 ILE C O 1
ATOM 5516 N N . VAL C 1 213 ? -37.433 31.610 -17.566 1.00 21.72 213 VAL C N 1
ATOM 5517 C CA . VAL C 1 213 ? -38.337 30.918 -16.611 1.00 24.51 213 VAL C CA 1
ATOM 5518 C C . VAL C 1 213 ? -37.495 30.263 -15.514 1.00 31.70 213 VAL C C 1
ATOM 5519 O O . VAL C 1 213 ? -37.882 30.372 -14.319 1.00 27.69 213 VAL C O 1
ATOM 5523 N N . ASP C 1 214 ? -36.418 29.575 -15.901 1.00 22.25 214 ASP C N 1
ATOM 5524 C CA . ASP C 1 214 ? -35.632 28.752 -14.957 1.00 26.75 214 ASP C CA 1
ATOM 5525 C C . ASP C 1 214 ? -34.922 29.695 -13.962 1.00 22.67 214 ASP C C 1
ATOM 5526 O O . ASP C 1 214 ? -35.174 29.547 -12.753 1.00 26.13 214 ASP C O 1
ATOM 5531 N N . LEU C 1 215 ? -34.112 30.644 -14.445 1.00 22.85 215 LEU C N 1
ATOM 5532 C CA . LEU C 1 215 ? -33.346 31.604 -13.602 1.00 23.04 215 LEU C CA 1
ATOM 5533 C C . LEU C 1 215 ? -34.310 32.431 -12.720 1.00 29.23 215 LEU C C 1
ATOM 5534 O O . LEU C 1 215 ? -34.049 32.555 -11.508 1.00 29.41 215 LEU C O 1
ATOM 5539 N N . HIS C 1 216 ? -35.401 32.974 -13.269 1.00 29.96 216 HIS C N 1
ATOM 5540 C CA . HIS C 1 216 ? -36.359 33.761 -12.452 1.00 28.36 216 HIS C CA 1
ATOM 5541 C C . HIS C 1 216 ? -36.900 32.873 -11.319 1.00 30.18 216 HIS C C 1
ATOM 5542 O O . HIS C 1 216 ? -36.928 33.361 -10.183 1.00 30.14 216 HIS C O 1
ATOM 5549 N N . GLY C 1 217 ? -37.303 31.632 -11.606 1.00 25.16 217 GLY C N 1
ATOM 5550 C CA . GLY C 1 217 ? -37.884 30.716 -10.608 1.00 27.13 217 GLY C CA 1
ATOM 5551 C C . GLY C 1 217 ? -36.873 30.358 -9.517 1.00 33.83 217 GLY C C 1
ATOM 5552 O O . GLY C 1 217 ? -37.269 30.332 -8.354 1.00 27.19 217 GLY C O 1
ATOM 5553 N N . LEU C 1 218 ? -35.606 30.077 -9.874 1.00 27.75 218 LEU C N 1
ATOM 5554 C CA . LEU C 1 218 ? -34.527 29.794 -8.890 1.00 28.09 218 LEU C CA 1
ATOM 5555 C C . LEU C 1 218 ? -34.245 31.071 -8.090 1.00 27.46 218 LEU C C 1
ATOM 5556 O O . LEU C 1 218 ? -34.123 30.954 -6.866 1.00 28.89 218 LEU C O 1
ATOM 5561 N N . ARG C 1 219 ? -34.211 32.233 -8.726 1.00 25.00 219 ARG C N 1
ATOM 5562 C CA . ARG C 1 219 ? -33.879 33.492 -8.008 1.00 30.91 219 ARG C CA 1
ATOM 5563 C C . ARG C 1 219 ? -34.957 33.808 -6.956 1.00 28.64 219 ARG C C 1
ATOM 5564 O O . ARG C 1 219 ? -34.613 34.364 -5.918 1.00 27.94 219 ARG C O 1
ATOM 5572 N N . LYS C 1 220 ? -36.200 33.425 -7.216 1.00 27.98 220 LYS C N 1
ATOM 5573 C CA . LYS C 1 220 ? -37.336 33.725 -6.301 1.00 35.07 220 LYS C CA 1
ATOM 5574 C C . LYS C 1 220 ? -37.195 32.943 -4.988 1.00 40.25 220 LYS C C 1
ATOM 5575 O O . LYS C 1 220 ? -37.795 33.360 -4.000 1.00 37.18 220 LYS C O 1
ATOM 5579 N N . LEU C 1 221 ? -36.428 31.853 -4.992 1.00 33.75 221 LEU C N 1
ATOM 5580 C CA . LEU C 1 221 ? -36.233 31.014 -3.782 1.00 35.43 221 LEU C CA 1
ATOM 5581 C C . LEU C 1 221 ? -35.223 31.681 -2.843 1.00 37.39 221 LEU C C 1
ATOM 5582 O O . LEU C 1 221 ? -35.153 31.271 -1.679 1.00 43.98 221 LEU C O 1
ATOM 5587 N N . HIS C 1 222 ? -34.499 32.682 -3.325 1.00 28.76 222 HIS C N 1
ATOM 5588 C CA . HIS C 1 222 ? -33.434 33.348 -2.538 1.00 35.95 222 HIS C CA 1
ATOM 5589 C C . HIS C 1 222 ? -33.976 33.918 -1.218 1.00 50.98 222 HIS C C 1
ATOM 5590 O O . HIS C 1 222 ? -34.980 34.622 -1.265 1.00 40.57 222 HIS C O 1
ATOM 5597 N N . GLN C 1 223 ? -33.294 33.634 -0.099 1.00 53.40 223 GLN C N 1
ATOM 5598 C CA . GLN C 1 223 ? -33.553 34.228 1.246 1.00 62.14 223 GLN C CA 1
ATOM 5599 C C . GLN C 1 223 ? -32.690 35.489 1.384 1.00 61.69 223 GLN C C 1
ATOM 5600 O O . GLN C 1 223 ? -31.449 35.353 1.378 1.00 61.81 223 GLN C O 1
ATOM 5606 N N . SER C 1 224 ? -33.337 36.656 1.474 1.00 64.03 224 SER C N 1
ATOM 5607 C CA . SER C 1 224 ? -32.733 37.986 1.756 1.00 67.80 224 SER C CA 1
ATOM 5608 C C . SER C 1 224 ? -31.626 38.267 0.740 1.00 72.40 224 SER C C 1
ATOM 5609 O O . SER C 1 224 ? -31.892 38.966 -0.232 1.00 92.35 224 SER C O 1
#

Nearest PDB structures (foldseek):
  7zmy-assembly1_C  TM=1.004E+00  e=3.450E-28  Bacillus coahuilensis
  7zn0-assembly1_C  TM=1.001E+00  e=1.375E-27  Bacillus coahuilensis
  7zn0-assembly1_B  TM=9.960E-01  e=4.995E-27  Bacillus coahuilensis
  7zni-assembly1_B  TM=9.984E-01  e=6.289E-27  Bacillus coahuilensis
  7zn0-assembly1_A  TM=1.002E+00  e=1.442E-26  Bacillus coahuilensis

Radius of gyration: 25.08 Å; Cα contacts (8 Å, |Δi|>4): 954; chains: 3; bounding box: 58×54×56 Å

Foldseek 3Di:
DLVLLQVLLVLLQVLLVVLVVCLVVQQLDDNLLSVLSNCLSNLLSVLSNCVSVVHQWDQAPNDIDSNSLLVSQLRNVLSLLLSLLCLLQRQHDHDVVLSVLLNVLRNQLSVLCSVLLNDDDPSSVVSLVSSVVSLVVNLCCLVPVSLVSSVVNDDLSSVLSVVLSCQLNVLVVVLSVLCQCPPSHPNPDYPVVSVVSSSPSVSCSSVSSVSSSVSVSVVD/DLVLLVVLLVLLVVLLVVLVVCLVVQLLDDNLLSVLSNCLSNLLSVLSNCVSVVHCWDDVIRNNSVLVNQLPNVLSLLLSLLCLLQPPHDHDVVLSVLLNVLRNLLSVLCNVLLVDDDPSSVVSLVSSVVSLVVNLCCLVPVSLVSSVVNDDLSSVLSVVLSCQLNVLVVVLSVLCCCPPSHPNVDYPVVSVVSSSPSVSCSSVSSVSSSVSSSVVD/DLVLLLVLLVLLVVLLVVLVVCLVVQQLPDNLLSVLSNCLSNLLSVLSNCVSVVHQWDPLVIDNNSLLVNQLRNVLSLLLNLLVLLQPPHDHDVVLSVLLNVLRNQLSVLCSVLLNDDDPSSVVSLVSSVVSLVVNLCCLVPVSLVSSVVNDDLSSVLSVVLSVQLNVLVVVLSVLCCCPPSHPNPDYPVVSVVSSSPSVSCSSVSSVSSSVSSSVVRDD